Protein AF-0000000085271325 (afdb_homodimer)

Structure (mmCIF, N/CA/C/O backbone):
data_AF-0000000085271325-model_v1
#
loop_
_entity.id
_entity.type
_entity.pdbx_description
1 polymer 'Uncharacterized protein'
#
loop_
_atom_site.group_PDB
_atom_site.id
_atom_site.type_symbol
_atom_site.label_atom_id
_atom_site.label_alt_id
_atom_site.label_comp_id
_atom_site.label_asym_id
_atom_site.label_entity_id
_atom_site.label_seq_id
_atom_site.pdbx_PDB_ins_code
_atom_site.Cartn_x
_atom_site.Cartn_y
_atom_site.Cartn_z
_atom_site.occupancy
_atom_site.B_iso_or_equiv
_atom_site.auth_seq_id
_atom_site.auth_comp_id
_atom_site.auth_asym_id
_atom_site.auth_atom_id
_atom_site.pdbx_PDB_model_num
ATOM 1 N N . MET A 1 1 ? -10.516 -15.414 -25.594 1 56.44 1 MET A N 1
ATOM 2 C CA . MET A 1 1 ? -11.328 -16.031 -24.547 1 56.44 1 MET A CA 1
ATOM 3 C C . MET A 1 1 ? -11.211 -17.547 -24.594 1 56.44 1 MET A C 1
ATOM 5 O O . MET A 1 1 ? -11.094 -18.203 -23.562 1 56.44 1 MET A O 1
ATOM 9 N N . GLU A 1 2 ? -11.133 -18.031 -25.781 1 67.12 2 GLU A N 1
ATOM 10 C CA . GLU A 1 2 ? -11.039 -19.484 -25.938 1 67.12 2 GLU A CA 1
ATOM 11 C C . GLU A 1 2 ? -9.734 -20.016 -25.375 1 67.12 2 GLU A C 1
ATOM 13 O O . GLU A 1 2 ? -9.703 -21.078 -24.766 1 67.12 2 GLU A O 1
ATOM 18 N N . ASP A 1 3 ? -8.797 -19.188 -25.344 1 90.56 3 ASP A N 1
ATOM 19 C CA . ASP A 1 3 ? -7.484 -19.609 -24.844 1 90.56 3 ASP A CA 1
ATOM 20 C C . ASP A 1 3 ? -7.453 -19.625 -23.312 1 90.56 3 ASP A C 1
ATOM 22 O O . ASP A 1 3 ? -7.012 -20.594 -22.703 1 90.56 3 ASP A O 1
ATOM 26 N N . LEU A 1 4 ? -8.234 -18.828 -22.734 1 96.62 4 LEU A N 1
ATOM 27 C CA . LEU A 1 4 ? -8.234 -18.781 -21.266 1 96.62 4 LEU A CA 1
ATOM 28 C C . LEU A 1 4 ? -9.07 -19.922 -20.688 1 96.62 4 LEU A C 1
ATOM 30 O O . LEU A 1 4 ? -8.758 -20.453 -19.625 1 96.62 4 LEU A O 1
ATOM 34 N N . ARG A 1 5 ? -10.141 -20.25 -21.453 1 96.44 5 ARG A N 1
ATOM 35 C CA 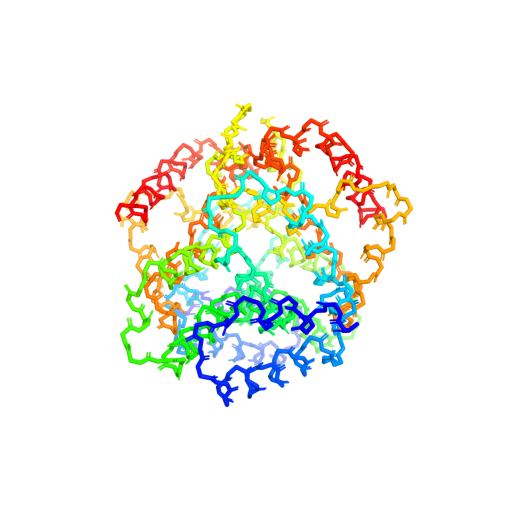. ARG A 1 5 ? -10.977 -21.391 -21.031 1 96.44 5 ARG A CA 1
ATOM 36 C C . ARG A 1 5 ? -10.164 -22.672 -21.031 1 96.44 5 ARG A C 1
ATOM 38 O O . ARG A 1 5 ? -10.289 -23.484 -20.094 1 96.44 5 ARG A O 1
ATOM 45 N N . SER A 1 6 ? -9.406 -22.812 -22.062 1 97.19 6 SER A N 1
ATOM 46 C CA . SER A 1 6 ? -8.562 -24 -22.141 1 97.19 6 SER A CA 1
ATOM 47 C C . SER A 1 6 ? -7.555 -24.047 -20.984 1 97.19 6 SER A C 1
ATOM 49 O O . SER A 1 6 ? -7.285 -25.109 -20.422 1 97.19 6 SER A O 1
ATOM 51 N N . GLU A 1 7 ? -6.977 -22.891 -20.703 1 98 7 GLU A N 1
ATOM 52 C CA . GLU A 1 7 ? -6.059 -22.797 -19.562 1 98 7 GLU A CA 1
ATOM 53 C C . GLU A 1 7 ? -6.746 -23.188 -18.266 1 98 7 GLU A C 1
ATOM 55 O O . GLU A 1 7 ? -6.176 -23.906 -17.453 1 98 7 GLU A O 1
ATOM 60 N N . TRP A 1 8 ? -7.973 -22.703 -18.094 1 98.19 8 TRP A N 1
ATOM 61 C CA . TRP A 1 8 ? -8.742 -23 -16.875 1 98.19 8 TRP A CA 1
ATOM 62 C C . TRP A 1 8 ? -9.039 -24.484 -16.766 1 98.19 8 TRP A C 1
ATOM 64 O O . TRP A 1 8 ? -8.844 -25.078 -15.703 1 98.19 8 TRP A O 1
ATOM 74 N N . ASP A 1 9 ? -9.477 -25.047 -17.891 1 97.44 9 ASP A N 1
ATOM 75 C CA . ASP A 1 9 ? -9.828 -26.469 -17.891 1 97.44 9 ASP A CA 1
ATOM 76 C C . ASP A 1 9 ? -8.617 -27.344 -17.547 1 97.44 9 ASP A C 1
ATOM 78 O O . ASP A 1 9 ? -8.734 -28.281 -16.766 1 97.44 9 ASP A O 1
ATOM 82 N N . ALA A 1 10 ? -7.527 -26.969 -18.094 1 97.19 10 ALA A N 1
ATOM 83 C CA . ALA A 1 10 ? -6.301 -27.719 -17.812 1 97.19 10 ALA A CA 1
ATOM 84 C C . ALA A 1 10 ? -5.895 -27.562 -16.344 1 97.19 10 ALA A C 1
ATOM 86 O O . ALA A 1 10 ? -5.527 -28.531 -15.688 1 97.19 10 ALA A O 1
ATOM 87 N N . ALA A 1 11 ? -5.98 -26.359 -15.82 1 97.56 11 ALA A N 1
ATOM 88 C CA . ALA A 1 11 ? -5.555 -26.047 -14.453 1 97.56 11 ALA A CA 1
ATOM 89 C C . ALA A 1 11 ? -6.469 -26.719 -13.43 1 97.56 11 ALA A C 1
ATOM 91 O O . ALA A 1 11 ? -6.039 -27.047 -12.32 1 97.56 11 ALA A O 1
ATOM 92 N N . THR A 1 12 ? -7.734 -26.984 -13.828 1 97.19 12 THR A N 1
ATOM 93 C CA . THR A 1 12 ? -8.711 -27.484 -12.859 1 97.19 12 THR A CA 1
ATOM 94 C C . THR A 1 12 ? -9.141 -28.906 -13.211 1 97.19 12 THR A C 1
ATOM 96 O O . THR A 1 12 ? -10.25 -29.328 -12.867 1 97.19 12 THR A O 1
ATOM 99 N N . SER A 1 13 ? -8.297 -29.609 -13.938 1 94.12 13 SER A N 1
ATOM 100 C CA . SER A 1 13 ? -8.625 -30.938 -14.422 1 94.12 13 SER A CA 1
ATOM 101 C C . SER A 1 13 ? -8.906 -31.906 -13.273 1 94.12 13 SER A C 1
ATOM 103 O O . SER A 1 13 ? -9.555 -32.938 -13.461 1 94.12 13 SER A O 1
ATOM 105 N N . PHE A 1 14 ? -8.438 -31.594 -12.07 1 92.44 14 PHE A N 1
ATOM 106 C CA . PHE A 1 14 ? -8.617 -32.438 -10.898 1 92.44 14 PHE A CA 1
ATOM 107 C C . PHE A 1 14 ? -10.008 -32.25 -10.297 1 92.44 14 PHE A C 1
ATOM 109 O O . PHE A 1 14 ? -10.461 -33.062 -9.5 1 92.44 14 PHE A O 1
ATOM 116 N N . ALA A 1 15 ? -10.656 -31.188 -10.57 1 93.38 15 ALA A N 1
ATOM 117 C CA . ALA A 1 15 ? -11.93 -30.828 -9.953 1 93.38 15 ALA A CA 1
ATOM 118 C C . ALA A 1 15 ? -13.094 -31.453 -10.711 1 93.38 15 ALA A C 1
ATOM 120 O O . ALA A 1 15 ? -13 -31.719 -11.914 1 93.38 15 ALA A O 1
ATOM 121 N N . ALA A 1 16 ? -14.164 -31.688 -9.984 1 91.56 16 ALA A N 1
ATOM 122 C CA . ALA A 1 16 ? -15.398 -32.156 -10.633 1 91.56 16 ALA A CA 1
ATOM 123 C C . ALA A 1 16 ? -15.836 -31.172 -11.727 1 91.56 16 ALA A C 1
ATOM 125 O O . ALA A 1 16 ? -15.734 -29.953 -11.555 1 91.56 16 ALA A O 1
ATOM 126 N N . GLY A 1 17 ? -16.328 -31.703 -12.773 1 92.56 17 GLY A N 1
ATOM 127 C CA . GLY A 1 17 ? -16.703 -30.891 -13.922 1 92.56 17 GLY A CA 1
ATOM 128 C C . GLY A 1 17 ? -17.656 -29.766 -13.586 1 92.56 17 GLY A C 1
ATOM 129 O O . GLY A 1 17 ? -17.484 -28.641 -14.031 1 92.56 17 GLY A O 1
ATOM 130 N N . ALA A 1 18 ? -18.641 -30.094 -12.781 1 95.19 18 ALA A N 1
ATOM 131 C CA . ALA A 1 18 ? -19.641 -29.109 -12.414 1 95.19 18 ALA A CA 1
ATOM 132 C C . ALA A 1 18 ? -19.016 -27.969 -11.602 1 95.19 18 ALA A C 1
ATOM 134 O O . ALA A 1 18 ? -19.406 -26.812 -11.742 1 95.19 18 ALA A O 1
ATOM 135 N N . VAL A 1 19 ? -18.094 -28.312 -10.766 1 96.25 19 VAL A N 1
ATOM 136 C CA . VAL A 1 19 ? -17.438 -27.312 -9.938 1 96.25 19 VAL A CA 1
ATOM 137 C C . VAL A 1 19 ? -16.547 -26.438 -10.812 1 96.25 19 VAL A C 1
ATOM 139 O O . VAL A 1 19 ? -16.578 -25.203 -10.695 1 96.25 19 VAL A O 1
ATOM 142 N N . SER A 1 20 ? -15.734 -27.094 -11.656 1 96.62 20 SER A N 1
ATOM 143 C CA . SER A 1 20 ? -14.875 -26.359 -12.57 1 96.62 20 SER A CA 1
ATOM 144 C C . SER A 1 20 ? -15.688 -25.391 -13.438 1 96.62 20 SER A C 1
ATOM 146 O O . SER A 1 20 ? -15.297 -24.234 -13.617 1 96.62 20 SER A O 1
ATOM 148 N N . GLU A 1 21 ? -16.828 -25.828 -13.875 1 97.12 21 GLU A N 1
ATOM 149 C CA . GLU A 1 21 ? -17.672 -25 -14.734 1 97.12 21 GLU A CA 1
ATOM 150 C C . GLU A 1 21 ? -18.25 -23.828 -13.969 1 97.12 21 GLU A C 1
ATOM 152 O O . GLU A 1 21 ? -18.312 -22.703 -14.492 1 97.12 21 GLU A O 1
ATOM 157 N N . ARG A 1 22 ? -18.75 -24.047 -12.859 1 97.12 22 ARG A N 1
ATOM 158 C CA . ARG A 1 22 ? -19.312 -22.984 -12.047 1 97.12 22 ARG A CA 1
ATOM 159 C C . ARG A 1 22 ? -18.266 -21.922 -11.742 1 97.12 22 ARG A C 1
ATOM 161 O O . ARG A 1 22 ? -18.531 -20.719 -11.852 1 97.12 22 ARG A O 1
ATOM 168 N N . TRP A 1 23 ? -17.109 -22.344 -11.406 1 97.75 23 TRP A N 1
ATOM 169 C CA . TRP A 1 23 ? -16.062 -21.391 -11.047 1 97.75 23 TRP A CA 1
ATOM 170 C C . TRP A 1 23 ? -15.516 -20.703 -12.281 1 97.75 23 TRP A C 1
ATOM 172 O O . TRP A 1 23 ? -15.078 -19.547 -12.219 1 97.75 23 TRP A O 1
ATOM 182 N N . TRP A 1 24 ? -15.547 -21.406 -13.398 1 97.56 24 TRP A N 1
ATOM 183 C CA . TRP A 1 24 ? -15.203 -20.719 -14.633 1 97.56 24 TRP A CA 1
ATOM 184 C C . TRP A 1 24 ? -16.141 -19.531 -14.867 1 97.56 24 TRP A C 1
ATOM 186 O O . TRP A 1 24 ? -15.688 -18.453 -15.281 1 97.56 24 TRP A O 1
ATOM 196 N N . SER A 1 25 ? -17.375 -19.734 -14.609 1 97.44 25 SER A N 1
ATOM 197 C CA . SER A 1 25 ? -18.344 -18.656 -14.75 1 97.44 25 SER A CA 1
ATOM 198 C C . SER A 1 25 ? -18.016 -17.484 -13.82 1 97.44 25 SER A C 1
ATOM 200 O O . SER A 1 25 ? -18.109 -16.328 -14.219 1 97.44 25 SER A O 1
ATOM 202 N N . THR A 1 26 ? -17.594 -17.828 -12.648 1 97 26 THR A N 1
ATOM 203 C CA . THR A 1 26 ? -17.203 -16.812 -11.672 1 97 26 THR A CA 1
ATOM 204 C C . THR A 1 26 ? -15.969 -16.047 -12.148 1 97 26 THR A C 1
ATOM 206 O O . THR A 1 26 ? -15.953 -14.82 -12.148 1 97 26 THR A O 1
ATOM 209 N N . VAL A 1 27 ? -14.953 -16.812 -12.57 1 97.44 27 VAL A N 1
ATOM 210 C CA . VAL A 1 27 ? -13.688 -16.234 -13.031 1 97.44 27 VAL A CA 1
ATOM 211 C C . VAL A 1 27 ? -13.938 -15.344 -14.25 1 97.44 27 VAL A C 1
ATOM 213 O O . VAL A 1 27 ? -13.484 -14.195 -14.297 1 97.44 27 VAL A O 1
ATOM 216 N N . SER A 1 28 ? -14.672 -15.875 -15.164 1 96.19 28 SER A N 1
ATOM 217 C CA . SER A 1 28 ? -14.961 -15.148 -16.406 1 96.19 28 SER A CA 1
ATOM 218 C C . SER A 1 28 ? -15.727 -13.859 -16.125 1 96.19 28 SER A C 1
ATOM 220 O O . SER A 1 28 ? -15.414 -12.805 -16.672 1 96.19 28 SER A O 1
ATOM 222 N N . ARG A 1 29 ? -16.688 -13.922 -15.289 1 96.31 29 ARG A N 1
ATOM 223 C CA . ARG A 1 29 ? -17.5 -12.758 -14.938 1 96.31 29 ARG A CA 1
ATOM 224 C C . ARG A 1 29 ? -16.672 -11.695 -14.234 1 96.31 29 ARG A C 1
ATOM 226 O O . ARG A 1 29 ? -16.734 -10.516 -14.57 1 96.31 29 ARG A O 1
ATOM 233 N N . GLN A 1 30 ? -15.875 -12.109 -13.273 1 96.19 30 GLN A N 1
ATOM 234 C CA . GLN A 1 30 ? -15.094 -11.156 -12.484 1 96.19 30 GLN A CA 1
ATOM 235 C C . GLN A 1 30 ? -14.062 -10.438 -13.352 1 96.19 30 GLN A C 1
ATOM 237 O O . GLN A 1 30 ? -13.891 -9.219 -13.242 1 96.19 30 GLN A O 1
ATOM 242 N N . TYR A 1 31 ? -13.414 -11.148 -14.258 1 96.94 31 TYR A N 1
ATOM 243 C CA . TYR A 1 31 ? -12.359 -10.547 -15.062 1 96.94 31 TYR A CA 1
ATOM 244 C C . TYR A 1 31 ? -12.938 -9.711 -16.203 1 96.94 31 TYR A C 1
ATOM 246 O O . TYR A 1 31 ? -12.203 -9.031 -16.922 1 96.94 31 TYR A O 1
ATOM 254 N N . THR A 1 32 ? -14.242 -9.688 -16.297 1 94.5 32 THR A N 1
ATOM 255 C CA . THR A 1 32 ? -14.883 -8.859 -17.312 1 94.5 32 THR A CA 1
ATOM 256 C C . THR A 1 32 ? -15.711 -7.758 -16.672 1 94.5 32 THR A C 1
ATOM 258 O O . THR A 1 32 ? -16.5 -7.09 -17.344 1 94.5 32 THR A O 1
ATOM 261 N N . GLU A 1 33 ? -15.586 -7.723 -15.383 1 93.5 33 GLU A N 1
ATOM 262 C CA . GLU A 1 33 ? -16.328 -6.699 -14.656 1 93.5 33 GLU A CA 1
ATOM 263 C C . GLU A 1 33 ? -16 -5.301 -15.18 1 93.5 33 GLU A C 1
ATOM 265 O O . GLU A 1 33 ? -14.852 -5.02 -15.523 1 93.5 33 GLU A O 1
ATOM 270 N N . GLU A 1 34 ? -16.984 -4.449 -15.055 1 90.31 34 GLU A N 1
ATOM 271 C CA . GLU A 1 34 ? -16.781 -3.064 -15.469 1 90.31 34 GLU A CA 1
ATOM 272 C C . GLU A 1 34 ? -15.734 -2.373 -14.602 1 90.31 34 GLU A C 1
ATOM 274 O O . GLU A 1 34 ? -15.688 -2.576 -13.383 1 90.31 34 GLU A O 1
ATOM 279 N N . GLY A 1 35 ? -14.836 -1.668 -15.188 1 91.44 35 GLY A N 1
ATOM 280 C CA . GLY A 1 35 ? -13.82 -0.94 -14.445 1 91.44 35 GLY A CA 1
ATOM 281 C C . GLY A 1 35 ? -12.453 -1.589 -14.508 1 91.44 35 GLY A C 1
ATOM 282 O O . GLY A 1 35 ? -11.438 -0.946 -14.227 1 91.44 35 GLY A O 1
ATOM 283 N N . ARG A 1 36 ? -12.484 -2.928 -14.781 1 93.94 36 ARG A N 1
ATOM 284 C CA . ARG A 1 36 ? -11.203 -3.602 -14.969 1 93.94 36 ARG A CA 1
ATOM 285 C C . ARG A 1 36 ? -10.641 -3.326 -16.359 1 93.94 36 ARG A C 1
ATOM 287 O O . ARG A 1 36 ? -10.781 -4.152 -17.266 1 93.94 36 ARG A O 1
ATOM 294 N N . VAL A 1 37 ? -9.953 -2.33 -16.484 1 95.88 37 VAL A N 1
ATOM 295 C CA . VAL A 1 37 ? -9.445 -1.914 -17.781 1 95.88 37 VAL A CA 1
ATOM 296 C C . VAL A 1 37 ? -8.125 -2.623 -18.078 1 95.88 37 VAL A C 1
ATOM 298 O O . VAL A 1 37 ? -7.922 -3.152 -19.172 1 95.88 37 VAL A O 1
ATOM 301 N N . TYR A 1 38 ? -7.262 -2.711 -17.172 1 97.44 38 TYR A N 1
ATOM 302 C CA . TYR A 1 38 ? -5.988 -3.398 -17.344 1 97.44 38 TYR A CA 1
ATOM 303 C C . TYR A 1 38 ? -6.078 -4.844 -16.859 1 97.44 38 TYR A C 1
ATOM 305 O O . TYR A 1 38 ? -5.672 -5.766 -17.562 1 97.44 38 TYR A O 1
ATOM 313 N N . HIS A 1 39 ? -6.684 -5.051 -15.672 1 97.38 39 HIS A N 1
ATOM 314 C CA . HIS A 1 39 ? -6.711 -6.363 -15.031 1 97.38 39 HIS A CA 1
ATOM 315 C C . HIS A 1 39 ? -7.914 -7.176 -15.5 1 97.38 39 HIS A C 1
ATOM 317 O O . HIS A 1 39 ? -8.672 -7.695 -14.68 1 97.38 39 HIS A O 1
ATOM 323 N N . GLY A 1 40 ? -8.016 -7.297 -16.781 1 96.69 40 GLY A N 1
ATOM 324 C CA . GLY A 1 40 ? -9.055 -8.109 -17.391 1 96.69 40 GLY A CA 1
ATOM 325 C C . GLY A 1 40 ? -8.508 -9.32 -18.125 1 96.69 40 GLY A C 1
ATOM 326 O O . GLY A 1 40 ? -7.496 -9.891 -17.719 1 96.69 40 GLY A O 1
ATOM 327 N N . HIS A 1 41 ? -9.211 -9.75 -19.141 1 95.38 41 HIS A N 1
ATOM 328 C CA . HIS A 1 41 ? -8.852 -10.945 -19.891 1 95.38 41 HIS A CA 1
ATOM 329 C C . HIS A 1 41 ? -7.504 -10.773 -20.594 1 95.38 41 HIS A C 1
ATOM 331 O O . HIS A 1 41 ? -6.715 -11.719 -20.672 1 95.38 41 HIS A O 1
ATOM 337 N N . ALA A 1 42 ? -7.348 -9.578 -21.062 1 95.69 42 ALA A N 1
ATOM 338 C CA . ALA A 1 42 ? -6.094 -9.328 -21.766 1 95.69 42 ALA A CA 1
ATOM 339 C C . ALA A 1 42 ? -4.902 -9.469 -20.828 1 95.69 42 ALA A C 1
ATOM 341 O O . ALA A 1 42 ? -3.842 -9.961 -21.219 1 95.69 42 ALA A O 1
ATOM 342 N N . TYR A 1 43 ? -5.082 -9 -19.609 1 97.31 43 TYR A N 1
ATOM 343 C CA . TYR A 1 43 ? -4.062 -9.141 -18.578 1 97.31 43 TYR A CA 1
ATOM 344 C C . TYR A 1 43 ? -3.76 -10.617 -18.312 1 97.31 43 TYR A C 1
ATOM 346 O O . TYR A 1 43 ? -2.594 -11.016 -18.281 1 97.31 43 TYR A O 1
ATOM 354 N N . LEU A 1 44 ? -4.762 -11.461 -18.188 1 97.88 44 LEU A N 1
ATOM 355 C CA . LEU A 1 44 ? -4.57 -12.891 -17.984 1 97.88 44 LEU A CA 1
ATOM 356 C C . LEU A 1 44 ? -3.834 -13.523 -19.156 1 97.88 44 LEU A C 1
ATOM 358 O O . LEU A 1 44 ? -2.945 -14.352 -18.969 1 97.88 44 LEU A O 1
ATOM 362 N N . ALA A 1 45 ? -4.27 -13.117 -20.312 1 97.44 45 ALA A N 1
ATOM 363 C CA . ALA A 1 45 ? -3.639 -13.664 -21.516 1 97.44 45 ALA A CA 1
ATOM 364 C C . ALA A 1 45 ? -2.143 -13.359 -21.531 1 97.44 45 ALA A C 1
ATOM 366 O O . ALA A 1 45 ? -1.337 -14.195 -21.938 1 97.44 45 ALA A O 1
ATOM 367 N N . GLN A 1 46 ? -1.785 -12.188 -21.109 1 97.25 46 GLN A N 1
ATOM 368 C CA . GLN A 1 46 ? -0.378 -11.805 -21.047 1 97.25 46 GLN A CA 1
ATOM 369 C C . GLN A 1 46 ? 0.379 -12.688 -20.062 1 97.25 46 GLN A C 1
ATOM 371 O O . GLN A 1 46 ? 1.494 -13.133 -20.344 1 97.25 46 GLN A O 1
ATOM 376 N N . LEU A 1 47 ? -0.222 -12.93 -18.906 1 98.25 47 LEU A N 1
ATOM 377 C CA . LEU A 1 47 ? 0.434 -13.758 -17.906 1 98.25 47 LEU A CA 1
ATOM 378 C C . LEU A 1 47 ? 0.599 -15.188 -18.391 1 98.25 47 LEU A C 1
ATOM 380 O O . LEU A 1 47 ? 1.639 -15.812 -18.172 1 98.25 47 LEU A O 1
ATOM 384 N N . PHE A 1 48 ? -0.404 -15.703 -19.078 1 98.31 48 PHE A N 1
ATOM 385 C CA . PHE A 1 48 ? -0.318 -17.078 -19.562 1 98.31 48 PHE A CA 1
ATOM 386 C C . PHE A 1 48 ? 0.675 -17.188 -20.703 1 98.31 48 PHE A C 1
ATOM 388 O O . PHE A 1 48 ? 1.307 -18.234 -20.891 1 98.31 48 PHE A O 1
ATOM 395 N N . SER A 1 49 ? 0.823 -16.094 -21.5 1 98.12 49 SER A N 1
ATOM 396 C CA . SER A 1 49 ? 1.882 -16.109 -22.516 1 98.12 49 SER A CA 1
ATOM 397 C C . SER A 1 49 ? 3.25 -16.312 -21.875 1 98.12 49 SER A C 1
ATOM 399 O O . SER A 1 49 ? 4.059 -17.109 -22.359 1 98.12 49 SER A O 1
ATOM 401 N N . LEU A 1 50 ? 3.508 -15.617 -20.797 1 98.31 50 LEU A N 1
ATOM 402 C CA . LEU A 1 50 ? 4.758 -15.781 -20.062 1 98.31 50 LEU A CA 1
ATOM 403 C C . LEU A 1 50 ? 4.836 -17.156 -19.422 1 98.31 50 LEU A C 1
ATOM 405 O O . LEU A 1 50 ? 5.887 -17.797 -19.453 1 98.31 50 LEU A O 1
ATOM 409 N N . TYR A 1 51 ? 3.684 -17.578 -18.875 1 98.19 51 TYR A N 1
ATOM 410 C CA . TYR A 1 51 ? 3.574 -18.922 -18.297 1 98.19 51 TYR A CA 1
ATOM 411 C C . TYR A 1 51 ? 4.051 -19.969 -19.297 1 98.19 51 TYR A C 1
ATOM 413 O O . TYR A 1 51 ? 4.875 -20.828 -18.953 1 98.19 51 TYR A O 1
ATOM 421 N N . HIS A 1 52 ? 3.609 -19.891 -20.5 1 98 52 HIS A N 1
ATOM 422 C CA . HIS A 1 52 ? 3.977 -20.875 -21.516 1 98 52 HIS A CA 1
ATOM 423 C C . HIS A 1 52 ? 5.434 -20.719 -21.938 1 98 52 HIS A C 1
ATOM 425 O O . HIS A 1 52 ? 6.125 -21.719 -22.172 1 98 52 HIS A O 1
ATOM 431 N N . GLN A 1 53 ? 5.859 -19.5 -22.016 1 98 53 GLN A N 1
ATOM 432 C CA . GLN A 1 53 ? 7.246 -19.234 -22.375 1 98 53 GLN A CA 1
ATOM 433 C C . GLN A 1 53 ? 8.219 -19.844 -21.375 1 98 53 GLN A C 1
ATOM 435 O O . GLN A 1 53 ? 9.297 -20.312 -21.734 1 98 53 GLN A O 1
ATOM 440 N N . TYR A 1 54 ? 7.812 -19.906 -20.094 1 98 54 TYR A N 1
ATOM 441 C CA . TYR A 1 54 ? 8.75 -20.328 -19.047 1 98 54 TYR A CA 1
ATOM 442 C C . TYR A 1 54 ? 8.289 -21.625 -18.391 1 98 54 TYR A C 1
ATOM 444 O O . TYR A 1 54 ? 8.734 -21.969 -17.297 1 98 54 TYR A O 1
ATOM 452 N N . GLU A 1 55 ? 7.434 -22.328 -19.016 1 97.5 55 GLU A N 1
ATOM 453 C CA . GLU A 1 55 ? 6.801 -23.5 -18.438 1 97.5 55 GLU A CA 1
ATOM 454 C C . GLU A 1 55 ? 7.84 -24.531 -18 1 97.5 55 GLU A C 1
ATOM 456 O O . GLU A 1 55 ? 7.695 -25.156 -16.953 1 97.5 55 GLU A O 1
ATOM 461 N N . GLU A 1 56 ? 8.93 -24.672 -18.734 1 97.44 56 GLU A N 1
ATOM 462 C CA . GLU A 1 56 ? 9.953 -25.672 -18.469 1 97.44 56 GLU A CA 1
ATOM 463 C C . GLU A 1 56 ? 10.727 -25.328 -17.188 1 97.44 56 GLU A C 1
ATOM 465 O O . GLU A 1 56 ? 11.391 -26.188 -16.609 1 97.44 56 GLU A O 1
ATOM 470 N N . LYS A 1 57 ? 10.641 -24.062 -16.781 1 97.62 57 LYS A N 1
ATOM 471 C CA . LYS A 1 57 ? 11.352 -23.609 -15.586 1 97.62 57 LYS A CA 1
ATOM 472 C C . LYS A 1 57 ? 10.5 -23.797 -14.336 1 97.62 57 LYS A C 1
ATOM 474 O O . LYS A 1 57 ? 11.008 -23.734 -13.211 1 97.62 57 LYS A O 1
ATOM 479 N N . LEU A 1 58 ? 9.227 -24.125 -14.539 1 98.19 58 LEU A N 1
ATOM 480 C CA . LEU A 1 58 ? 8.297 -24.172 -13.414 1 98.19 58 LEU A CA 1
ATOM 481 C C . LEU A 1 58 ? 8.25 -25.562 -12.797 1 98.19 58 LEU A C 1
ATOM 483 O O . LEU A 1 58 ? 8.203 -26.562 -13.508 1 98.19 58 LEU A O 1
ATOM 487 N N . THR A 1 59 ? 8.32 -25.594 -11.508 1 98.19 59 THR A N 1
ATOM 488 C CA . THR A 1 59 ? 8.242 -26.844 -10.766 1 98.19 59 THR A CA 1
ATOM 489 C C . THR A 1 59 ? 6.801 -27.344 -10.703 1 98.19 59 THR A C 1
ATOM 491 O O . THR A 1 59 ? 6.555 -28.547 -10.781 1 98.19 59 THR A O 1
ATOM 494 N N . ASN A 1 60 ? 5.848 -26.5 -10.516 1 98.25 60 ASN A N 1
ATOM 495 C CA . ASN A 1 60 ? 4.426 -26.828 -10.445 1 98.25 60 ASN A CA 1
ATOM 496 C C . ASN A 1 60 ? 3.596 -25.891 -11.32 1 98.25 60 ASN A C 1
ATOM 498 O O . ASN A 1 60 ? 2.877 -25.031 -10.812 1 98.25 60 ASN A O 1
ATOM 502 N N . PRO A 1 61 ? 3.652 -26.156 -12.602 1 98.25 61 PRO A N 1
ATOM 503 C CA . PRO A 1 61 ? 2.949 -25.281 -13.531 1 98.25 61 PRO A CA 1
ATOM 504 C C . PRO A 1 61 ? 1.453 -25.188 -13.242 1 98.25 61 PRO A C 1
ATOM 506 O O . PRO A 1 61 ? 0.851 -24.125 -13.43 1 98.25 61 PRO A O 1
ATOM 509 N N . GLN A 1 62 ? 0.882 -26.25 -12.773 1 98.31 62 GLN A N 1
ATOM 510 C CA . GLN A 1 62 ? -0.548 -26.25 -12.484 1 98.31 62 GLN A CA 1
ATOM 511 C C . GLN A 1 62 ? -0.875 -25.266 -11.359 1 98.31 62 GLN A C 1
ATOM 513 O O . GLN A 1 62 ? -1.857 -24.531 -11.438 1 98.31 62 GLN A O 1
ATOM 518 N N . ALA A 1 63 ? -0.09 -25.25 -10.336 1 98.44 63 ALA A N 1
ATOM 519 C CA . ALA A 1 63 ? -0.285 -24.328 -9.227 1 98.44 63 ALA A CA 1
ATOM 520 C C . ALA A 1 63 ? -0.164 -22.875 -9.695 1 98.44 63 ALA A C 1
ATOM 522 O O . ALA A 1 63 ? -0.942 -22.016 -9.273 1 98.44 63 ALA A O 1
ATOM 523 N N . LEU A 1 64 ? 0.791 -22.641 -10.539 1 98.81 64 LEU A N 1
ATOM 524 C CA . LEU A 1 64 ? 1.002 -21.281 -11.031 1 98.81 64 LEU A CA 1
ATOM 525 C C . LEU A 1 64 ? -0.163 -20.844 -11.914 1 98.81 64 LEU A C 1
ATOM 527 O O . LEU A 1 64 ? -0.583 -19.672 -11.852 1 98.81 64 LEU A O 1
ATOM 531 N N . ALA A 1 65 ? -0.674 -21.766 -12.703 1 98.69 65 ALA A N 1
ATOM 532 C CA . ALA A 1 65 ? -1.842 -21.453 -13.523 1 98.69 65 ALA A CA 1
ATOM 533 C C . ALA A 1 65 ? -3.035 -21.078 -12.656 1 98.69 65 ALA A C 1
ATOM 535 O O . ALA A 1 65 ? -3.707 -20.078 -12.914 1 98.69 65 ALA A O 1
ATOM 536 N N . LEU A 1 66 ? -3.271 -21.844 -11.609 1 98.56 66 LEU A N 1
ATOM 537 C CA . LEU A 1 66 ? -4.371 -21.547 -10.703 1 98.56 66 LEU A CA 1
ATOM 538 C C . LEU A 1 66 ? -4.152 -20.203 -10 1 98.56 66 LEU A C 1
ATOM 540 O O . LEU A 1 66 ? -5.07 -19.391 -9.914 1 98.56 66 LEU A O 1
ATOM 544 N N . ALA A 1 67 ? -2.951 -19.953 -9.516 1 98.62 67 ALA A N 1
ATOM 545 C CA . ALA A 1 67 ? -2.637 -18.688 -8.867 1 98.62 67 ALA A CA 1
ATOM 546 C C . ALA A 1 67 ? -2.871 -17.516 -9.805 1 98.62 67 ALA A C 1
ATOM 548 O O . ALA A 1 67 ? -3.322 -16.438 -9.383 1 98.62 67 ALA A O 1
ATOM 549 N N . THR A 1 68 ? -2.586 -17.703 -11.07 1 98.62 68 THR A N 1
ATOM 550 C CA . THR A 1 68 ? -2.766 -16.656 -12.078 1 98.62 68 THR A CA 1
ATOM 551 C C . THR A 1 68 ? -4.234 -16.266 -12.188 1 98.62 68 THR A C 1
ATOM 553 O O . THR A 1 68 ? -4.559 -15.07 -12.266 1 98.62 68 THR A O 1
ATOM 556 N N . PHE A 1 69 ? -5.102 -17.219 -12.086 1 98.56 69 PHE A N 1
ATOM 557 C CA . PHE A 1 69 ? -6.527 -16.938 -12.188 1 98.56 69 PHE A CA 1
ATOM 558 C C . PHE A 1 69 ? -7.035 -16.281 -10.906 1 98.56 69 PHE A C 1
ATOM 560 O O . PHE A 1 69 ? -7.957 -15.453 -10.953 1 98.56 69 PHE A O 1
ATOM 567 N N . PHE A 1 70 ? -6.398 -16.562 -9.781 1 98.38 70 PHE A N 1
ATOM 568 C CA . PHE A 1 70 ? -7.035 -16.203 -8.523 1 98.38 70 PHE A CA 1
ATOM 569 C C . PHE A 1 70 ? -6.418 -14.93 -7.945 1 98.38 70 PHE A C 1
ATOM 571 O O . PHE A 1 70 ? -7.039 -14.242 -7.137 1 98.38 70 PHE A O 1
ATOM 578 N N . HIS A 1 71 ? -5.188 -14.539 -8.32 1 96.94 71 HIS A N 1
ATOM 579 C CA . HIS A 1 71 ? -4.465 -13.508 -7.586 1 96.94 71 HIS A CA 1
ATOM 580 C C . HIS A 1 71 ? -5.109 -12.141 -7.781 1 96.94 71 HIS A C 1
ATOM 582 O O . HIS A 1 71 ? -4.898 -11.227 -6.977 1 96.94 71 HIS A O 1
ATOM 588 N N . LYS A 1 72 ? -5.871 -11.938 -8.797 1 96.94 72 LYS A N 1
ATOM 589 C CA . LYS A 1 72 ? -6.621 -10.703 -9.031 1 96.94 72 LYS A CA 1
ATOM 590 C C . LYS A 1 72 ? -8.094 -11 -9.312 1 96.94 72 LYS A C 1
ATOM 592 O O . LYS A 1 72 ? -8.758 -10.242 -10.016 1 96.94 72 LYS A O 1
ATOM 597 N N . LEU A 1 73 ? -8.57 -12.172 -8.828 1 97.5 73 LEU A N 1
ATOM 598 C CA . LEU A 1 73 ? -9.977 -12.5 -9.016 1 97.5 73 LEU A CA 1
ATOM 599 C C . LEU A 1 73 ? -10.867 -11.445 -8.375 1 97.5 73 LEU A C 1
ATOM 601 O O . LEU A 1 73 ? -11.703 -10.836 -9.047 1 97.5 73 LEU A O 1
ATOM 605 N N . GLU A 1 74 ? -10.695 -11.336 -7.078 1 94.69 74 GLU A N 1
ATOM 606 C CA . GLU A 1 74 ? -11.266 -10.164 -6.422 1 94.69 74 GLU A CA 1
ATOM 607 C C . GLU A 1 74 ? -10.367 -8.945 -6.605 1 94.69 74 GLU A C 1
ATOM 609 O O . GLU A 1 74 ? -9.203 -8.953 -6.199 1 94.69 74 GLU A O 1
ATOM 614 N N . TYR A 1 75 ? -10.938 -7.941 -7.258 1 93.06 75 TYR A N 1
ATOM 615 C CA . TYR A 1 75 ? -10.148 -6.754 -7.57 1 93.06 75 TYR A CA 1
ATOM 616 C C . TYR A 1 75 ? -10.969 -5.484 -7.383 1 93.06 75 TYR A C 1
ATOM 618 O O . TYR A 1 75 ? -11.969 -5.277 -8.078 1 93.06 75 TYR A O 1
ATOM 626 N N . ASN A 1 76 ? -10.609 -4.754 -6.418 1 87.75 76 ASN A N 1
ATOM 627 C CA . ASN A 1 76 ? -11.211 -3.455 -6.133 1 87.75 76 ASN A CA 1
ATOM 628 C C . ASN A 1 76 ? -10.156 -2.42 -5.746 1 87.75 76 ASN A C 1
ATOM 630 O O . ASN A 1 76 ? -9.656 -2.432 -4.621 1 87.75 76 ASN A O 1
ATOM 634 N N . PRO A 1 77 ? -9.836 -1.523 -6.711 1 85.69 77 PRO A N 1
ATOM 635 C CA . PRO A 1 77 ? -8.797 -0.532 -6.438 1 85.69 77 PRO A CA 1
ATOM 636 C C . PRO A 1 77 ? -9.109 0.334 -5.219 1 85.69 77 PRO A C 1
ATOM 638 O O . PRO A 1 77 ? -8.211 0.991 -4.68 1 85.69 77 PRO A O 1
ATOM 641 N N . ARG A 1 78 ? -10.359 0.313 -4.793 1 79 78 ARG A N 1
ATOM 642 C CA . ARG A 1 78 ? -10.75 1.091 -3.621 1 79 78 ARG A CA 1
ATOM 643 C C . ARG A 1 78 ? -10.383 0.365 -2.332 1 79 78 ARG A C 1
ATOM 645 O O . ARG A 1 78 ? -10.297 0.982 -1.269 1 79 78 ARG A O 1
ATOM 652 N N . CYS A 1 79 ? -10.203 -0.945 -2.523 1 77.56 79 CYS A N 1
ATOM 653 C CA . CYS A 1 79 ? -10.047 -1.763 -1.325 1 77.56 79 CYS A CA 1
ATOM 654 C C . CYS A 1 79 ? -8.633 -2.303 -1.213 1 77.56 79 CYS A C 1
ATOM 656 O O . CYS A 1 79 ? -8.039 -2.727 -2.209 1 77.56 79 CYS A O 1
ATOM 658 N N . GLY A 1 80 ? -8.148 -2.273 0.007 1 74.44 80 GLY A N 1
ATOM 659 C CA . GLY A 1 80 ? -6.781 -2.713 0.245 1 74.44 80 GLY A CA 1
ATOM 660 C C . GLY A 1 80 ? -6.68 -4.184 0.604 1 74.44 80 GLY A C 1
ATOM 661 O O . GLY A 1 80 ? -5.582 -4.707 0.79 1 74.44 80 GLY A O 1
ATOM 662 N N . ASP A 1 81 ? -7.754 -4.898 0.629 1 78.62 81 ASP A N 1
ATOM 663 C CA . ASP A 1 81 ? -7.664 -6.27 1.132 1 78.62 81 ASP A CA 1
ATOM 664 C C . ASP A 1 81 ? -8.07 -7.273 0.06 1 78.62 81 ASP A C 1
ATOM 666 O O . ASP A 1 81 ? -8.344 -8.438 0.365 1 78.62 81 ASP A O 1
ATOM 670 N N . SER A 1 82 ? -8.102 -6.891 -1.178 1 87.31 82 SER A N 1
ATOM 671 C CA . SER A 1 82 ? -8.508 -7.785 -2.254 1 87.31 82 SER A CA 1
ATOM 672 C C . SER A 1 82 ? -7.578 -8.992 -2.352 1 87.31 82 SER A C 1
ATOM 674 O O . SER A 1 82 ? -8.023 -10.102 -2.631 1 87.31 82 SER A O 1
ATOM 676 N N . ASP A 1 83 ? -6.379 -8.758 -2.109 1 86.31 83 ASP A N 1
ATOM 677 C CA . ASP A 1 83 ? -5.402 -9.836 -2.229 1 86.31 83 ASP A CA 1
ATOM 678 C C . ASP A 1 83 ? -5.664 -10.93 -1.198 1 86.31 83 ASP A C 1
ATOM 680 O O . ASP A 1 83 ? -5.48 -12.117 -1.483 1 86.31 83 ASP A O 1
ATOM 684 N N . ILE A 1 84 ? -6.105 -10.531 -0.049 1 86.56 84 ILE A N 1
ATOM 685 C CA . ILE A 1 84 ? -6.43 -11.492 0.999 1 86.56 84 ILE A CA 1
ATOM 686 C C . ILE A 1 84 ? -7.707 -12.25 0.631 1 86.56 84 ILE A C 1
ATOM 688 O O . ILE A 1 84 ? -7.801 -13.461 0.842 1 86.56 84 ILE A O 1
ATOM 692 N N . LYS A 1 85 ? -8.625 -11.555 0.074 1 91.31 85 LYS A N 1
ATOM 693 C CA . LYS A 1 85 ? -9.875 -12.164 -0.352 1 91.31 85 LYS A CA 1
ATOM 694 C C . LYS A 1 85 ? -9.633 -13.219 -1.427 1 91.31 85 LYS A C 1
ATOM 696 O O . LYS A 1 85 ? -10.352 -14.219 -1.495 1 91.31 85 LYS A O 1
ATOM 701 N N . ASN A 1 86 ? -8.641 -13 -2.225 1 95.56 86 ASN A N 1
ATOM 702 C CA . ASN A 1 86 ? -8.328 -13.938 -3.299 1 95.56 86 ASN A CA 1
ATOM 703 C C . ASN A 1 86 ? -7.863 -15.289 -2.752 1 95.56 86 ASN A C 1
ATOM 705 O O . ASN A 1 86 ? -8.133 -16.328 -3.348 1 95.56 86 ASN A O 1
ATOM 709 N N . ILE A 1 87 ? -7.176 -15.273 -1.612 1 93.5 87 ILE A N 1
ATOM 710 C CA . ILE A 1 87 ? -6.797 -16.516 -0.945 1 93.5 87 ILE A CA 1
ATOM 711 C C . ILE A 1 87 ? -8.047 -17.234 -0.458 1 93.5 87 ILE A C 1
ATOM 713 O O . ILE A 1 87 ? -8.18 -18.453 -0.631 1 93.5 87 ILE A O 1
ATOM 717 N N . GLU A 1 88 ? -8.969 -16.484 0.059 1 93.25 88 GLU A N 1
ATOM 718 C CA . GLU A 1 88 ? -10.227 -17.062 0.543 1 93.25 88 GLU A CA 1
ATOM 719 C C . GLU A 1 88 ? -11.039 -17.656 -0.603 1 93.25 88 GLU A C 1
ATOM 721 O O . GLU A 1 88 ? -11.641 -18.719 -0.456 1 93.25 88 GLU A O 1
ATOM 726 N N . ARG A 1 89 ? -11.07 -16.922 -1.727 1 96.5 89 ARG A N 1
ATOM 727 C CA . ARG A 1 89 ? -11.805 -17.422 -2.893 1 96.5 89 ARG A CA 1
ATOM 728 C C . ARG A 1 89 ? -11.211 -18.734 -3.393 1 96.5 89 ARG A C 1
ATOM 730 O O . ARG A 1 89 ? -11.945 -19.641 -3.789 1 96.5 89 ARG A O 1
ATOM 737 N N . PHE A 1 90 ? -9.93 -18.844 -3.385 1 97.06 90 PHE A N 1
ATOM 738 C CA . PHE A 1 90 ? -9.297 -20.094 -3.783 1 97.06 90 PHE A CA 1
ATOM 739 C C . PHE A 1 90 ? -9.656 -21.219 -2.816 1 97.06 90 PHE A C 1
ATOM 741 O O . PHE A 1 90 ? -9.93 -22.344 -3.238 1 97.06 90 PHE A O 1
ATOM 748 N N . ASP A 1 91 ? -9.641 -20.859 -1.526 1 94.62 91 ASP A N 1
ATOM 749 C CA . ASP A 1 91 ? -10 -21.859 -0.523 1 94.62 91 ASP A CA 1
ATOM 750 C C . ASP A 1 91 ? -11.43 -22.359 -0.724 1 94.62 91 ASP A C 1
ATOM 752 O O . ASP A 1 91 ? -11.711 -23.547 -0.532 1 94.62 91 ASP A O 1
ATOM 756 N N . GLU A 1 92 ? -12.281 -21.484 -1.081 1 95.69 92 GLU A N 1
ATOM 757 C CA . GLU A 1 92 ? -13.648 -21.875 -1.406 1 95.69 92 GLU A CA 1
ATOM 758 C C . GLU A 1 92 ? -13.68 -22.844 -2.598 1 95.69 92 GLU A C 1
ATOM 760 O O . GLU A 1 92 ? -14.32 -23.891 -2.543 1 95.69 92 GLU A O 1
ATOM 765 N N . PHE A 1 93 ? -12.961 -22.547 -3.666 1 97.5 93 PHE A N 1
ATOM 766 C CA . PHE A 1 93 ? -12.906 -23.375 -4.871 1 97.5 93 PHE A CA 1
ATOM 767 C C . PHE A 1 93 ? -12.375 -24.766 -4.551 1 97.5 93 PHE A C 1
ATOM 769 O O . PHE A 1 93 ? -13.008 -25.766 -4.895 1 97.5 93 PHE A O 1
ATOM 776 N N . ILE A 1 94 ? -11.227 -24.75 -3.838 1 96.44 94 ILE A N 1
ATOM 777 C CA . ILE A 1 94 ? -10.547 -26.031 -3.625 1 96.44 94 ILE A CA 1
ATOM 778 C C . ILE A 1 94 ? -11.375 -26.906 -2.686 1 96.44 94 ILE A C 1
ATOM 780 O O . ILE A 1 94 ? -11.367 -28.125 -2.811 1 96.44 94 ILE A O 1
ATOM 784 N N . SER A 1 95 ? -12.07 -26.266 -1.756 1 93.88 95 SER A N 1
ATOM 785 C CA . SER A 1 95 ? -12.953 -27 -0.869 1 93.88 95 SER A CA 1
ATOM 786 C C . SER A 1 95 ? -14.094 -27.656 -1.646 1 93.88 95 SER A C 1
ATOM 788 O O . SER A 1 95 ? -14.539 -28.75 -1.308 1 93.88 95 SER A O 1
ATOM 790 N N . GLU A 1 96 ? -14.539 -27.016 -2.678 1 94.56 96 GLU A N 1
ATOM 791 C CA . GLU A 1 96 ? -15.633 -27.531 -3.492 1 94.56 96 GLU A CA 1
ATOM 792 C C . GLU A 1 96 ? -15.141 -28.547 -4.512 1 94.56 96 GLU A C 1
ATOM 794 O O . GLU A 1 96 ? -15.922 -29.359 -5.016 1 94.56 96 GLU A O 1
ATOM 799 N N . ALA A 1 97 ? -13.93 -28.469 -4.914 1 91.06 97 ALA A N 1
ATOM 800 C CA . ALA A 1 97 ? -13.359 -29.266 -5.992 1 91.06 97 ALA A CA 1
ATOM 801 C C . ALA A 1 97 ? -13.289 -30.75 -5.598 1 91.06 97 ALA A C 1
ATOM 803 O O . ALA A 1 97 ? -13.281 -31.625 -6.457 1 91.06 97 ALA A O 1
ATOM 804 N N . GLY A 1 98 ? -13.234 -31 -4.379 1 81.88 98 GLY A N 1
ATOM 805 C CA . GLY A 1 98 ? -13.219 -32.406 -3.957 1 81.88 98 GLY A CA 1
ATOM 806 C C . GLY A 1 98 ? -12.766 -32.562 -2.52 1 81.88 98 GLY A C 1
ATOM 807 O O . GLY A 1 98 ? -12.055 -31.719 -1.975 1 81.88 98 GLY A O 1
ATOM 808 N N . GLU A 1 99 ? -13.195 -33.75 -2.018 1 77.25 99 GLU A N 1
ATOM 809 C CA . GLU A 1 99 ? -12.828 -34.062 -0.641 1 77.25 99 GLU A CA 1
ATOM 810 C C . GLU A 1 99 ? -11.312 -34.219 -0.5 1 77.25 99 GLU A C 1
ATOM 812 O O . GLU A 1 99 ? -10.68 -34.875 -1.315 1 77.25 99 GLU A O 1
ATOM 817 N N . GLY A 1 100 ? -10.664 -33.531 0.409 1 80.06 100 GLY A N 1
ATOM 818 C CA . GLY A 1 100 ? -9.258 -33.688 0.735 1 80.06 100 GLY A CA 1
ATOM 819 C C . GLY A 1 100 ? -8.359 -32.781 -0.094 1 80.06 100 GLY A C 1
ATOM 820 O O . GLY A 1 100 ? -7.164 -32.656 0.182 1 80.06 100 GLY A O 1
ATOM 821 N N . GLN A 1 101 ? -8.945 -32.156 -1.036 1 84.75 101 GLN A N 1
ATOM 822 C CA . GLN A 1 101 ? -8.133 -31.328 -1.928 1 84.75 101 GLN A CA 1
ATOM 823 C C . GLN A 1 101 ? -7.559 -30.109 -1.195 1 84.75 101 GLN A C 1
ATOM 825 O O . GLN A 1 101 ? -6.508 -29.594 -1.574 1 84.75 101 GLN A O 1
ATOM 830 N N . GLN A 1 102 ? -8.18 -29.75 -0.127 1 86.69 102 GLN A N 1
ATOM 831 C CA . GLN A 1 102 ? -7.773 -28.547 0.609 1 86.69 102 GLN A CA 1
ATOM 832 C C . GLN A 1 102 ? -6.371 -28.719 1.188 1 86.69 102 GLN A C 1
ATOM 834 O O . GLN A 1 102 ? -5.637 -27.734 1.334 1 86.69 102 GLN A O 1
ATOM 839 N N . ASP A 1 103 ? -6.008 -29.922 1.419 1 88.94 103 ASP A N 1
ATOM 840 C CA . ASP A 1 103 ? -4.707 -30.172 2.039 1 88.94 103 ASP A CA 1
ATOM 841 C C . ASP A 1 103 ? -3.729 -30.781 1.04 1 88.94 103 ASP A C 1
ATOM 843 O O . ASP A 1 103 ? -2.652 -31.25 1.423 1 88.94 103 ASP A O 1
ATOM 847 N N . SER A 1 104 ? -4.125 -30.766 -0.195 1 93.62 104 SER A N 1
ATOM 848 C CA . SER A 1 104 ? -3.262 -31.344 -1.225 1 93.62 104 SER A CA 1
ATOM 849 C C . SER A 1 104 ? -2.01 -30.5 -1.431 1 93.62 104 SER A C 1
ATOM 851 O O . SER A 1 104 ? -1.981 -29.312 -1.06 1 93.62 104 SER A O 1
ATOM 853 N N . SER A 1 105 ? -1.006 -31.109 -1.955 1 95.38 105 SER A N 1
ATOM 854 C CA . SER A 1 105 ? 0.225 -30.391 -2.291 1 95.38 105 SER A CA 1
ATOM 855 C C . SER A 1 105 ? -0.039 -29.281 -3.287 1 95.38 105 SER A C 1
ATOM 857 O O . SER A 1 105 ? 0.603 -28.219 -3.23 1 95.38 105 SER A O 1
ATOM 859 N N . LEU A 1 106 ? -0.969 -29.516 -4.16 1 96.25 106 LEU A N 1
ATOM 860 C CA . LEU A 1 106 ? -1.358 -28.5 -5.125 1 96.25 106 LEU A CA 1
ATOM 861 C C . LEU A 1 106 ? -1.947 -27.281 -4.418 1 96.25 106 LEU A C 1
ATOM 863 O O . LEU A 1 106 ? -1.54 -26.156 -4.684 1 96.25 106 LEU A O 1
ATOM 867 N N . ALA A 1 107 ? -2.873 -27.531 -3.475 1 96.75 107 ALA A N 1
ATOM 868 C CA . ALA A 1 107 ? -3.525 -26.453 -2.742 1 96.75 107 ALA A CA 1
ATOM 869 C C . ALA A 1 107 ? -2.514 -25.656 -1.929 1 96.75 107 ALA A C 1
ATOM 871 O O . ALA A 1 107 ? -2.574 -24.422 -1.89 1 96.75 107 ALA A O 1
ATOM 872 N N . VAL A 1 108 ? -1.631 -26.312 -1.344 1 96.19 108 VAL A N 1
ATOM 873 C CA . VAL A 1 108 ? -0.597 -25.672 -0.536 1 96.19 108 VAL A CA 1
ATOM 874 C C . VAL A 1 108 ? 0.273 -24.781 -1.42 1 96.19 108 VAL A C 1
ATOM 876 O O . VAL A 1 108 ? 0.587 -23.656 -1.051 1 96.19 108 VAL A O 1
ATOM 879 N N . ALA A 1 109 ? 0.65 -25.281 -2.574 1 97.56 109 ALA A N 1
ATOM 880 C CA . ALA A 1 109 ? 1.489 -24.531 -3.504 1 97.56 109 ALA A CA 1
ATOM 881 C C . ALA A 1 109 ? 0.771 -23.281 -4.008 1 97.56 109 ALA A C 1
ATOM 883 O O . ALA A 1 109 ? 1.362 -22.203 -4.07 1 97.56 109 ALA A O 1
ATOM 884 N N . VAL A 1 110 ? -0.49 -23.438 -4.32 1 98 110 VAL A N 1
ATOM 885 C CA . VAL A 1 110 ? -1.267 -22.297 -4.82 1 98 110 VAL A CA 1
ATOM 886 C C . VAL A 1 110 ? -1.392 -21.234 -3.729 1 98 110 VAL A C 1
ATOM 888 O O . VAL A 1 110 ? -1.186 -20.047 -3.982 1 98 110 VAL A O 1
ATOM 891 N N . ARG A 1 111 ? -1.676 -21.688 -2.531 1 95.44 111 ARG A N 1
ATOM 892 C CA . ARG A 1 111 ? -1.814 -20.766 -1.406 1 95.44 111 ARG A CA 1
ATOM 893 C C . ARG A 1 111 ? -0.525 -19.984 -1.175 1 95.44 111 ARG A C 1
ATOM 895 O O . ARG A 1 111 ? -0.56 -18.781 -0.923 1 95.44 111 ARG A O 1
ATOM 902 N N . SER A 1 112 ? 0.494 -20.672 -1.27 1 95.06 112 SER A N 1
ATOM 903 C CA . SER A 1 112 ? 1.79 -20.031 -1.068 1 95.06 112 SER A CA 1
ATOM 904 C C . SER A 1 112 ? 2.043 -18.953 -2.115 1 95.06 112 SER A C 1
ATOM 906 O O . SER A 1 112 ? 2.568 -17.891 -1.797 1 95.06 112 SER A O 1
ATOM 908 N N . LEU A 1 113 ? 1.698 -19.219 -3.33 1 97.25 113 LEU A N 1
ATOM 909 C CA . LEU A 1 113 ? 1.864 -18.234 -4.398 1 97.25 113 LEU A CA 1
ATOM 910 C C . LEU A 1 113 ? 0.956 -17.031 -4.18 1 97.25 113 LEU A C 1
ATOM 912 O O . LEU A 1 113 ? 1.39 -15.883 -4.328 1 97.25 113 LEU A O 1
ATOM 916 N N . LEU A 1 114 ? -0.265 -17.312 -3.787 1 96.06 114 LEU A N 1
ATOM 917 C CA . LEU A 1 114 ? -1.221 -16.234 -3.549 1 96.06 114 LEU A CA 1
ATOM 918 C C . LEU A 1 114 ? -0.793 -15.391 -2.359 1 96.06 114 LEU A C 1
ATOM 920 O O . LEU A 1 114 ? -0.912 -14.164 -2.396 1 96.06 114 LEU A O 1
ATOM 924 N N . GLU A 1 115 ? -0.323 -16 -1.355 1 92 115 GLU A N 1
ATOM 925 C CA . GLU A 1 115 ? 0.173 -15.266 -0.191 1 92 115 GLU A CA 1
ATOM 926 C C . GLU A 1 115 ? 1.346 -14.367 -0.563 1 92 115 GLU A C 1
ATOM 928 O O . GLU A 1 115 ? 1.419 -13.219 -0.115 1 92 115 GLU A O 1
ATOM 933 N N . ALA A 1 116 ? 2.213 -14.859 -1.406 1 91.88 116 ALA A N 1
ATOM 934 C CA . ALA A 1 116 ? 3.363 -14.07 -1.843 1 91.88 116 ALA A CA 1
ATOM 935 C C . ALA A 1 116 ? 2.926 -12.875 -2.686 1 91.88 116 ALA A C 1
ATOM 937 O O . ALA A 1 116 ? 3.574 -11.828 -2.67 1 91.88 116 ALA A O 1
ATOM 938 N N . SER A 1 117 ? 1.832 -13.047 -3.367 1 92.56 117 SER A N 1
ATOM 939 C CA . SER A 1 117 ? 1.356 -11.984 -4.246 1 92.56 117 SER A CA 1
ATOM 940 C C . SER A 1 117 ? 0.833 -10.797 -3.441 1 92.56 117 SER A C 1
ATOM 942 O O . SER A 1 117 ? 0.715 -9.688 -3.967 1 92.56 117 SER A O 1
ATOM 944 N N . VAL A 1 118 ? 0.498 -11 -2.164 1 86.69 118 VAL A N 1
ATOM 945 C CA . VAL A 1 118 ? 0.007 -9.93 -1.307 1 86.69 118 VAL A CA 1
ATOM 946 C C . VAL A 1 118 ? 1.084 -8.859 -1.149 1 86.69 118 VAL A C 1
ATOM 948 O O . VAL A 1 118 ? 0.801 -7.664 -1.256 1 86.69 118 VAL A O 1
ATOM 951 N N . SER A 1 119 ? 2.295 -9.281 -0.999 1 83.19 119 SER A N 1
ATOM 952 C CA . SER A 1 119 ? 3.389 -8.328 -0.84 1 83.19 119 SER A CA 1
ATOM 953 C C . SER A 1 119 ? 4.109 -8.086 -2.162 1 83.19 119 SER A C 1
ATOM 955 O O . SER A 1 119 ? 4.754 -7.051 -2.346 1 83.19 119 SER A O 1
ATOM 957 N N . ASN A 1 120 ? 4.004 -9.062 -3.039 1 89 120 ASN A N 1
ATOM 958 C CA . ASN A 1 120 ? 4.73 -9.07 -4.305 1 89 120 ASN A CA 1
ATOM 959 C C . ASN A 1 120 ? 6.223 -8.844 -4.098 1 89 120 ASN A C 1
ATOM 961 O O . ASN A 1 120 ? 6.852 -8.086 -4.84 1 89 120 ASN A O 1
ATOM 965 N N . LEU A 1 121 ? 6.742 -9.461 -3.084 1 89.31 121 LEU A N 1
ATOM 966 C CA . LEU A 1 121 ? 8.117 -9.234 -2.65 1 89.31 121 LEU A CA 1
ATOM 967 C C . LEU A 1 121 ? 8.719 -10.5 -2.059 1 89.31 121 LEU A C 1
ATOM 969 O O . LEU A 1 121 ? 8.062 -11.211 -1.299 1 89.31 121 LEU A O 1
ATOM 973 N N . THR A 1 122 ? 9.914 -10.852 -2.434 1 92.38 122 THR A N 1
ATOM 974 C CA . THR A 1 122 ? 10.711 -11.922 -1.847 1 92.38 122 THR A CA 1
ATOM 975 C C . THR A 1 122 ? 12.109 -11.422 -1.479 1 92.38 122 THR A C 1
ATOM 977 O O . THR A 1 122 ? 12.461 -10.273 -1.771 1 92.38 122 THR A O 1
ATOM 980 N N . ASP A 1 123 ? 12.859 -12.258 -0.837 1 90.88 123 ASP A N 1
ATOM 981 C CA . ASP A 1 123 ? 14.234 -11.906 -0.481 1 90.88 123 ASP A CA 1
ATOM 982 C C . ASP A 1 123 ? 15.055 -11.578 -1.725 1 90.88 123 ASP A C 1
ATOM 984 O O . ASP A 1 123 ? 15.961 -10.742 -1.678 1 90.88 123 ASP A O 1
ATOM 988 N N . ALA A 1 124 ? 14.695 -12.211 -2.818 1 95.06 124 ALA A N 1
ATOM 989 C CA . ALA A 1 124 ? 15.406 -11.984 -4.074 1 95.06 124 ALA A CA 1
ATOM 990 C C . ALA A 1 124 ? 15.258 -10.531 -4.531 1 95.06 124 ALA A C 1
ATOM 992 O O . ALA A 1 124 ? 16.172 -9.977 -5.137 1 95.06 124 ALA A O 1
ATOM 993 N N . HIS A 1 125 ? 14.164 -9.922 -4.191 1 95.06 125 HIS A N 1
ATOM 994 C CA . HIS A 1 125 ? 13.938 -8.523 -4.547 1 95.06 125 HIS A CA 1
ATOM 995 C C . HIS A 1 125 ? 14.758 -7.59 -3.668 1 95.06 125 HIS A C 1
ATOM 997 O O . HIS A 1 125 ? 15.219 -6.539 -4.125 1 95.06 125 HIS A O 1
ATOM 1003 N N . MET A 1 126 ? 14.969 -7.969 -2.459 1 91.38 126 MET A N 1
ATOM 1004 C CA . MET A 1 126 ? 15.445 -7.059 -1.418 1 91.38 126 MET A CA 1
ATOM 1005 C C . MET A 1 126 ? 16.969 -7.07 -1.334 1 91.38 126 MET A C 1
ATOM 1007 O O . MET A 1 126 ? 17.562 -6.176 -0.731 1 91.38 126 MET A O 1
ATOM 1011 N N . MET A 1 127 ? 17.578 -8.086 -1.93 1 91.12 127 MET A N 1
ATOM 1012 C CA . MET A 1 127 ? 19.031 -8.211 -1.856 1 91.12 127 MET A CA 1
ATOM 1013 C C . MET A 1 127 ? 19.672 -7.828 -3.184 1 91.12 127 MET A C 1
ATOM 1015 O O . MET A 1 127 ? 19.406 -8.453 -4.211 1 91.12 127 MET A O 1
ATOM 1019 N N . GLU A 1 128 ? 20.562 -6.871 -3.105 1 90.81 128 GLU A N 1
ATOM 1020 C CA . GLU A 1 128 ? 21.281 -6.492 -4.32 1 90.81 128 GLU A CA 1
ATOM 1021 C C . GLU A 1 128 ? 21.953 -7.699 -4.961 1 90.81 128 GLU A C 1
ATOM 1023 O O . GLU A 1 128 ? 22.672 -8.445 -4.289 1 90.81 128 GLU A O 1
ATOM 1028 N N . GLY A 1 129 ? 21.672 -7.852 -6.141 1 92.38 129 GLY A N 1
ATOM 1029 C CA . GLY A 1 129 ? 22.25 -8.984 -6.852 1 92.38 129 GLY A CA 1
ATOM 1030 C C . GLY A 1 129 ? 21.531 -10.297 -6.562 1 92.38 129 GLY A C 1
ATOM 1031 O O . GLY A 1 129 ? 21.875 -11.328 -7.141 1 92.38 129 GLY A O 1
ATOM 1032 N N . GLY A 1 130 ? 20.594 -10.25 -5.695 1 96.06 130 GLY A N 1
ATOM 1033 C CA . GLY A 1 130 ? 19.828 -11.445 -5.359 1 96.06 130 GLY A CA 1
ATOM 1034 C C . GLY A 1 130 ? 18.938 -11.922 -6.488 1 96.06 130 GLY A C 1
ATOM 1035 O O . GLY A 1 130 ? 18.484 -11.125 -7.312 1 96.06 130 GLY A O 1
ATOM 1036 N N . SER A 1 131 ? 18.781 -13.25 -6.566 1 97.75 131 SER A N 1
ATOM 1037 C CA . SER A 1 131 ? 17.859 -13.844 -7.531 1 97.75 131 SER A CA 1
ATOM 1038 C C . SER A 1 131 ? 17.328 -15.18 -7.035 1 97.75 131 SER A C 1
ATOM 1040 O O . SER A 1 131 ? 17.891 -15.781 -6.117 1 97.75 131 SER A O 1
ATOM 1042 N N . GLY A 1 132 ? 16.156 -15.531 -7.523 1 97.81 132 GLY A N 1
ATOM 1043 C CA . GLY A 1 132 ? 15.578 -16.844 -7.266 1 97.81 132 GLY A CA 1
ATOM 1044 C C . GLY A 1 132 ? 15.109 -17.531 -8.531 1 97.81 132 GLY A C 1
ATOM 1045 O O . GLY A 1 132 ? 15.117 -16.953 -9.609 1 97.81 132 GLY A O 1
ATOM 1046 N N . SER A 1 133 ? 14.82 -18.859 -8.336 1 97.69 133 SER A N 1
ATOM 1047 C CA . SER A 1 133 ? 14.398 -19.625 -9.5 1 97.69 133 SER A CA 1
ATOM 1048 C C . SER A 1 133 ? 13.188 -20.5 -9.18 1 97.69 133 SER A C 1
ATOM 1050 O O . SER A 1 133 ? 12.812 -21.375 -9.969 1 97.69 133 SER A O 1
ATOM 1052 N N . ASP A 1 134 ? 12.625 -20.234 -8.008 1 98.19 134 ASP A N 1
ATOM 1053 C CA . ASP A 1 134 ? 11.422 -20.984 -7.637 1 98.19 134 ASP A CA 1
ATOM 1054 C C . ASP A 1 134 ? 10.188 -20.422 -8.336 1 98.19 134 ASP A C 1
ATOM 1056 O O . ASP A 1 134 ? 10.219 -19.297 -8.852 1 98.19 134 ASP A O 1
ATOM 1060 N N . ASP A 1 135 ? 9.086 -21.156 -8.32 1 98.69 135 ASP A N 1
ATOM 1061 C CA . ASP A 1 135 ? 7.852 -20.766 -8.984 1 98.69 135 ASP A CA 1
ATOM 1062 C C . ASP A 1 135 ? 7.391 -19.391 -8.523 1 98.69 135 ASP A C 1
ATOM 1064 O O . ASP A 1 135 ? 6.875 -18.594 -9.328 1 98.69 135 ASP A O 1
ATOM 1068 N N . VAL A 1 136 ? 7.605 -19.109 -7.234 1 98.31 136 VAL A N 1
ATOM 1069 C CA . VAL A 1 136 ? 7.148 -17.828 -6.672 1 98.31 136 VAL A CA 1
ATOM 1070 C C . VAL A 1 136 ? 7.863 -16.672 -7.363 1 98.31 136 VAL A C 1
ATOM 1072 O O . VAL A 1 136 ? 7.258 -15.625 -7.613 1 98.31 136 VAL A O 1
ATOM 1075 N N . HIS A 1 137 ? 9.078 -16.844 -7.719 1 98.62 137 HIS A N 1
ATOM 1076 C CA . HIS A 1 137 ? 9.852 -15.789 -8.367 1 98.62 137 HIS A CA 1
ATOM 1077 C C . HIS A 1 137 ? 9.344 -15.523 -9.781 1 98.62 137 HIS A C 1
ATOM 1079 O O . HIS A 1 137 ? 9.18 -14.367 -10.18 1 98.62 137 HIS A O 1
ATOM 1085 N N . TYR A 1 138 ? 9.055 -16.609 -10.492 1 98.75 138 TYR A N 1
ATOM 1086 C CA . TYR A 1 138 ? 8.508 -16.453 -11.828 1 98.75 138 TYR A CA 1
ATOM 1087 C C . TYR A 1 138 ? 7.102 -15.859 -11.781 1 98.75 138 TYR A C 1
ATOM 1089 O O . TYR A 1 138 ? 6.777 -14.953 -12.555 1 98.75 138 TYR A O 1
ATOM 1097 N N . PHE A 1 139 ? 6.332 -16.344 -10.844 1 98.75 139 PHE A N 1
ATOM 1098 C CA . PHE A 1 139 ? 4.969 -15.852 -10.688 1 98.75 139 PHE A CA 1
ATOM 1099 C C . PHE A 1 139 ? 4.957 -14.344 -10.469 1 98.75 139 PHE A C 1
ATOM 1101 O O . PHE A 1 139 ? 4.242 -13.617 -11.164 1 98.75 139 PHE A O 1
ATOM 1108 N N . LEU A 1 140 ? 5.727 -13.875 -9.562 1 98.06 140 LEU A N 1
ATOM 1109 C CA . LEU A 1 140 ? 5.766 -12.453 -9.242 1 98.06 140 LEU A CA 1
ATOM 1110 C C . LEU A 1 140 ? 6.355 -11.648 -10.391 1 98.06 140 LEU A C 1
ATOM 1112 O O . LEU A 1 140 ? 5.914 -10.531 -10.672 1 98.06 140 LEU A O 1
ATOM 1116 N N . ASP A 1 141 ? 7.363 -12.219 -11.086 1 98.56 141 ASP A N 1
ATOM 1117 C CA . ASP A 1 141 ? 7.922 -11.547 -12.258 1 98.56 141 ASP A CA 1
ATOM 1118 C C . ASP A 1 141 ? 6.875 -11.406 -13.359 1 98.56 141 ASP A C 1
ATOM 1120 O O . ASP A 1 141 ? 6.824 -10.383 -14.047 1 98.56 141 ASP A O 1
ATOM 1124 N N . PHE A 1 142 ? 6.066 -12.477 -13.523 1 98.56 142 PHE A N 1
ATOM 1125 C CA . PHE A 1 142 ? 5.02 -12.414 -14.539 1 98.56 142 PHE A CA 1
ATOM 1126 C C . PHE A 1 142 ? 4.062 -11.258 -14.25 1 98.56 142 PHE A C 1
ATOM 1128 O O . PHE A 1 142 ? 3.682 -10.523 -15.164 1 98.56 142 PHE A O 1
ATOM 1135 N N . THR A 1 143 ? 3.686 -11.016 -13.016 1 97.5 143 THR A N 1
ATOM 1136 C CA . THR A 1 143 ? 2.676 -10.031 -12.641 1 97.5 143 THR A CA 1
ATOM 1137 C C . THR A 1 143 ? 3.215 -8.609 -12.805 1 97.5 143 THR A C 1
ATOM 1139 O O . THR A 1 143 ? 2.443 -7.66 -12.945 1 97.5 143 THR A O 1
ATOM 1142 N N . THR A 1 144 ? 4.547 -8.438 -12.852 1 97.31 144 THR A N 1
ATOM 1143 C CA . THR A 1 144 ? 5.137 -7.109 -12.953 1 97.31 144 THR A CA 1
ATOM 1144 C C . THR A 1 144 ? 5.898 -6.961 -14.266 1 97.31 144 THR A C 1
ATOM 1146 O O . THR A 1 144 ? 6.617 -5.98 -14.469 1 97.31 144 THR A O 1
ATOM 1149 N N . ALA A 1 145 ? 5.746 -7.938 -15.133 1 98.25 145 ALA A N 1
ATOM 1150 C CA . ALA A 1 145 ? 6.52 -7.977 -16.375 1 98.25 145 ALA A CA 1
ATOM 1151 C C . ALA A 1 145 ? 6.27 -6.73 -17.219 1 98.25 145 ALA A C 1
ATOM 1153 O O . ALA A 1 145 ? 7.168 -6.262 -17.922 1 98.25 145 ALA A O 1
ATOM 1154 N N . VAL A 1 146 ? 5.133 -6.137 -17.094 1 98.38 146 VAL A N 1
ATOM 1155 C CA . VAL A 1 146 ? 4.711 -5.012 -17.922 1 98.38 146 VAL A CA 1
ATOM 1156 C C . VAL A 1 146 ? 5.594 -3.801 -17.625 1 98.38 146 VAL A C 1
ATOM 1158 O O . VAL A 1 146 ? 5.723 -2.908 -18.469 1 98.38 146 VAL A O 1
ATOM 1161 N N . LEU A 1 147 ? 6.215 -3.732 -16.484 1 98.38 147 LEU A N 1
ATOM 1162 C CA . LEU A 1 147 ? 7.066 -2.605 -16.109 1 98.38 147 LEU A CA 1
ATOM 1163 C C . LEU A 1 147 ? 8.273 -2.52 -17.047 1 98.38 147 LEU A C 1
ATOM 1165 O O . LEU A 1 147 ? 8.844 -1.442 -17.234 1 98.38 147 LEU A O 1
ATOM 1169 N N . GLY A 1 148 ? 8.648 -3.652 -17.625 1 98.62 148 GLY A N 1
ATOM 1170 C CA . GLY A 1 148 ? 9.852 -3.699 -18.438 1 98.62 148 GLY A CA 1
ATOM 1171 C C . GLY A 1 148 ? 9.57 -3.84 -19.922 1 98.62 148 GLY A C 1
ATOM 1172 O O . GLY A 1 148 ? 10.414 -4.32 -20.672 1 98.62 148 GLY A O 1
ATOM 1173 N N . VAL A 1 149 ? 8.422 -3.539 -20.359 1 98.38 149 VAL A N 1
ATOM 1174 C CA . VAL A 1 149 ? 8.086 -3.559 -21.766 1 98.38 149 VAL A CA 1
ATOM 1175 C C . VAL A 1 149 ? 8.602 -2.287 -22.438 1 98.38 149 VAL A C 1
ATOM 1177 O O . VAL A 1 149 ? 8.984 -1.332 -21.766 1 98.38 149 VAL A O 1
ATOM 1180 N N . PRO A 1 150 ? 8.578 -2.264 -23.781 1 98.25 150 PRO A N 1
ATOM 1181 C CA . PRO A 1 150 ? 8.984 -1.037 -24.484 1 98.25 150 PRO A CA 1
ATOM 1182 C C . PRO A 1 150 ? 8.125 0.167 -24.094 1 98.25 150 PRO A C 1
ATOM 1184 O O . PRO A 1 150 ? 6.938 0.015 -23.797 1 98.25 150 PRO A O 1
ATOM 1187 N N . ALA A 1 151 ? 8.633 1.336 -24.234 1 97.94 151 ALA A N 1
ATOM 1188 C CA . ALA A 1 151 ? 8.078 2.584 -23.719 1 97.94 151 ALA A CA 1
ATOM 1189 C C . ALA A 1 151 ? 6.664 2.816 -24.234 1 97.94 151 ALA A C 1
ATOM 1191 O O . ALA A 1 151 ? 5.762 3.145 -23.453 1 97.94 151 ALA A O 1
ATOM 1192 N N . PRO A 1 152 ? 6.395 2.611 -25.516 1 98.25 152 PRO A N 1
ATOM 1193 C CA . PRO A 1 152 ? 5.027 2.848 -26 1 98.25 152 PRO A CA 1
ATOM 1194 C C . PRO A 1 152 ? 4.008 1.919 -25.344 1 98.25 152 PRO A C 1
ATOM 1196 O O . PRO A 1 152 ? 2.885 2.34 -25.062 1 98.25 152 PRO A O 1
ATOM 1199 N N . GLU A 1 153 ? 4.41 0.699 -25.141 1 98.19 153 GLU A N 1
ATOM 1200 C CA . GLU A 1 153 ? 3.527 -0.257 -24.484 1 98.19 153 GLU A CA 1
ATOM 1201 C C . GLU A 1 153 ? 3.334 0.098 -23 1 98.19 153 GLU A C 1
ATOM 1203 O O . GLU A 1 153 ? 2.236 -0.051 -22.469 1 98.19 153 GLU A O 1
ATOM 1208 N N . TYR A 1 154 ? 4.391 0.57 -22.375 1 98.69 154 TYR A N 1
ATOM 1209 C CA . TYR A 1 154 ? 4.301 1.014 -21 1 98.69 154 TYR A CA 1
ATOM 1210 C C . TYR A 1 154 ? 3.34 2.1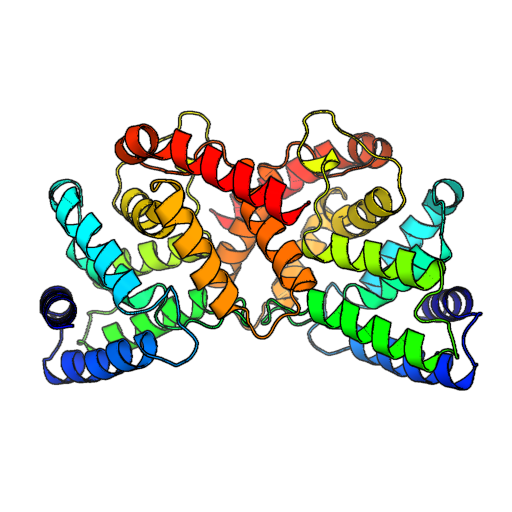89 -20.859 1 98.69 154 TYR A C 1
ATOM 1212 O O . TYR A 1 154 ? 2.566 2.26 -19.906 1 98.69 154 TYR A O 1
ATOM 1220 N N . ASP A 1 155 ? 3.35 3.074 -21.812 1 98.06 155 ASP A N 1
ATOM 1221 C CA . ASP A 1 155 ? 2.451 4.223 -21.797 1 98.06 155 ASP A CA 1
ATOM 1222 C C . ASP A 1 155 ? 0.991 3.783 -21.891 1 98.06 155 ASP A C 1
ATOM 1224 O O . ASP A 1 155 ? 0.122 4.348 -21.219 1 98.06 155 ASP A O 1
ATOM 1228 N N . GLN A 1 156 ? 0.727 2.818 -22.734 1 98.12 156 GLN A N 1
ATOM 1229 C CA . GLN A 1 156 ? -0.622 2.27 -22.812 1 98.12 156 GLN A CA 1
ATOM 1230 C C . GLN A 1 156 ? -1.046 1.631 -21.5 1 98.12 156 GLN A C 1
ATOM 1232 O O . GLN A 1 156 ? -2.188 1.794 -21.062 1 98.12 156 GLN A O 1
ATOM 1237 N N . TYR A 1 157 ? -0.086 0.944 -20.922 1 98.06 157 TYR A N 1
ATOM 1238 C CA . TYR A 1 157 ? -0.319 0.33 -19.609 1 98.06 157 TYR A CA 1
ATOM 1239 C C . TYR A 1 157 ? -0.7 1.379 -18.578 1 98.06 157 TYR A C 1
ATOM 1241 O O . TYR A 1 157 ? -1.676 1.209 -17.844 1 98.06 157 TYR A O 1
ATOM 1249 N N . THR A 1 158 ? 0.053 2.502 -18.469 1 97.94 158 THR A N 1
ATOM 1250 C CA . THR A 1 158 ? -0.19 3.537 -17.469 1 97.94 158 THR A CA 1
ATOM 1251 C C . THR A 1 158 ? -1.56 4.176 -17.672 1 97.94 158 THR A C 1
ATOM 1253 O O . THR A 1 158 ? -2.25 4.504 -16.719 1 97.94 158 THR A O 1
ATOM 1256 N N . THR A 1 159 ? -1.964 4.305 -18.938 1 97.5 159 THR A N 1
ATOM 1257 C CA . THR A 1 159 ? -3.279 4.855 -19.25 1 97.5 159 THR A CA 1
ATOM 1258 C C . THR A 1 159 ? -4.383 3.918 -18.781 1 97.5 159 THR A C 1
ATOM 1260 O O . THR A 1 159 ? -5.371 4.363 -18.188 1 97.5 159 THR A O 1
ATOM 1263 N N . LYS A 1 160 ? -4.23 2.645 -19 1 97.75 160 LYS A N 1
ATOM 1264 C CA . LYS A 1 160 ? -5.223 1.652 -18.609 1 97.75 160 LYS A CA 1
ATOM 1265 C C . LYS A 1 160 ? -5.309 1.54 -17.078 1 97.75 160 LYS A C 1
ATOM 1267 O O . LYS A 1 160 ? -6.402 1.425 -16.531 1 97.75 160 LYS A O 1
ATOM 1272 N N . ILE A 1 161 ? -4.129 1.601 -16.438 1 96.94 161 ILE A N 1
ATOM 1273 C CA . ILE A 1 161 ? -4.102 1.497 -14.984 1 96.94 161 ILE A CA 1
ATOM 1274 C C . ILE A 1 161 ? -4.801 2.707 -14.367 1 96.94 161 ILE A C 1
ATOM 1276 O O . ILE A 1 161 ? -5.574 2.57 -13.414 1 96.94 161 ILE A O 1
ATOM 1280 N N . GLN A 1 162 ? -4.527 3.893 -14.875 1 95.94 162 GLN A N 1
ATOM 1281 C CA . GLN A 1 162 ? -5.172 5.094 -14.352 1 95.94 162 GLN A CA 1
ATOM 1282 C C . GLN A 1 162 ? -6.688 5.023 -14.508 1 95.94 162 GLN A C 1
ATOM 1284 O O . GLN A 1 162 ? -7.43 5.477 -13.641 1 95.94 162 GLN A O 1
ATOM 1289 N N . ALA A 1 163 ? -7.148 4.461 -15.625 1 96.38 163 ALA A N 1
ATOM 1290 C CA . ALA A 1 163 ? -8.578 4.336 -15.898 1 96.38 163 ALA A CA 1
ATOM 1291 C C . ALA A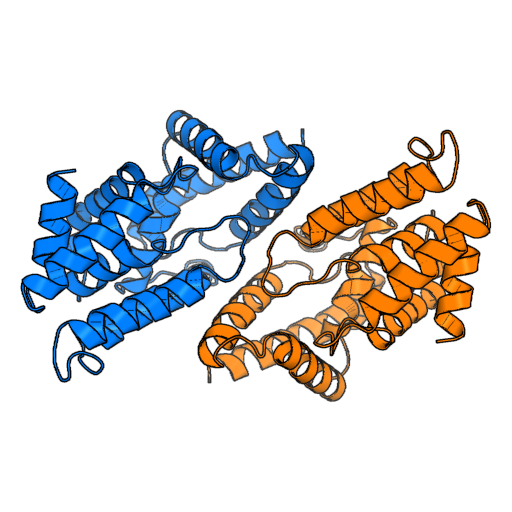 1 163 ? -9.266 3.469 -14.852 1 96.38 163 ALA A C 1
ATOM 1293 O O . ALA A 1 163 ? -10.469 3.59 -14.625 1 96.38 163 ALA A O 1
ATOM 1294 N N . GLU A 1 164 ? -8.531 2.596 -14.203 1 95.38 164 GLU A N 1
ATOM 1295 C CA . GLU A 1 164 ? -9.102 1.757 -13.148 1 95.38 164 GLU A CA 1
ATOM 1296 C C . GLU A 1 164 ? -9.289 2.541 -11.852 1 95.38 164 GLU A C 1
ATOM 1298 O O . GLU A 1 164 ? -9.992 2.098 -10.945 1 95.38 164 GLU A O 1
ATOM 1303 N N . TYR A 1 165 ? -8.641 3.686 -11.766 1 92.19 165 TYR A N 1
ATOM 1304 C CA . TYR A 1 165 ? -8.727 4.543 -10.586 1 92.19 165 TYR A CA 1
ATOM 1305 C C . TYR A 1 165 ? -9.516 5.812 -10.891 1 92.19 165 TYR A C 1
ATOM 1307 O O . TYR A 1 165 ? -9.211 6.883 -10.359 1 92.19 165 TYR A O 1
ATOM 1315 N N . ILE A 1 166 ? -10.461 5.715 -11.734 1 91.06 166 ILE A N 1
ATOM 1316 C CA . ILE A 1 166 ? -11.227 6.855 -12.234 1 91.06 166 ILE A CA 1
ATOM 1317 C C . ILE A 1 166 ? -12 7.5 -11.086 1 91.06 166 ILE A C 1
ATOM 1319 O O . ILE A 1 166 ? -12.398 8.664 -11.172 1 91.06 166 ILE A O 1
ATOM 1323 N N . HIS A 1 167 ? -12.25 6.738 -10.047 1 86.94 167 HIS A N 1
ATOM 1324 C CA . HIS A 1 167 ? -12.984 7.246 -8.898 1 86.94 167 HIS A CA 1
ATOM 1325 C C . HIS A 1 167 ? -12.156 8.258 -8.109 1 86.94 167 HIS A C 1
ATOM 1327 O O . HIS A 1 167 ? -12.688 8.984 -7.266 1 86.94 167 HIS A O 1
ATOM 1333 N N . LEU A 1 168 ? -10.891 8.383 -8.375 1 86.5 168 LEU A N 1
ATOM 1334 C CA . LEU A 1 168 ? -10.008 9.32 -7.703 1 86.5 168 LEU A CA 1
ATOM 1335 C C . LEU A 1 168 ? -9.789 10.57 -8.555 1 86.5 168 LEU A C 1
ATOM 1337 O O . LEU A 1 168 ? -9.656 10.477 -9.773 1 86.5 168 LEU A O 1
ATOM 1341 N N . PRO A 1 169 ? -9.734 11.727 -7.809 1 86.25 169 PRO A N 1
ATOM 1342 C CA . PRO A 1 169 ? -9.219 12.891 -8.531 1 86.25 169 PRO A CA 1
ATOM 1343 C C . PRO A 1 169 ? -7.793 12.688 -9.039 1 86.25 169 PRO A C 1
ATOM 1345 O O . PRO A 1 169 ? -7.02 11.938 -8.438 1 86.25 169 PRO A O 1
ATOM 1348 N N . THR A 1 170 ? -7.484 13.344 -10.125 1 89.25 170 THR A N 1
ATOM 1349 C CA . THR A 1 170 ? -6.203 13.164 -10.797 1 89.25 170 THR A CA 1
ATOM 1350 C C . THR A 1 170 ? -5.047 13.359 -9.828 1 89.25 170 THR A C 1
ATOM 1352 O O . THR A 1 170 ? -4.098 12.57 -9.82 1 89.25 170 THR A O 1
ATOM 1355 N N . ASN A 1 171 ? -5.113 14.344 -9.016 1 84.5 171 ASN A N 1
ATOM 1356 C CA . ASN A 1 171 ? -4.027 14.625 -8.078 1 84.5 171 ASN A CA 1
ATOM 1357 C C . ASN A 1 171 ? -3.873 13.5 -7.055 1 84.5 171 ASN A C 1
ATOM 1359 O O . ASN A 1 171 ? -2.754 13.148 -6.684 1 84.5 171 ASN A O 1
ATOM 1363 N N . ALA A 1 172 ? -5 13.031 -6.594 1 84.56 172 ALA A N 1
ATOM 1364 C CA . ALA A 1 172 ? -4.965 11.93 -5.637 1 84.56 172 ALA A CA 1
ATOM 1365 C C . ALA A 1 172 ? -4.367 10.672 -6.266 1 84.56 172 ALA A C 1
ATOM 1367 O O . ALA A 1 172 ? -3.562 9.977 -5.637 1 84.56 172 ALA A O 1
ATOM 1368 N N . TYR A 1 173 ? -4.785 10.445 -7.469 1 90.25 173 TYR A N 1
ATOM 1369 C CA . TYR A 1 173 ? -4.211 9.305 -8.18 1 90.25 173 TYR A CA 1
ATOM 1370 C C . TYR A 1 173 ? -2.703 9.461 -8.328 1 90.25 173 TYR A C 1
ATOM 1372 O O . TYR A 1 173 ? -1.948 8.508 -8.117 1 90.25 173 TYR A O 1
ATOM 1380 N N . ASN A 1 174 ? -2.27 10.641 -8.742 1 90.69 174 ASN A N 1
ATOM 1381 C CA . ASN A 1 174 ? -0.848 10.898 -8.953 1 90.69 174 ASN A CA 1
ATOM 1382 C C . ASN A 1 174 ? -0.038 10.617 -7.691 1 90.69 174 ASN A C 1
ATOM 1384 O O . ASN A 1 174 ? 1.041 10.023 -7.758 1 90.69 174 ASN A O 1
ATOM 1388 N N . GLN A 1 175 ? -0.533 10.984 -6.586 1 85 175 GLN A N 1
ATOM 1389 C CA . GLN A 1 175 ? 0.172 10.766 -5.328 1 85 175 GLN A CA 1
ATOM 1390 C C . GLN A 1 175 ? 0.249 9.281 -4.988 1 85 175 GLN A C 1
ATOM 1392 O O . GLN A 1 175 ? 1.288 8.797 -4.539 1 85 175 GLN A O 1
ATOM 1397 N N . LEU A 1 176 ? -0.86 8.633 -5.184 1 87.31 176 LEU A N 1
ATOM 1398 C CA . LEU A 1 176 ? -0.898 7.195 -4.922 1 87.31 176 LEU A CA 1
ATOM 1399 C C . LEU A 1 176 ? 0.06 6.449 -5.844 1 87.31 176 LEU A C 1
ATOM 1401 O O . LEU A 1 176 ? 0.813 5.582 -5.391 1 87.31 176 LEU A O 1
ATOM 1405 N N . ARG A 1 177 ? -0.009 6.82 -7.109 1 92.75 177 ARG A N 1
ATOM 1406 C CA . ARG A 1 177 ? 0.851 6.18 -8.102 1 92.75 177 ARG A CA 1
ATOM 1407 C C . ARG A 1 177 ? 2.322 6.457 -7.809 1 92.75 177 ARG A C 1
ATOM 1409 O O . ARG A 1 177 ? 3.16 5.559 -7.91 1 92.75 177 ARG A O 1
ATOM 1416 N N . LEU A 1 178 ? 2.615 7.633 -7.453 1 90.5 178 LEU A N 1
ATOM 1417 C CA . LEU A 1 178 ? 3.986 8 -7.109 1 90.5 178 LEU A CA 1
ATOM 1418 C C . LEU A 1 178 ? 4.5 7.148 -5.953 1 90.5 178 LEU A C 1
ATOM 1420 O O . LEU A 1 178 ? 5.645 6.688 -5.973 1 90.5 178 LEU A O 1
ATOM 1424 N N . LYS A 1 179 ? 3.682 6.969 -4.984 1 87.06 179 LYS A N 1
ATOM 1425 C CA . LYS A 1 179 ? 4.066 6.133 -3.848 1 87.06 179 LYS A CA 1
ATOM 1426 C C . LYS A 1 179 ? 4.438 4.727 -4.301 1 87.06 179 LYS A C 1
ATOM 1428 O O . LYS A 1 179 ? 5.484 4.199 -3.916 1 87.06 179 LYS A O 1
ATOM 1433 N N . MET A 1 180 ? 3.629 4.168 -5.062 1 89.62 180 MET A N 1
ATOM 1434 C CA . MET A 1 180 ? 3.859 2.812 -5.559 1 89.62 180 MET A CA 1
ATOM 1435 C C . MET A 1 180 ? 5.152 2.742 -6.367 1 89.62 180 MET A C 1
ATOM 1437 O O . MET A 1 180 ? 5.949 1.817 -6.195 1 89.62 180 MET A O 1
ATOM 1441 N N . LEU A 1 181 ? 5.348 3.721 -7.207 1 94.94 181 LEU A N 1
ATOM 1442 C CA . LEU A 1 181 ? 6.504 3.736 -8.102 1 94.94 181 LEU A CA 1
ATOM 1443 C C . LEU A 1 181 ? 7.789 3.992 -7.324 1 94.94 181 LEU A C 1
ATOM 1445 O O . LEU A 1 181 ? 8.828 3.393 -7.617 1 94.94 181 LEU A O 1
ATOM 1449 N N . LYS A 1 182 ? 7.73 4.828 -6.379 1 91 182 LYS A N 1
ATOM 1450 C CA . LYS A 1 182 ? 8.914 5.137 -5.582 1 91 182 LYS A CA 1
ATOM 1451 C C . LYS A 1 182 ? 9.352 3.926 -4.758 1 91 182 LYS A C 1
ATOM 1453 O O . LYS A 1 182 ? 10.547 3.688 -4.582 1 91 182 LYS A O 1
ATOM 1458 N N . ASN A 1 183 ? 8.367 3.158 -4.316 1 89.94 183 ASN A N 1
ATOM 1459 C CA . ASN A 1 183 ? 8.703 1.903 -3.65 1 89.94 183 ASN A CA 1
ATOM 1460 C C . ASN A 1 183 ? 9.43 0.945 -4.59 1 89.94 183 ASN A C 1
ATOM 1462 O O . ASN A 1 183 ? 10.375 0.269 -4.188 1 89.94 183 ASN A O 1
ATOM 1466 N N . LEU A 1 184 ? 9.016 0.954 -5.797 1 92.81 184 LEU A N 1
ATOM 1467 C CA . LEU A 1 184 ? 9.641 0.077 -6.777 1 92.81 184 LEU A CA 1
ATOM 1468 C C . LEU A 1 184 ? 11.062 0.541 -7.094 1 92.81 184 LEU A C 1
ATOM 1470 O O . LEU A 1 184 ? 11.969 -0.281 -7.254 1 92.81 184 LEU A O 1
ATOM 1474 N N . VAL A 1 185 ? 11.234 1.828 -7.164 1 90.38 185 VAL A N 1
ATOM 1475 C CA . VAL A 1 185 ? 12.539 2.404 -7.473 1 90.38 185 VA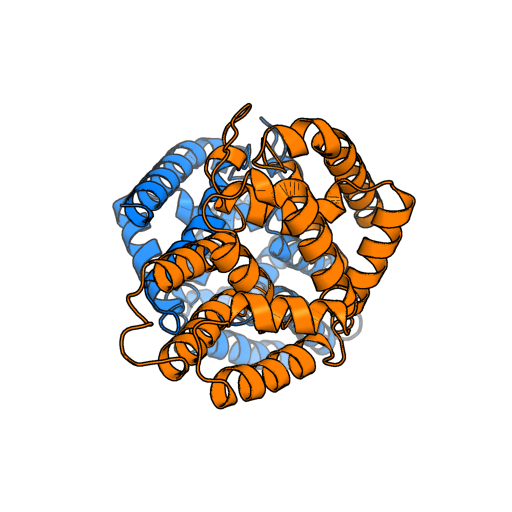L A CA 1
ATOM 1476 C C . VAL A 1 185 ? 13.539 2.043 -6.375 1 90.38 185 VAL A C 1
ATOM 1478 O O . VAL A 1 185 ? 14.719 1.821 -6.648 1 90.38 185 VAL A O 1
ATOM 1481 N N . LEU A 1 186 ? 13.086 1.886 -5.215 1 90.62 186 LEU A N 1
ATOM 1482 C CA . LEU A 1 186 ? 13.945 1.631 -4.07 1 90.62 186 LEU A CA 1
ATOM 1483 C C . LEU A 1 186 ? 14.328 0.157 -3.994 1 90.62 186 LEU A C 1
ATOM 1485 O O . LEU A 1 186 ? 15.289 -0.206 -3.305 1 90.62 186 LEU A O 1
ATOM 1489 N N . MET A 1 187 ? 13.602 -0.646 -4.703 1 92.88 187 MET A N 1
ATOM 1490 C CA . MET A 1 187 ? 13.898 -2.076 -4.676 1 92.88 187 MET A CA 1
ATOM 1491 C C . MET A 1 187 ? 15.234 -2.367 -5.352 1 92.88 187 MET A C 1
ATOM 1493 O O . MET A 1 187 ? 15.469 -1.934 -6.48 1 92.88 187 MET A O 1
ATOM 1497 N N . PRO A 1 188 ? 16.094 -3.117 -4.684 1 94.88 188 PRO A N 1
ATOM 1498 C CA . PRO A 1 188 ? 17.359 -3.5 -5.34 1 94.88 188 PRO A CA 1
ATOM 1499 C C . PRO A 1 188 ? 17.125 -4.203 -6.676 1 94.88 188 PRO A C 1
ATOM 1501 O O . PRO A 1 188 ? 17.844 -3.943 -7.645 1 94.88 188 PRO A O 1
ATOM 1504 N N . ASN A 1 189 ? 16.141 -5.066 -6.676 1 97.06 189 ASN A N 1
ATOM 1505 C CA . ASN A 1 189 ? 15.703 -5.762 -7.883 1 97.06 189 ASN A CA 1
ATOM 1506 C C . ASN A 1 189 ? 14.195 -5.656 -8.078 1 97.06 189 ASN A C 1
ATOM 1508 O O . ASN A 1 189 ? 13.422 -6.074 -7.215 1 97.06 189 ASN A O 1
ATOM 1512 N N . ILE A 1 190 ? 13.82 -5.16 -9.211 1 97.12 190 ILE A N 1
ATOM 1513 C CA . ILE A 1 190 ? 12.398 -5.133 -9.531 1 97.12 190 ILE A CA 1
ATOM 1514 C C . ILE A 1 190 ? 11.906 -6.551 -9.812 1 97.12 190 ILE A C 1
ATOM 1516 O O . ILE A 1 190 ? 10.805 -6.93 -9.406 1 97.12 190 ILE A O 1
ATOM 1520 N N . TYR A 1 191 ? 12.789 -7.281 -10.477 1 98.19 191 TYR A N 1
ATOM 1521 C CA . TYR A 1 191 ? 12.453 -8.656 -10.828 1 98.19 191 TYR A CA 1
ATOM 1522 C C . TYR A 1 191 ? 13.25 -9.641 -9.977 1 98.19 191 TYR A C 1
ATOM 1524 O O . TYR A 1 191 ? 14.391 -9.367 -9.602 1 98.19 191 TYR A O 1
ATOM 1532 N N . ALA A 1 192 ? 12.703 -10.797 -9.812 1 98.06 192 ALA A N 1
ATOM 1533 C CA . ALA A 1 192 ? 13.281 -11.766 -8.891 1 98.06 192 ALA A CA 1
ATOM 1534 C C . ALA A 1 192 ? 14.102 -12.812 -9.633 1 98.06 192 ALA A C 1
ATOM 1536 O O . ALA A 1 192 ? 14.992 -13.445 -9.047 1 98.06 192 ALA A O 1
ATOM 1537 N N . THR A 1 193 ? 13.82 -13.102 -10.852 1 98.56 193 THR A N 1
ATOM 1538 C CA . THR A 1 193 ? 14.547 -14.133 -11.602 1 98.56 193 THR A CA 1
ATOM 1539 C C . THR A 1 193 ? 15.672 -13.508 -12.414 1 98.56 193 THR A C 1
ATOM 1541 O O . THR A 1 193 ? 15.539 -12.383 -12.914 1 98.56 193 THR A O 1
ATOM 1544 N N . ARG A 1 194 ? 16.719 -14.273 -12.656 1 98.12 194 ARG A N 1
ATOM 1545 C CA . ARG A 1 194 ? 17.859 -13.789 -13.438 1 98.12 194 ARG A CA 1
ATOM 1546 C C . ARG A 1 194 ? 17.438 -13.438 -14.859 1 98.12 194 ARG A C 1
ATOM 1548 O O . ARG A 1 194 ? 17.922 -12.453 -15.43 1 98.12 194 ARG A O 1
ATOM 1555 N N . GLU A 1 195 ? 16.609 -14.219 -15.398 1 98 195 GLU A N 1
ATOM 1556 C CA . GLU A 1 195 ? 16.141 -13.992 -16.766 1 98 195 GLU A CA 1
ATOM 1557 C C . GLU A 1 195 ? 15.461 -12.633 -16.891 1 98 195 GLU A C 1
ATOM 1559 O O . GLU A 1 195 ? 15.82 -11.836 -17.766 1 98 195 GLU A O 1
ATOM 1564 N N . PHE A 1 196 ? 14.562 -12.336 -16.031 1 98.5 196 PHE A N 1
ATOM 1565 C CA . PHE A 1 196 ? 13.828 -11.078 -16.109 1 98.5 196 PHE A CA 1
ATOM 1566 C C . PHE A 1 196 ? 14.734 -9.906 -15.742 1 98.5 196 PHE A C 1
ATOM 1568 O O . PHE A 1 196 ? 14.594 -8.812 -16.297 1 98.5 196 PHE A O 1
ATOM 1575 N N . GLN A 1 197 ? 15.609 -10.094 -14.797 1 98.25 197 GLN A N 1
ATOM 1576 C CA . GLN A 1 197 ? 16.562 -9.047 -14.461 1 98.25 197 GLN A CA 1
ATOM 1577 C C . GLN A 1 197 ? 17.422 -8.672 -15.672 1 98.25 197 GLN A C 1
ATOM 1579 O O . GLN A 1 197 ? 17.609 -7.492 -15.961 1 98.25 197 GLN A O 1
ATOM 1584 N N . THR A 1 198 ? 17.828 -9.695 -16.344 1 98 198 THR A N 1
ATOM 1585 C CA . THR A 1 198 ? 18.672 -9.477 -17.516 1 98 198 THR A CA 1
ATOM 1586 C C . THR A 1 198 ? 17.875 -8.836 -18.641 1 98 198 THR A C 1
ATOM 1588 O O . THR A 1 198 ? 18.359 -7.914 -19.297 1 98 198 THR A O 1
ATOM 1591 N N . GLU A 1 199 ? 16.688 -9.211 -18.797 1 97.75 199 GLU A N 1
ATOM 1592 C CA . GLU A 1 199 ? 15.914 -8.844 -19.984 1 97.75 199 GLU A CA 1
ATOM 1593 C C . GLU A 1 199 ? 15.148 -7.543 -19.766 1 97.75 199 GLU A C 1
ATOM 1595 O O . GLU A 1 199 ? 14.906 -6.789 -20.703 1 97.75 199 GLU A O 1
ATOM 1600 N N . ARG A 1 200 ? 14.758 -7.293 -18.484 1 98.19 200 ARG A N 1
ATOM 1601 C CA . ARG A 1 200 ? 13.703 -6.297 -18.359 1 98.19 200 ARG A CA 1
ATOM 1602 C C . ARG A 1 200 ? 14.055 -5.262 -17.297 1 98.19 200 ARG A C 1
ATOM 1604 O O . ARG A 1 200 ? 13.438 -4.191 -17.234 1 98.19 200 ARG A O 1
ATOM 1611 N N . GLU A 1 201 ? 15.016 -5.52 -16.484 1 98.25 201 GLU A N 1
ATOM 1612 C CA . GLU A 1 201 ? 15.281 -4.68 -15.32 1 98.25 201 GLU A CA 1
ATOM 1613 C C . GLU A 1 201 ? 15.602 -3.244 -15.734 1 98.25 201 GLU A C 1
ATOM 1615 O O . GLU A 1 201 ? 14.992 -2.297 -15.227 1 98.25 201 GLU A O 1
ATOM 1620 N N . LYS A 1 202 ? 16.547 -3.121 -16.625 1 98.12 202 LYS A N 1
ATOM 1621 C CA . LYS A 1 202 ? 16.969 -1.792 -17.047 1 98.12 202 LYS A CA 1
ATOM 1622 C C . LYS A 1 202 ? 15.797 -1.008 -17.641 1 98.12 202 LYS A C 1
ATOM 1624 O O . LYS A 1 202 ? 15.562 0.146 -17.281 1 98.12 202 LYS A O 1
ATOM 1629 N N . THR A 1 203 ? 15.047 -1.646 -18.516 1 98.69 203 THR A N 1
ATOM 1630 C CA . THR A 1 203 ? 13.914 -1.002 -19.172 1 98.69 203 THR A CA 1
ATOM 1631 C C . THR A 1 203 ? 12.836 -0.644 -18.141 1 98.69 203 THR A C 1
ATOM 1633 O O . THR A 1 203 ? 12.234 0.429 -18.219 1 98.69 203 THR A O 1
ATOM 1636 N N . ALA A 1 204 ? 12.586 -1.538 -17.219 1 98.56 204 ALA A N 1
ATOM 1637 C CA . ALA A 1 204 ? 11.594 -1.281 -16.172 1 98.56 204 ALA A CA 1
ATOM 1638 C C . ALA A 1 204 ? 11.961 -0.041 -15.367 1 98.56 204 ALA A C 1
ATOM 1640 O O . ALA A 1 204 ? 11.117 0.827 -15.133 1 98.56 204 ALA A O 1
ATOM 1641 N N . ARG A 1 205 ? 13.203 0.089 -14.984 1 98 205 ARG A N 1
ATOM 1642 C CA . ARG A 1 205 ? 13.656 1.226 -14.188 1 98 205 ARG A CA 1
ATOM 1643 C C . ARG A 1 205 ? 13.555 2.525 -14.984 1 98 205 ARG A C 1
ATOM 1645 O O . ARG A 1 205 ? 13.172 3.562 -14.438 1 98 205 ARG A O 1
ATOM 1652 N N . GLU A 1 206 ? 13.852 2.451 -16.219 1 98.25 206 GLU A N 1
ATOM 1653 C CA . GLU A 1 206 ? 13.734 3.629 -17.078 1 98.25 206 GLU A CA 1
ATOM 1654 C C . GLU A 1 206 ? 12.273 4.059 -17.219 1 98.25 206 GLU A C 1
ATOM 1656 O O . GLU A 1 206 ? 11.969 5.25 -17.156 1 98.25 206 GLU A O 1
ATOM 1661 N N . ASN A 1 207 ? 11.406 3.076 -17.453 1 98.69 207 ASN A N 1
ATOM 1662 C CA . ASN A 1 207 ? 9.984 3.361 -17.578 1 98.69 207 ASN A CA 1
ATOM 1663 C C . ASN A 1 207 ? 9.438 4.004 -16.297 1 98.69 207 ASN A C 1
ATOM 1665 O O . ASN A 1 207 ? 8.734 5.012 -16.359 1 98.69 207 ASN A O 1
ATOM 1669 N N . ILE A 1 208 ? 9.805 3.428 -15.141 1 98 208 ILE A N 1
ATOM 1670 C CA . ILE A 1 208 ? 9.32 3.895 -13.844 1 98 208 ILE A CA 1
ATOM 1671 C C . ILE A 1 208 ? 9.828 5.309 -13.578 1 98 208 ILE A C 1
ATOM 1673 O O . ILE A 1 208 ? 9.07 6.184 -13.156 1 98 208 ILE A O 1
ATOM 1677 N N . GLN A 1 209 ? 11.078 5.504 -13.898 1 96.31 209 GLN A N 1
ATOM 1678 C CA . GLN A 1 209 ? 11.664 6.82 -13.68 1 96.31 209 GLN A CA 1
ATOM 1679 C C . GLN A 1 209 ? 10.984 7.879 -14.547 1 96.31 209 GLN A C 1
ATOM 1681 O O . GLN A 1 209 ? 10.703 8.984 -14.07 1 96.31 209 GLN A O 1
ATOM 1686 N N . ARG A 1 210 ? 10.781 7.555 -15.758 1 97.5 210 ARG A N 1
ATOM 1687 C CA . ARG A 1 210 ? 10.086 8.477 -16.641 1 97.5 210 ARG A CA 1
ATOM 1688 C C . ARG A 1 210 ? 8.695 8.805 -16.109 1 97.5 210 ARG A C 1
ATOM 1690 O O . ARG A 1 210 ? 8.266 9.961 -16.141 1 97.5 210 ARG A O 1
ATOM 1697 N N . GLU A 1 211 ? 7.965 7.77 -15.688 1 97.81 211 GLU A N 1
ATOM 1698 C CA . GLU A 1 211 ? 6.633 8 -15.141 1 97.81 211 GLU A CA 1
ATOM 1699 C C . GLU A 1 211 ? 6.691 8.875 -13.891 1 97.81 211 GLU A C 1
ATOM 1701 O O . GLU A 1 211 ? 5.859 9.773 -13.719 1 97.81 211 GLU A O 1
ATOM 1706 N N . VAL A 1 212 ? 7.641 8.594 -13.023 1 94.94 212 VAL A N 1
ATOM 1707 C CA . VAL A 1 212 ? 7.812 9.383 -11.805 1 94.94 212 VAL A CA 1
ATOM 1708 C C . VAL A 1 212 ? 8.031 10.852 -12.164 1 94.94 212 VAL A C 1
ATOM 1710 O O . VAL A 1 212 ? 7.402 11.734 -11.586 1 94.94 212 VAL A O 1
ATOM 1713 N N . GLU A 1 213 ? 8.852 11.102 -13.102 1 94.19 213 GLU A N 1
ATOM 1714 C CA . GLU A 1 213 ? 9.141 12.469 -13.539 1 94.19 213 GLU A CA 1
ATOM 1715 C C . GLU A 1 213 ? 7.898 13.133 -14.117 1 94.19 213 GLU A C 1
ATOM 1717 O O . GLU A 1 213 ? 7.645 14.312 -13.859 1 94.19 213 GLU A O 1
ATOM 1722 N N . ASN A 1 214 ? 7.117 12.359 -14.859 1 94.62 214 ASN A N 1
ATOM 1723 C CA . ASN A 1 214 ? 5.898 12.891 -15.469 1 94.62 214 ASN A CA 1
ATOM 1724 C C . ASN A 1 214 ? 4.852 13.234 -14.414 1 94.62 214 ASN A C 1
ATOM 1726 O O . ASN A 1 214 ? 4.105 14.203 -14.57 1 94.62 214 ASN A O 1
ATOM 1730 N N . LEU A 1 215 ? 4.781 12.406 -13.406 1 92.19 215 LEU A N 1
ATOM 1731 C CA . LEU A 1 215 ? 3.785 12.602 -12.359 1 92.19 215 LEU A CA 1
ATOM 1732 C C . LEU A 1 215 ? 4.145 13.797 -11.477 1 92.19 215 LEU A C 1
ATOM 1734 O O . LEU A 1 215 ? 3.27 14.406 -10.859 1 92.19 215 LEU A O 1
ATOM 1738 N N . GLN A 1 216 ? 5.383 14.078 -11.375 1 84.81 216 GLN A N 1
ATOM 1739 C CA . GLN A 1 216 ? 5.848 15.164 -10.523 1 84.81 216 GLN A CA 1
ATOM 1740 C C . GLN A 1 216 ? 5.895 16.484 -11.297 1 84.81 216 GLN A C 1
ATOM 1742 O O . GLN A 1 216 ? 6.129 17.547 -10.719 1 84.81 216 GLN A O 1
ATOM 1747 N N . ALA A 1 217 ? 5.812 16.438 -12.625 1 78.06 217 ALA A N 1
ATOM 1748 C CA . ALA A 1 217 ? 5.852 17.609 -13.484 1 78.06 217 ALA A CA 1
ATOM 1749 C C . ALA A 1 217 ? 4.523 18.359 -13.445 1 78.06 217 ALA A C 1
ATOM 1751 O O . ALA A 1 217 ? 3.469 17.766 -13.234 1 78.06 217 ALA A O 1
ATOM 1752 N N . MET B 1 1 ? -8.094 14.477 26.828 1 56.38 1 MET B N 1
ATOM 1753 C CA . MET B 1 1 ? -9.102 15 25.906 1 56.38 1 MET B CA 1
ATOM 1754 C C . MET B 1 1 ? -9.125 16.531 25.938 1 56.38 1 MET B C 1
ATOM 1756 O O . MET B 1 1 ? -9.227 17.172 24.891 1 56.38 1 MET B O 1
ATOM 1760 N N . GLU B 1 2 ? -8.914 17.016 27.094 1 66.69 2 GLU B N 1
ATOM 1761 C CA . GLU B 1 2 ? -8.945 18.469 27.266 1 66.69 2 GLU B CA 1
ATOM 1762 C C . GLU B 1 2 ? -7.781 19.125 26.531 1 66.69 2 GLU B C 1
ATOM 1764 O O . GLU B 1 2 ? -7.945 20.188 25.922 1 66.69 2 GLU B O 1
ATOM 1769 N N . ASP B 1 3 ? -6.777 18.391 26.344 1 90.38 3 ASP B N 1
ATOM 1770 C CA . ASP B 1 3 ? -5.598 18.922 25.688 1 90.38 3 ASP B CA 1
ATOM 1771 C C . ASP B 1 3 ? -5.777 18.922 24.156 1 90.38 3 ASP B C 1
ATOM 1773 O O . ASP B 1 3 ? -5.512 19.938 23.5 1 90.38 3 ASP B O 1
ATOM 1777 N N . LEU B 1 4 ? -6.57 18.062 23.688 1 96.5 4 LEU B N 1
ATOM 1778 C CA . LEU B 1 4 ? -6.77 18.016 22.234 1 96.5 4 LEU B CA 1
ATOM 1779 C C . LEU B 1 4 ? -7.781 19.062 21.797 1 96.5 4 LEU B C 1
ATOM 1781 O O . LEU B 1 4 ? -7.668 19.625 20.703 1 96.5 4 LEU B O 1
ATOM 1785 N N . ARG B 1 5 ? -8.758 19.312 22.703 1 96.44 5 ARG B N 1
ATOM 1786 C CA . ARG B 1 5 ? -9.734 20.359 22.422 1 96.44 5 ARG B CA 1
ATOM 1787 C C . ARG B 1 5 ? -9.062 21.719 22.297 1 96.44 5 ARG B C 1
ATOM 1789 O O . ARG B 1 5 ? -9.383 22.5 21.406 1 96.44 5 ARG B O 1
ATOM 1796 N N . SER B 1 6 ? -8.172 21.922 23.219 1 97.19 6 SER B N 1
ATOM 1797 C CA . SER B 1 6 ? -7.438 23.188 23.172 1 97.19 6 SER B CA 1
ATOM 1798 C C . SER B 1 6 ? -6.609 23.297 21.891 1 97.19 6 SER B C 1
ATOM 1800 O O . SER B 1 6 ? -6.512 24.375 21.312 1 97.19 6 SER B O 1
ATOM 1802 N N . GLU B 1 7 ? -5.977 22.203 21.516 1 98 7 GLU B N 1
ATOM 1803 C CA . GLU B 1 7 ? -5.223 22.172 20.266 1 98 7 GLU B CA 1
ATOM 1804 C C . GLU B 1 7 ? -6.121 22.5 19.078 1 98 7 GLU B C 1
ATOM 1806 O O . GLU B 1 7 ? -5.738 23.266 18.188 1 98 7 GLU B O 1
ATOM 1811 N N . TRP B 1 8 ? -7.32 21.906 19.078 1 98.19 8 TRP B N 1
ATOM 1812 C CA . TRP B 1 8 ? -8.273 22.109 18 1 98.19 8 TRP B CA 1
ATOM 1813 C C . TRP B 1 8 ? -8.719 23.578 17.922 1 98.19 8 TRP B C 1
ATOM 1815 O O . TRP B 1 8 ? -8.727 24.172 16.859 1 98.19 8 TRP B O 1
ATOM 1825 N N . ASP B 1 9 ? -9.039 24.109 19.109 1 97.44 9 ASP B N 1
ATOM 1826 C CA . ASP B 1 9 ? -9.508 25.5 19.156 1 97.44 9 ASP B CA 1
ATOM 1827 C C . ASP B 1 9 ? -8.445 26.469 18.656 1 97.44 9 ASP B C 1
ATOM 1829 O O . ASP B 1 9 ? -8.75 27.391 17.906 1 97.44 9 ASP B O 1
ATOM 1833 N N . ALA B 1 10 ? -7.25 26.203 19.047 1 97.19 10 ALA B N 1
ATOM 1834 C CA . ALA B 1 10 ? -6.152 27.047 18.578 1 97.19 10 ALA B CA 1
ATOM 1835 C C . ALA B 1 10 ? -5.945 26.922 17.078 1 97.19 10 ALA B C 1
ATOM 1837 O O . ALA B 1 10 ? -5.762 27.906 16.375 1 97.19 10 ALA B O 1
ATOM 1838 N N . ALA B 1 11 ? -6.004 25.703 16.562 1 97.56 11 ALA B N 1
ATOM 1839 C CA . ALA B 1 11 ? -5.75 25.422 15.148 1 97.56 11 ALA B CA 1
ATOM 1840 C C . ALA B 1 11 ? -6.859 26 14.266 1 97.56 11 ALA B C 1
ATOM 1842 O O . ALA B 1 11 ? -6.621 26.359 13.109 1 97.56 11 ALA B O 1
ATOM 1843 N N . THR B 1 12 ? -8.07 26.156 14.836 1 97.19 12 THR B N 1
ATOM 1844 C CA . THR B 1 12 ? -9.211 26.562 14.023 1 97.19 12 THR B CA 1
ATOM 1845 C C . THR B 1 12 ? -9.719 27.938 14.438 1 97.19 12 THR B C 1
ATOM 1847 O O . THR B 1 12 ? -10.898 28.25 14.25 1 97.19 12 THR B O 1
ATOM 1850 N N . SER B 1 13 ? -8.852 28.719 15.039 1 94.12 13 SER B N 1
ATOM 1851 C CA . SER B 1 13 ? -9.227 30.016 15.578 1 94.12 13 SER B CA 1
ATOM 1852 C C . SER B 1 13 ? -9.75 30.938 14.484 1 94.12 13 SER B C 1
ATOM 1854 O O . SER B 1 13 ? -10.461 31.906 14.766 1 94.12 13 SER B O 1
ATOM 1856 N N . PHE B 1 14 ? -9.438 30.656 13.219 1 92.44 14 PHE B N 1
ATOM 1857 C CA . PHE B 1 14 ? -9.852 31.469 12.086 1 92.44 14 PHE B CA 1
ATOM 1858 C C . PHE B 1 14 ? -11.289 31.156 11.695 1 92.44 14 PHE B C 1
ATOM 1860 O O . PHE B 1 14 ? -11.93 31.922 10.969 1 92.44 14 PHE B O 1
ATOM 1867 N N . ALA B 1 15 ? -11.797 30.031 12.047 1 93.38 15 ALA B N 1
ATOM 1868 C CA . ALA B 1 15 ? -13.109 29.562 11.617 1 93.38 15 ALA B CA 1
ATOM 1869 C C . ALA B 1 15 ? -14.211 30.094 12.531 1 93.38 15 ALA B C 1
ATOM 1871 O O . ALA B 1 15 ? -13.969 30.375 13.711 1 93.38 15 ALA B O 1
ATOM 1872 N N . ALA B 1 16 ? -15.398 30.234 11.961 1 91.56 16 ALA B N 1
ATOM 1873 C CA . ALA B 1 16 ? -16.562 30.578 12.773 1 91.56 16 ALA B CA 1
ATOM 1874 C C . ALA B 1 16 ? -16.75 29.578 13.914 1 91.56 16 ALA B C 1
ATOM 1876 O O . ALA B 1 16 ? -16.562 28.375 13.727 1 91.56 16 ALA B O 1
ATOM 1877 N N . GLY B 1 17 ? -17.109 30.078 15.031 1 92.62 17 GLY B N 1
ATOM 1878 C CA . GLY B 1 17 ? -17.234 29.25 16.219 1 92.62 17 GLY B CA 1
ATOM 1879 C C . GLY B 1 17 ? -18.141 28.047 16.016 1 92.62 17 GLY B C 1
ATOM 1880 O O . GLY B 1 17 ? -17.797 26.938 16.438 1 92.62 17 GLY B O 1
ATOM 1881 N N . ALA B 1 18 ? -19.25 28.266 15.359 1 95.19 18 ALA B N 1
ATOM 1882 C CA . ALA B 1 18 ? -20.203 27.188 15.133 1 95.19 18 ALA B CA 1
ATOM 1883 C C . ALA B 1 18 ? -19.609 26.109 14.242 1 95.19 18 ALA B C 1
ATOM 1885 O O . ALA B 1 18 ? -19.875 24.922 14.43 1 95.19 18 ALA B O 1
ATOM 1886 N N . VAL B 1 19 ? -18.844 26.531 13.289 1 96.25 19 VAL B N 1
ATOM 1887 C CA . VAL B 1 19 ? -18.219 25.594 12.367 1 96.25 19 VAL B CA 1
ATOM 1888 C C . VAL B 1 19 ? -17.141 24.797 13.102 1 96.25 19 VAL B C 1
ATOM 1890 O O . VAL B 1 19 ? -17.078 23.562 12.984 1 96.25 19 VAL B O 1
ATOM 1893 N N . SER B 1 20 ? -16.281 25.531 13.828 1 96.62 20 SER B N 1
ATOM 1894 C CA . SER B 1 20 ? -15.242 24.875 14.609 1 96.62 20 SER B CA 1
ATOM 1895 C C . SER B 1 20 ? -15.828 23.859 15.57 1 96.62 20 SER B C 1
ATOM 1897 O O . SER B 1 20 ? -15.312 22.75 15.703 1 96.62 20 SER B O 1
ATOM 1899 N N . GLU B 1 21 ? -16.938 24.203 16.172 1 97.12 21 GLU B N 1
ATOM 1900 C CA . GLU B 1 21 ? -17.562 23.312 17.141 1 97.12 21 GLU B CA 1
ATOM 1901 C C . GLU B 1 21 ? -18.141 22.078 16.469 1 97.12 21 GLU B C 1
ATOM 1903 O O . GLU B 1 21 ? -18.016 20.969 16.984 1 97.12 21 GLU B O 1
ATOM 1908 N N . ARG B 1 22 ? -18.812 22.25 15.438 1 97.12 22 ARG B N 1
ATOM 1909 C CA . ARG B 1 22 ? -19.375 21.125 14.703 1 97.12 22 ARG B CA 1
ATOM 1910 C C . ARG B 1 22 ? -18.297 20.156 14.258 1 97.12 22 ARG B C 1
ATOM 1912 O O . ARG B 1 22 ? -18.453 18.938 14.398 1 97.12 22 ARG B O 1
ATOM 1919 N N . TRP B 1 23 ? -17.234 20.688 13.758 1 97.75 23 TRP B N 1
ATOM 1920 C CA . TRP B 1 23 ? -16.172 19.812 13.258 1 97.75 23 TRP B CA 1
ATOM 1921 C C . TRP B 1 23 ? -15.398 19.188 14.398 1 97.75 23 TRP B C 1
ATOM 1923 O O . TRP B 1 23 ? -14.875 18.078 14.266 1 97.75 23 TRP B O 1
ATOM 1933 N N . TRP B 1 24 ? -15.328 19.906 15.508 1 97.56 24 TRP B N 1
ATOM 1934 C CA . TRP B 1 24 ? -14.75 19.25 16.672 1 97.56 24 TRP B CA 1
ATOM 1935 C C . TRP B 1 24 ? -15.531 17.984 17.047 1 97.56 24 TRP B C 1
ATOM 1937 O O . TRP B 1 24 ? -14.938 16.969 17.391 1 97.56 24 TRP B O 1
ATOM 1947 N N . SER B 1 25 ? -16.797 18.078 16.953 1 97.44 25 SER B N 1
ATOM 1948 C CA . SER B 1 25 ? -17.641 16.922 17.219 1 97.44 25 SER B CA 1
ATOM 1949 C C . SER B 1 25 ? -17.344 15.781 16.25 1 97.44 25 SER B C 1
ATOM 1951 O O . SER B 1 25 ? -17.312 14.617 16.656 1 97.44 25 SER B O 1
ATOM 1953 N N . THR B 1 26 ? -17.125 16.141 15.039 1 97 26 THR B N 1
ATOM 1954 C CA . THR B 1 26 ? -16.797 15.156 14.016 1 97 26 THR B CA 1
ATOM 1955 C C . THR B 1 26 ? -15.438 14.516 14.312 1 97 26 THR B C 1
ATOM 1957 O O . THR B 1 26 ? -15.312 13.289 14.305 1 97 26 THR B O 1
ATOM 1960 N N . VAL B 1 27 ? -14.438 15.359 14.586 1 97.5 27 VAL B N 1
ATOM 1961 C CA . VAL B 1 27 ? -13.086 14.898 14.859 1 97.5 27 VAL B CA 1
ATOM 1962 C C . VAL B 1 27 ? -13.078 14.008 16.094 1 97.5 27 VAL B C 1
ATOM 1964 O O . VAL B 1 27 ? -12.523 12.906 16.078 1 97.5 27 VAL B O 1
ATOM 1967 N N . SER B 1 28 ? -13.727 14.484 17.109 1 96.25 28 SER B N 1
ATOM 1968 C CA . SER B 1 28 ? -13.766 13.75 18.375 1 96.25 28 SER B CA 1
ATOM 1969 C C . SER B 1 28 ? -14.445 12.398 18.203 1 96.25 28 SER B C 1
ATOM 1971 O O . SER B 1 28 ? -13.961 11.375 18.703 1 96.25 28 SER B O 1
ATOM 1973 N N . ARG B 1 29 ? -15.523 12.359 17.516 1 96.31 29 ARG B N 1
ATOM 1974 C CA . ARG B 1 29 ? -16.266 11.125 17.266 1 96.31 29 ARG B CA 1
ATOM 1975 C C . ARG B 1 29 ? -15.438 10.133 16.453 1 96.31 29 ARG B C 1
ATOM 1977 O O . ARG B 1 29 ? -15.359 8.953 16.797 1 96.31 29 ARG B O 1
ATOM 1984 N N . GLN B 1 30 ? -14.836 10.609 15.398 1 96.12 30 GLN B N 1
ATOM 1985 C CA . GLN B 1 30 ? -14.086 9.734 14.5 1 96.12 30 GLN B CA 1
ATOM 1986 C C . GLN B 1 30 ? -12.883 9.109 15.211 1 96.12 30 GLN B C 1
ATOM 1988 O O . GLN B 1 30 ? -12.625 7.914 15.078 1 96.12 30 GLN B O 1
ATOM 1993 N N . TYR B 1 31 ? -12.18 9.883 16.016 1 96.94 31 TYR B N 1
ATOM 1994 C CA . TYR B 1 31 ? -10.969 9.383 16.672 1 96.94 31 TYR B CA 1
ATOM 1995 C C . TYR B 1 31 ? -11.312 8.508 17.859 1 96.94 31 TYR B C 1
ATOM 1997 O O . TYR B 1 31 ? -10.422 7.898 18.469 1 96.94 31 TYR B O 1
ATOM 2005 N N . THR B 1 32 ? -12.578 8.375 18.156 1 94.5 32 THR B N 1
ATOM 2006 C CA . THR B 1 32 ? -12.984 7.504 19.25 1 94.5 32 THR B CA 1
ATOM 2007 C C . THR B 1 32 ? -13.797 6.324 18.719 1 94.5 32 THR B C 1
ATOM 2009 O O . THR B 1 32 ? -14.422 5.598 19.5 1 94.5 32 THR B O 1
ATOM 2012 N N . GLU B 1 33 ? -13.859 6.289 17.422 1 93.5 33 GLU B N 1
ATOM 2013 C CA . GLU B 1 33 ? -14.609 5.199 16.812 1 93.5 33 GLU B CA 1
ATOM 2014 C C . GLU B 1 33 ? -14.086 3.842 17.281 1 93.5 33 GLU B C 1
ATOM 2016 O O . GLU B 1 33 ? -12.875 3.664 17.453 1 93.5 33 GLU B O 1
ATOM 2021 N N . GLU B 1 34 ? -14.977 2.908 17.281 1 90.38 34 GLU B N 1
ATOM 2022 C CA . GLU B 1 34 ? -14.602 1.549 17.656 1 90.38 34 GLU B CA 1
ATOM 2023 C C . GLU B 1 34 ? -13.633 0.947 16.656 1 90.38 34 GLU B C 1
ATOM 2025 O O . GLU B 1 34 ? -13.773 1.148 15.445 1 90.38 34 GLU B O 1
ATOM 2030 N N . GLY B 1 35 ? -12.602 0.318 17.094 1 91.56 35 GLY B N 1
ATOM 2031 C CA . GLY B 1 35 ? -11.641 -0.321 16.219 1 91.56 35 GLY B CA 1
ATOM 2032 C C . GLY B 1 35 ? -10.344 0.448 16.094 1 91.56 35 GLY B C 1
ATOM 2033 O O . GLY B 1 35 ? -9.328 -0.104 15.664 1 91.56 35 GLY B O 1
ATOM 2034 N N . ARG B 1 36 ? -10.461 1.778 16.359 1 94 36 ARG B N 1
ATOM 2035 C CA . ARG B 1 36 ? -9.227 2.564 16.375 1 94 36 ARG B CA 1
ATOM 2036 C C . ARG B 1 36 ? -8.453 2.348 17.672 1 94 36 ARG B C 1
ATOM 2038 O O . ARG B 1 36 ? -8.539 3.158 18.594 1 94 36 ARG B O 1
ATOM 2045 N N . VAL B 1 37 ? -7.66 1.429 17.688 1 95.94 37 VAL B N 1
ATOM 2046 C CA . VAL B 1 37 ? -6.938 1.067 18.906 1 95.94 37 VAL B CA 1
ATOM 2047 C C . VAL B 1 37 ? -5.656 1.896 19.016 1 95.94 37 VAL B C 1
ATOM 2049 O O . VAL B 1 37 ? -5.355 2.449 20.062 1 95.94 37 VAL B O 1
ATOM 2052 N N . TYR B 1 38 ? -4.945 2.047 17.984 1 97.44 38 TYR B N 1
ATOM 2053 C CA . TYR B 1 38 ? -3.725 2.848 17.984 1 97.44 38 TYR B CA 1
ATOM 2054 C C . TYR B 1 38 ? -4.012 4.273 17.516 1 97.44 38 TYR B C 1
ATOM 2056 O O . TYR B 1 38 ? -3.588 5.234 18.172 1 97.44 38 TYR B O 1
ATOM 2064 N N . HIS B 1 39 ? -4.789 4.414 16.438 1 97.38 39 HIS B N 1
ATOM 2065 C CA . HIS B 1 39 ? -5.027 5.715 15.82 1 97.38 39 HIS B CA 1
ATOM 2066 C C . HIS B 1 39 ? -6.223 6.414 16.453 1 97.38 39 HIS B C 1
ATOM 2068 O O . HIS B 1 39 ? -7.137 6.852 15.75 1 97.38 39 HIS B O 1
ATOM 2074 N N . GLY B 1 40 ? -6.152 6.547 17.734 1 96.69 40 GLY B N 1
ATOM 2075 C CA . GLY B 1 40 ? -7.164 7.262 18.484 1 96.69 40 GLY B CA 1
ATOM 2076 C C . GLY B 1 40 ? -6.637 8.531 19.141 1 96.69 40 GLY B C 1
ATOM 2077 O O . GLY B 1 40 ? -5.754 9.188 18.594 1 96.69 40 GLY B O 1
ATOM 2078 N N . HIS B 1 41 ? -7.211 8.898 20.25 1 95.25 41 HIS B N 1
ATOM 2079 C CA . HIS B 1 41 ? -6.855 10.141 20.953 1 95.25 41 HIS B CA 1
ATOM 2080 C C . HIS B 1 41 ? -5.414 10.094 21.453 1 95.25 41 HIS B C 1
ATOM 2082 O O . HIS B 1 41 ? -4.715 11.109 21.422 1 95.25 41 HIS B O 1
ATOM 2088 N N . ALA B 1 42 ? -5.094 8.93 21.891 1 95.69 42 ALA B N 1
ATOM 2089 C CA . ALA B 1 42 ? -3.732 8.797 22.406 1 95.69 42 ALA B CA 1
ATOM 2090 C C . ALA B 1 42 ? -2.703 9.031 21.297 1 95.69 42 ALA B C 1
ATOM 2092 O O . ALA B 1 42 ? -1.649 9.625 21.547 1 95.69 42 ALA B O 1
ATOM 2093 N N . TYR B 1 43 ? -3.01 8.531 20.125 1 97.31 43 TYR B N 1
ATOM 2094 C CA . TYR B 1 43 ? -2.168 8.758 18.953 1 97.31 43 TYR B CA 1
ATOM 2095 C C . TYR B 1 43 ? -2.039 10.25 18.656 1 97.31 43 TYR B C 1
ATO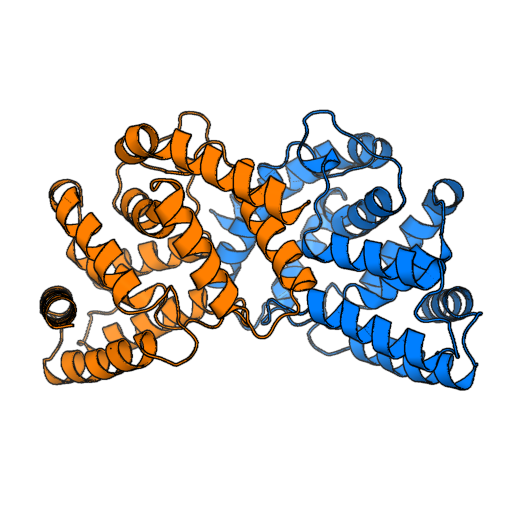M 2097 O O . TYR B 1 43 ? -0.933 10.758 18.453 1 97.31 43 TYR B O 1
ATOM 2105 N N . LEU B 1 44 ? -3.119 11 18.688 1 97.88 44 LEU B N 1
ATOM 2106 C CA . LEU B 1 44 ? -3.092 12.438 18.453 1 97.88 44 LEU B CA 1
ATOM 2107 C C . LEU B 1 44 ? -2.256 13.148 19.516 1 97.88 44 LEU B C 1
ATOM 2109 O O . LEU B 1 44 ? -1.482 14.055 19.188 1 97.88 44 LEU B O 1
ATOM 2113 N N . ALA B 1 45 ? -2.477 12.719 20.719 1 97.44 45 ALA B N 1
ATOM 2114 C CA . ALA B 1 45 ? -1.734 13.328 21.812 1 97.44 45 ALA B CA 1
ATOM 2115 C C . ALA B 1 45 ? -0.23 13.164 21.625 1 97.44 45 ALA B C 1
ATOM 2117 O O . ALA B 1 45 ? 0.546 14.07 21.906 1 97.44 45 ALA B O 1
ATOM 2118 N N . GLN B 1 46 ? 0.162 12.016 21.156 1 97.25 46 GLN B N 1
ATOM 2119 C CA . GLN B 1 46 ? 1.572 11.766 20.875 1 97.25 46 GLN B CA 1
ATOM 2120 C C . GLN B 1 46 ? 2.096 12.703 19.797 1 97.25 46 GLN B C 1
ATOM 2122 O O . GLN B 1 46 ? 3.195 13.25 19.922 1 97.25 46 GLN B O 1
ATOM 2127 N N . LEU B 1 47 ? 1.317 12.875 18.75 1 98.25 47 LEU B N 1
ATOM 2128 C CA . LEU B 1 47 ? 1.745 13.742 17.656 1 98.25 47 LEU B CA 1
ATOM 2129 C C . LEU B 1 47 ? 1.85 15.195 18.125 1 98.25 47 LEU B C 1
ATOM 2131 O O . LEU B 1 47 ? 2.785 15.906 17.75 1 98.25 47 LEU B O 1
ATOM 2135 N N . PHE B 1 48 ? 0.917 15.617 18.969 1 98.31 48 PHE B N 1
ATOM 2136 C CA . PHE B 1 48 ? 0.946 17 19.422 1 98.31 48 PHE B CA 1
ATOM 2137 C C . PHE B 1 48 ? 2.078 17.219 20.422 1 98.31 48 PHE B C 1
ATOM 2139 O O . PHE B 1 48 ? 2.633 18.312 20.516 1 98.31 48 PHE B O 1
ATOM 2146 N N . SER B 1 49 ? 2.439 16.141 21.188 1 98.06 49 SER B N 1
ATOM 2147 C CA . SER B 1 49 ? 3.625 16.25 22.016 1 98.06 49 SER B CA 1
ATOM 2148 C C . SER B 1 49 ? 4.863 16.578 21.188 1 98.06 49 SER B C 1
ATOM 2150 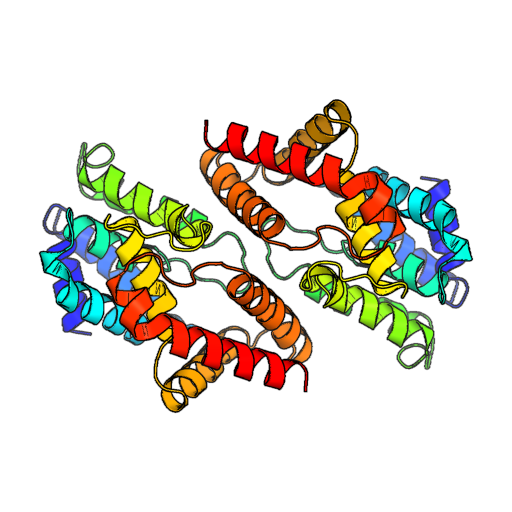O O . SER B 1 49 ? 5.66 17.438 21.562 1 98.06 49 SER B O 1
ATOM 2152 N N . LEU B 1 50 ? 5.012 15.898 20.094 1 98.31 50 LEU B N 1
ATOM 2153 C CA . LEU B 1 50 ? 6.121 16.172 19.188 1 98.31 50 LEU B CA 1
ATOM 2154 C C . LEU B 1 50 ? 5.984 17.547 18.547 1 98.31 50 LEU B C 1
ATOM 2156 O O . LEU B 1 50 ? 6.969 18.281 18.422 1 98.31 50 LEU B O 1
ATOM 2160 N N . TYR B 1 51 ? 4.742 17.844 18.172 1 98.19 51 TYR B N 1
ATOM 2161 C CA . TYR B 1 51 ? 4.438 19.156 17.625 1 98.19 51 TYR B CA 1
ATOM 2162 C C . TYR B 1 51 ? 4.953 20.266 18.547 1 98.19 51 TYR B C 1
ATOM 2164 O O . TYR B 1 51 ? 5.641 21.188 18.094 1 98.19 51 TYR B O 1
ATOM 2172 N N . HIS B 1 52 ? 4.695 20.156 19.812 1 98 52 HIS B N 1
ATOM 2173 C CA . HIS B 1 52 ? 5.113 21.188 20.75 1 98 52 HIS B CA 1
ATOM 2174 C C . HIS B 1 52 ? 6.621 21.172 20.969 1 98 52 HIS B C 1
ATOM 2176 O O . HIS B 1 52 ? 7.25 22.219 21.109 1 98 52 HIS B O 1
ATOM 2182 N N . GLN B 1 53 ? 7.164 20 20.969 1 98 53 GLN B N 1
ATOM 2183 C CA . GLN B 1 53 ? 8.609 19.844 21.141 1 98 53 GLN B CA 1
ATOM 2184 C C . GLN B 1 53 ? 9.367 20.531 20 1 98 53 GLN B C 1
ATOM 2186 O O . GLN B 1 53 ? 10.438 21.109 20.219 1 98 53 GLN B O 1
ATOM 2191 N N . TYR B 1 54 ? 8.773 20.547 18.797 1 97.94 54 TYR B N 1
ATOM 2192 C CA . TYR B 1 54 ? 9.508 21.047 17.641 1 97.94 54 TYR B CA 1
ATOM 2193 C C . TYR B 1 54 ? 8.844 22.281 17.062 1 97.94 54 TYR B C 1
ATOM 2195 O O . TYR B 1 54 ? 9.094 22.656 15.922 1 97.94 54 TYR B O 1
ATOM 2203 N N . GLU B 1 55 ? 8.031 22.906 17.797 1 97.5 55 GLU B N 1
ATOM 2204 C CA . GLU B 1 55 ? 7.219 24.031 17.328 1 97.5 55 GLU B CA 1
ATOM 2205 C C . GLU B 1 55 ? 8.094 25.141 16.75 1 97.5 55 GLU B C 1
ATOM 2207 O O . GLU B 1 55 ? 7.746 25.75 15.734 1 97.5 55 GLU B O 1
ATOM 2212 N N . GLU B 1 56 ? 9.25 25.375 17.344 1 97.44 56 GLU B N 1
ATOM 2213 C CA . GLU B 1 56 ? 10.141 26.453 16.922 1 97.44 56 GLU B CA 1
ATOM 2214 C C . GLU B 1 56 ? 10.75 26.188 15.555 1 97.44 56 GLU B C 1
ATOM 2216 O O . GLU B 1 56 ? 11.242 27.094 14.891 1 97.44 56 GLU B O 1
ATOM 2221 N N . LYS B 1 57 ? 10.727 24.906 15.148 1 97.56 57 LYS B N 1
ATOM 2222 C CA . LYS B 1 57 ? 11.305 24.531 13.859 1 97.56 57 LYS B CA 1
ATOM 2223 C C . LYS B 1 57 ? 10.266 24.625 12.75 1 97.56 57 LYS B C 1
ATOM 2225 O O . LYS B 1 57 ? 10.617 24.594 11.562 1 97.56 57 LYS B O 1
ATOM 2230 N N . LEU B 1 58 ? 9.016 24.828 13.133 1 98.19 58 LEU B N 1
ATOM 2231 C CA . LEU B 1 58 ? 7.938 24.781 12.156 1 98.19 58 LEU B CA 1
ATOM 2232 C C . LEU B 1 58 ? 7.676 26.156 11.555 1 98.19 58 LEU B C 1
ATOM 2234 O O . LEU B 1 58 ? 7.648 27.156 12.273 1 98.19 58 LEU B O 1
ATOM 2238 N N . THR B 1 59 ? 7.551 26.188 10.266 1 98.19 59 THR B N 1
ATOM 2239 C CA . THR B 1 59 ? 7.254 27.422 9.555 1 98.19 59 THR B CA 1
ATOM 2240 C C . THR B 1 59 ? 5.781 27.797 9.695 1 98.19 59 THR B C 1
ATOM 2242 O O . THR B 1 59 ? 5.441 28.969 9.82 1 98.19 59 THR B O 1
ATOM 2245 N N . ASN B 1 60 ? 4.887 26.859 9.633 1 98.25 60 ASN B N 1
ATOM 2246 C CA . ASN B 1 60 ? 3.447 27.047 9.773 1 98.25 60 ASN B CA 1
ATOM 2247 C C . ASN B 1 60 ? 2.84 26.047 10.758 1 98.25 60 ASN B C 1
ATOM 2249 O O . ASN B 1 60 ? 2.135 25.125 10.352 1 98.25 60 ASN B O 1
ATOM 2253 N N . PRO B 1 61 ? 3.061 26.344 12.016 1 98.25 61 PRO B N 1
ATOM 2254 C CA . PRO B 1 61 ? 2.576 25.406 13.039 1 98.25 61 PRO B CA 1
ATOM 2255 C C . PRO B 1 61 ? 1.069 25.172 12.961 1 98.25 61 PRO B C 1
ATOM 2257 O O . PRO B 1 61 ? 0.597 24.062 13.227 1 98.25 61 PRO B O 1
ATOM 2260 N N . GLN B 1 62 ? 0.341 26.188 12.586 1 98.31 62 GLN B N 1
ATOM 2261 C CA . GLN B 1 62 ? -1.109 26.047 12.5 1 98.31 62 GLN B CA 1
ATOM 2262 C C . GLN B 1 62 ? -1.504 25.031 11.43 1 98.31 62 GLN B C 1
ATOM 2264 O O . GLN B 1 62 ? -2.393 24.203 11.641 1 98.31 62 GLN B O 1
ATOM 2269 N N . ALA B 1 63 ? -0.876 25.078 10.305 1 98.44 63 ALA B N 1
ATOM 2270 C CA . ALA B 1 63 ? -1.144 24.125 9.227 1 98.44 63 ALA B CA 1
ATOM 2271 C C . ALA B 1 63 ? -0.826 22.703 9.672 1 98.44 63 ALA B C 1
ATOM 2273 O O . ALA B 1 63 ? -1.573 21.766 9.359 1 98.44 63 ALA B O 1
ATOM 2274 N N . LEU B 1 64 ? 0.255 22.562 10.367 1 98.81 64 LEU B N 1
ATOM 2275 C CA . LEU B 1 64 ? 0.654 21.234 10.812 1 98.81 64 LEU B CA 1
ATOM 2276 C C . LEU B 1 64 ? -0.329 20.688 11.844 1 98.81 64 LEU B C 1
ATOM 2278 O O . LEU B 1 64 ? -0.649 19.5 11.836 1 98.81 64 LEU B O 1
ATOM 2282 N N . ALA B 1 65 ? -0.802 21.594 12.711 1 98.69 65 ALA B N 1
ATOM 2283 C CA . ALA B 1 65 ? -1.808 21.172 13.688 1 98.69 65 ALA B CA 1
ATOM 2284 C C . ALA B 1 65 ? -3.074 20.688 13 1 98.69 65 ALA B C 1
ATOM 2286 O O . ALA B 1 65 ? -3.611 19.625 13.344 1 98.69 65 ALA B O 1
ATOM 2287 N N . LEU B 1 66 ? -3.527 21.406 12 1 98.56 66 LEU B N 1
ATOM 2288 C CA . LEU B 1 66 ? -4.719 21.016 11.258 1 98.56 66 LEU B CA 1
ATOM 2289 C C . LEU B 1 66 ? -4.48 19.688 10.523 1 98.56 66 LEU B C 1
ATOM 2291 O O . LEU B 1 66 ? -5.324 18.797 10.562 1 98.56 66 LEU B O 1
ATOM 2295 N N . ALA B 1 67 ? -3.342 19.547 9.867 1 98.62 67 ALA B N 1
ATOM 2296 C CA . ALA B 1 67 ? -3.01 18.297 9.172 1 98.62 67 ALA B CA 1
ATOM 2297 C C . ALA B 1 67 ? -3.002 17.109 10.141 1 98.62 67 ALA B C 1
ATOM 2299 O O . ALA B 1 67 ? -3.408 16.016 9.773 1 98.62 67 ALA B O 1
ATOM 2300 N N . THR B 1 68 ? -2.553 17.344 11.344 1 98.62 68 THR B N 1
ATOM 2301 C CA . THR B 1 68 ? -2.494 16.297 12.367 1 98.62 68 THR B CA 1
ATOM 2302 C C . THR B 1 68 ? -3.891 15.773 12.68 1 98.62 68 THR B C 1
ATOM 2304 O O . THR B 1 68 ? -4.09 14.562 12.797 1 98.62 68 THR B O 1
ATOM 2307 N N . PHE B 1 69 ? -4.848 16.656 12.703 1 98.56 69 PHE B N 1
ATOM 2308 C CA . PHE B 1 69 ? -6.211 16.234 13.008 1 98.56 69 PHE B CA 1
ATOM 2309 C C . PHE B 1 69 ? -6.832 15.523 11.812 1 98.56 69 PHE B C 1
ATOM 2311 O O . PHE B 1 69 ? -7.652 14.617 11.977 1 98.56 69 PHE B O 1
ATOM 2318 N N . PHE B 1 70 ? -6.398 15.867 10.609 1 98.38 70 PHE B N 1
ATOM 2319 C CA . PHE B 1 70 ? -7.172 15.438 9.445 1 98.38 70 PHE B CA 1
ATOM 2320 C C . PHE B 1 70 ? -6.531 14.227 8.781 1 98.38 70 PHE B C 1
ATOM 2322 O O . PHE B 1 70 ? -7.199 13.477 8.062 1 98.38 70 PHE B O 1
ATOM 2329 N N . HIS B 1 71 ? -5.223 13.945 8.969 1 97 71 HIS B N 1
ATOM 2330 C CA . HIS B 1 71 ? -4.523 12.977 8.133 1 97 71 HIS B CA 1
ATOM 2331 C C . HIS B 1 71 ? -5.008 11.562 8.414 1 97 71 HIS B C 1
ATOM 2333 O O . HIS B 1 71 ? -4.832 10.664 7.59 1 97 71 HIS B O 1
ATOM 2339 N N . LYS B 1 72 ? -5.594 11.297 9.531 1 96.94 72 LYS B N 1
ATOM 2340 C CA . LYS B 1 72 ? -6.188 10.008 9.867 1 96.94 72 LYS B CA 1
ATOM 2341 C C . LYS B 1 72 ? -7.621 10.18 10.359 1 96.94 72 LYS B C 1
ATOM 2343 O O . LYS B 1 72 ? -8.117 9.367 11.148 1 96.94 72 LYS B O 1
ATOM 2348 N N . LEU B 1 73 ? -8.273 11.305 9.953 1 97.5 73 LEU B N 1
ATOM 2349 C CA . LEU B 1 73 ? -9.664 11.508 10.336 1 97.5 73 LEU B CA 1
ATOM 2350 C C . LEU B 1 73 ? -10.539 10.375 9.828 1 97.5 73 LEU B C 1
ATOM 2352 O O . LEU B 1 73 ? -11.211 9.695 10.609 1 97.5 73 LEU B O 1
ATOM 2356 N N . GLU B 1 74 ? -10.547 10.266 8.523 1 94.75 74 GLU B N 1
ATOM 2357 C CA . GLU B 1 74 ? -11.086 9.039 7.953 1 94.75 74 GLU B CA 1
ATOM 2358 C C . GLU B 1 74 ? -10.062 7.91 8 1 94.75 74 GLU B C 1
ATOM 2360 O O . GLU B 1 74 ? -8.977 8.031 7.441 1 94.75 74 GLU B O 1
ATOM 2365 N N . TYR B 1 75 ? -10.445 6.852 8.719 1 93.19 75 TYR B N 1
ATOM 2366 C CA . TYR B 1 75 ? -9.516 5.746 8.906 1 93.19 75 TYR B CA 1
ATOM 2367 C C . TYR B 1 75 ? -10.242 4.406 8.844 1 93.19 75 TYR B C 1
ATOM 2369 O O . TYR B 1 75 ? -11.109 4.121 9.672 1 93.19 75 TYR B O 1
ATOM 2377 N N . ASN B 1 76 ? -9.945 3.695 7.844 1 87.81 76 ASN B N 1
ATOM 2378 C CA . ASN B 1 76 ? -10.469 2.348 7.645 1 87.81 76 ASN B CA 1
ATOM 2379 C C . ASN B 1 76 ? -9.398 1.406 7.102 1 87.81 76 ASN B C 1
ATOM 2381 O O . ASN B 1 76 ? -9.07 1.453 5.914 1 87.81 76 ASN B O 1
ATOM 2385 N N . PRO B 1 77 ? -8.867 0.549 7.996 1 85.94 77 PRO B N 1
ATOM 2386 C CA . PRO B 1 77 ? -7.797 -0.352 7.57 1 85.94 77 PRO B CA 1
ATOM 2387 C C . PRO B 1 77 ? -8.211 -1.251 6.406 1 85.94 77 PRO B C 1
ATOM 2389 O O . PRO B 1 77 ? -7.352 -1.829 5.734 1 85.94 77 PRO B O 1
ATOM 2392 N N . ARG B 1 78 ? -9.492 -1.338 6.176 1 79.25 78 ARG B N 1
ATOM 2393 C CA . ARG B 1 78 ? -9.992 -2.154 5.074 1 79.25 78 ARG B CA 1
ATOM 2394 C C . ARG B 1 78 ? -9.883 -1.409 3.746 1 79.25 78 ARG B C 1
ATOM 2396 O O . ARG B 1 78 ? -9.898 -2.025 2.68 1 79.25 78 ARG B O 1
ATOM 2403 N N . CYS B 1 79 ? -9.797 -0.093 3.91 1 77.62 79 CYS B N 1
ATOM 2404 C CA . CYS B 1 79 ? -9.891 0.726 2.707 1 77.62 79 CYS B CA 1
ATOM 2405 C C . CYS B 1 79 ? -8.555 1.392 2.395 1 77.62 79 CYS B C 1
ATOM 2407 O O . CYS B 1 79 ? -7.867 1.872 3.299 1 77.62 79 CYS B O 1
ATOM 2409 N N . GLY B 1 80 ? -8.25 1.401 1.118 1 74.5 80 GLY B N 1
ATOM 2410 C CA . GLY B 1 80 ? -6.977 1.959 0.688 1 74.5 80 GLY B CA 1
ATOM 2411 C C . GLY B 1 80 ? -7.062 3.428 0.321 1 74.5 80 GLY B C 1
ATOM 2412 O O . GLY B 1 80 ? -6.051 4.047 -0.022 1 74.5 80 GLY B O 1
ATOM 2413 N N . ASP B 1 81 ? -8.195 4.047 0.453 1 78.69 81 ASP B N 1
ATOM 2414 C CA . ASP B 1 81 ? -8.305 5.414 -0.053 1 78.69 81 ASP B CA 1
ATOM 2415 C C . ASP B 1 81 ? -8.633 6.391 1.072 1 78.69 81 ASP B C 1
ATOM 2417 O O . ASP B 1 81 ? -9.039 7.527 0.814 1 78.69 81 ASP B O 1
ATOM 2421 N N . SER B 1 82 ? -8.445 6.016 2.291 1 87.44 82 SER B N 1
ATOM 2422 C CA . SER B 1 82 ? -8.766 6.879 3.422 1 87.44 82 SER B CA 1
ATOM 2423 C C . SER B 1 82 ? -7.938 8.164 3.389 1 87.44 82 SER B C 1
ATOM 2425 O O . SER B 1 82 ? -8.43 9.234 3.744 1 87.44 82 SER B O 1
ATOM 2427 N N . ASP B 1 83 ? -6.773 8.031 2.961 1 86.5 83 ASP B N 1
ATOM 2428 C CA . ASP B 1 83 ? -5.891 9.195 2.939 1 86.5 83 ASP B CA 1
ATOM 2429 C C . ASP B 1 83 ? -6.398 10.258 1.963 1 86.5 83 ASP B C 1
ATOM 2431 O O . ASP B 1 83 ? -6.281 11.453 2.225 1 86.5 83 ASP B O 1
ATOM 2435 N N . ILE B 1 84 ? -6.961 9.812 0.897 1 86.5 84 ILE B N 1
ATOM 2436 C CA . ILE B 1 84 ? -7.52 10.734 -0.089 1 86.5 84 ILE B CA 1
ATOM 2437 C C . ILE B 1 84 ? -8.789 11.367 0.463 1 86.5 84 ILE B C 1
ATOM 2439 O O . ILE B 1 84 ? -9.023 12.57 0.275 1 86.5 84 ILE B O 1
ATOM 2443 N N . LYS B 1 85 ? -9.547 10.594 1.148 1 91.31 85 LYS B N 1
ATOM 2444 C CA . LYS B 1 85 ? -10.781 11.094 1.757 1 91.31 85 LYS B CA 1
ATOM 2445 C C . LYS B 1 85 ? -10.477 12.18 2.793 1 91.31 85 LYS B C 1
ATOM 2447 O O . LYS B 1 85 ? -11.266 13.109 2.973 1 91.31 85 LYS B O 1
ATOM 2452 N N . ASN B 1 86 ? -9.367 12.055 3.434 1 95.56 86 ASN B N 1
ATOM 2453 C CA . ASN B 1 86 ? -8.992 13.023 4.457 1 95.56 86 ASN B CA 1
ATOM 2454 C C . ASN B 1 86 ? -8.727 14.398 3.854 1 95.56 86 ASN B C 1
ATOM 2456 O O . ASN B 1 86 ? -9 15.422 4.488 1 95.56 86 ASN B O 1
ATOM 2460 N N . ILE B 1 87 ? -8.211 14.43 2.623 1 93.44 87 ILE B N 1
ATOM 2461 C CA . ILE B 1 87 ? -8.039 15.695 1.913 1 93.44 87 ILE B CA 1
ATOM 2462 C C . ILE B 1 87 ? -9.406 16.312 1.612 1 93.44 87 ILE B C 1
ATOM 2464 O O . ILE B 1 87 ? -9.617 17.5 1.805 1 93.44 87 ILE B O 1
ATOM 2468 N N . GLU B 1 88 ? -10.32 15.477 1.237 1 93.25 88 GLU B N 1
ATOM 2469 C CA . GLU B 1 88 ? -11.68 15.93 0.939 1 93.25 88 GLU B CA 1
ATOM 2470 C C . GLU B 1 88 ? -12.375 16.453 2.191 1 93.25 88 GLU B C 1
ATOM 2472 O O . GLU B 1 88 ? -13.086 17.469 2.135 1 93.25 88 GLU B O 1
ATOM 2477 N N . ARG B 1 89 ? -12.188 15.742 3.301 1 96.5 89 ARG B N 1
ATOM 2478 C CA . ARG B 1 89 ? -12.781 16.172 4.562 1 96.5 89 ARG B CA 1
ATOM 2479 C C . ARG B 1 89 ? -12.242 17.547 4.977 1 96.5 89 ARG B C 1
ATOM 2481 O O . ARG B 1 89 ? -12.992 18.391 5.477 1 96.5 89 ARG B O 1
ATOM 2488 N N . PHE B 1 90 ? -10.992 17.766 4.785 1 97.06 90 PHE B N 1
ATOM 2489 C CA . PHE B 1 90 ? -10.422 19.062 5.09 1 97.06 90 PHE B CA 1
ATOM 2490 C C . PHE B 1 90 ? -11.016 20.141 4.191 1 97.06 90 PHE B C 1
ATOM 2492 O O . PHE B 1 90 ? -11.328 21.25 4.648 1 97.06 90 PHE B O 1
ATOM 2499 N N . ASP B 1 91 ? -11.148 19.797 2.908 1 94.62 91 ASP B N 1
ATOM 2500 C CA . ASP B 1 91 ? -11.734 20.75 1.969 1 94.62 91 ASP B CA 1
ATOM 2501 C C . ASP B 1 91 ? -13.156 21.109 2.375 1 94.62 91 ASP B C 1
ATOM 2503 O O . ASP B 1 91 ? -13.57 22.266 2.227 1 94.62 91 ASP B O 1
ATOM 2507 N N . GLU B 1 92 ? -13.867 20.172 2.857 1 95.69 92 GLU B N 1
ATOM 2508 C CA . GLU B 1 92 ? -15.203 20.438 3.375 1 95.69 92 GLU B CA 1
ATOM 2509 C C . GLU B 1 92 ? -15.148 21.406 4.562 1 95.69 92 GLU B C 1
ATOM 2511 O O . GLU B 1 92 ? -15.891 22.391 4.605 1 95.69 92 GLU B O 1
ATOM 2516 N N . PHE B 1 93 ? -14.273 21.188 5.512 1 97.5 93 PHE B N 1
ATOM 2517 C CA . PHE B 1 93 ? -14.109 22.016 6.699 1 97.5 93 PHE B CA 1
ATOM 2518 C C . PHE B 1 93 ? -13.766 23.453 6.312 1 97.5 93 PHE B C 1
ATOM 2520 O O . PHE B 1 93 ? -14.422 24.391 6.746 1 97.5 93 PHE B O 1
ATOM 2527 N N . ILE B 1 94 ? -12.742 23.531 5.438 1 96.44 94 ILE B N 1
ATOM 2528 C CA . ILE B 1 94 ? -12.211 24.859 5.133 1 96.44 94 ILE B CA 1
ATOM 2529 C C . ILE B 1 94 ? -13.242 25.641 4.328 1 96.44 94 ILE B C 1
ATOM 2531 O O . ILE B 1 94 ? -13.336 26.875 4.457 1 96.44 94 ILE B O 1
ATOM 2535 N N . SER B 1 95 ? -14 24.938 3.51 1 93.88 95 SER B N 1
ATOM 2536 C CA . SER B 1 95 ? -15.07 25.594 2.762 1 93.88 95 SER B CA 1
ATOM 2537 C C . SER B 1 95 ? -16.141 26.141 3.697 1 93.88 95 SER B C 1
ATOM 2539 O O . SER B 1 95 ? -16.719 27.203 3.432 1 93.88 95 SER B O 1
ATOM 2541 N N . GLU B 1 96 ? -16.359 25.484 4.777 1 94.62 96 GLU B N 1
ATOM 2542 C CA . GLU B 1 96 ? -17.375 25.906 5.742 1 94.62 96 GLU B CA 1
ATOM 2543 C C . GLU B 1 96 ? -16.844 26.969 6.684 1 94.62 96 GLU B C 1
ATOM 2545 O O . GLU B 1 96 ? -17.609 27.719 7.293 1 94.62 96 GLU B O 1
ATOM 2550 N N . ALA B 1 97 ? -15.578 27 6.914 1 91.19 97 ALA B N 1
ATOM 2551 C CA . ALA B 1 97 ? -14.945 27.859 7.902 1 91.19 97 ALA B CA 1
ATOM 2552 C C . ALA B 1 97 ? -15.07 29.328 7.504 1 91.19 97 ALA B C 1
ATOM 2554 O O . ALA B 1 97 ? -15.023 30.219 8.359 1 91.19 97 ALA B O 1
ATOM 2555 N N . GLY B 1 98 ? -15.203 29.578 6.277 1 82.06 98 GLY B N 1
ATOM 2556 C CA . GLY B 1 98 ? -15.383 30.969 5.855 1 82.06 98 GLY B CA 1
ATOM 2557 C C . GLY B 1 98 ? -15.141 31.172 4.371 1 82.06 98 GLY B C 1
ATOM 2558 O O . GLY B 1 98 ? -14.438 30.391 3.734 1 82.06 98 GLY B O 1
ATOM 2559 N N . GLU B 1 99 ? -15.75 32.281 3.943 1 77.38 99 GLU B N 1
ATOM 2560 C CA . GLU B 1 99 ? -15.602 32.625 2.529 1 77.38 99 GLU B CA 1
ATOM 2561 C C . GLU B 1 99 ? -14.148 32.906 2.184 1 77.38 99 GLU B C 1
ATOM 2563 O O . GLU B 1 99 ? -13.469 33.656 2.906 1 77.38 99 GLU B O 1
ATOM 2568 N N . GLY B 1 100 ? -13.578 32.281 1.188 1 80.12 100 GLY B N 1
ATOM 2569 C CA . GLY B 1 100 ? -12.242 32.562 0.67 1 80.12 100 GLY B CA 1
ATOM 2570 C C . GLY B 1 100 ? -11.164 31.75 1.363 1 80.12 100 GLY B C 1
ATOM 2571 O O . GLY B 1 100 ? -10.016 31.734 0.921 1 80.12 100 GLY B O 1
ATOM 2572 N N . GLN B 1 101 ? -11.539 31.062 2.369 1 84.81 101 GLN B N 1
ATOM 2573 C CA . GLN B 1 101 ? -10.539 30.328 3.135 1 84.81 101 GLN B CA 1
ATOM 2574 C C . GLN B 1 101 ? -9.969 29.172 2.324 1 84.81 101 GLN B C 1
ATOM 2576 O O . GLN B 1 101 ? -8.828 28.75 2.551 1 84.81 101 GLN B O 1
ATOM 2581 N N . GLN B 1 102 ? -10.703 28.75 1.353 1 86.62 102 GLN B N 1
ATOM 2582 C CA . GLN B 1 102 ? -10.297 27.578 0.562 1 86.62 102 GLN B CA 1
ATOM 2583 C C . GLN B 1 102 ? -9.008 27.859 -0.204 1 86.62 102 GLN B C 1
ATOM 2585 O O . GLN B 1 102 ? -8.219 26.953 -0.457 1 86.62 102 GLN B O 1
ATOM 2590 N N . ASP B 1 103 ? -8.797 29.109 -0.488 1 89 103 ASP B N 1
ATOM 2591 C CA . ASP B 1 103 ? -7.621 29.453 -1.281 1 89 103 ASP B CA 1
ATOM 2592 C C . ASP B 1 103 ? -6.57 30.156 -0.426 1 89 103 ASP B C 1
ATOM 2594 O O . ASP B 1 103 ? -5.602 30.719 -0.952 1 89 103 ASP B O 1
ATOM 2598 N N . SER B 1 104 ? -6.781 30.125 0.854 1 93.62 104 SER B N 1
ATOM 2599 C CA . SER B 1 104 ? -5.84 30.781 1.755 1 93.62 104 SER B CA 1
ATOM 2600 C C . SER B 1 104 ? -4.5 30.062 1.782 1 93.62 104 SER B C 1
ATOM 2602 O O . SER B 1 104 ? -4.422 28.891 1.41 1 93.62 104 SER B O 1
ATOM 2604 N N . SER B 1 105 ? -3.488 30.766 2.168 1 95.38 105 SER B N 1
ATOM 2605 C CA . SER B 1 105 ? -2.166 30.172 2.324 1 95.38 105 SER B CA 1
ATOM 2606 C C . SER B 1 105 ? -2.186 29.031 3.342 1 95.38 105 SER B C 1
ATOM 2608 O O . SER B 1 105 ? -1.464 28.047 3.193 1 95.38 105 SER B O 1
ATOM 2610 N N . LEU B 1 106 ? -3.008 29.203 4.336 1 96.25 106 LEU B N 1
ATOM 2611 C CA . LEU B 1 106 ? -3.164 28.156 5.34 1 96.25 106 LEU B CA 1
ATOM 2612 C C . LEU B 1 106 ? -3.734 26.891 4.719 1 96.25 106 LEU B C 1
ATOM 2614 O O . LEU B 1 106 ? -3.195 25.797 4.918 1 96.25 106 LEU B O 1
ATOM 2618 N N . ALA B 1 107 ? -4.801 27.047 3.92 1 96.75 107 ALA B N 1
ATOM 2619 C CA . ALA B 1 107 ? -5.449 25.906 3.285 1 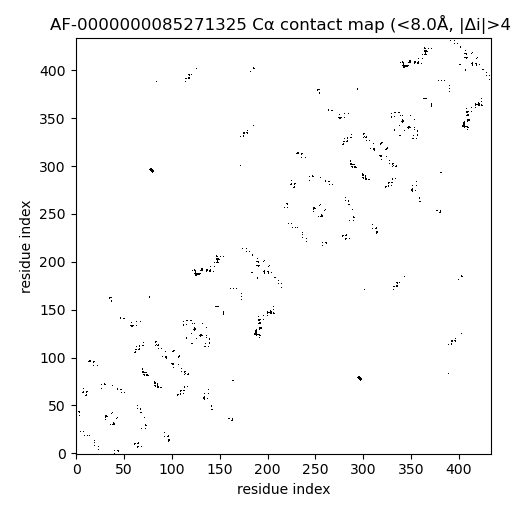96.75 107 ALA B CA 1
ATOM 2620 C C . ALA B 1 107 ? -4.496 25.203 2.33 1 96.75 107 ALA B C 1
ATOM 2622 O O . ALA B 1 107 ? -4.453 23.969 2.289 1 96.75 107 ALA B O 1
ATOM 2623 N N . VAL B 1 108 ? -3.762 25.938 1.62 1 96.12 108 VAL B N 1
ATOM 2624 C CA . VAL B 1 108 ? -2.801 25.375 0.671 1 96.12 108 VAL B CA 1
ATOM 2625 C C . VAL B 1 108 ? -1.739 24.578 1.419 1 96.12 108 VAL B C 1
ATOM 2627 O O . VAL B 1 108 ? -1.381 23.469 1.003 1 96.12 108 VAL B O 1
ATOM 2630 N N . ALA B 1 109 ? -1.251 25.109 2.508 1 97.5 109 ALA B N 1
ATOM 2631 C CA . ALA B 1 109 ? -0.225 24.453 3.307 1 97.5 109 ALA B CA 1
ATOM 2632 C C . ALA B 1 109 ? -0.751 23.141 3.898 1 97.5 109 ALA B C 1
ATOM 2634 O O . ALA B 1 109 ? -0.065 22.125 3.869 1 97.5 109 ALA B O 1
ATOM 2635 N N . VAL B 1 110 ? -1.961 23.172 4.398 1 98 110 VAL B N 1
ATOM 2636 C CA . VAL B 1 110 ? -2.553 21.984 4.996 1 98 110 VAL B CA 1
ATOM 2637 C C . VAL B 1 110 ? -2.738 20.906 3.928 1 98 110 VAL B C 1
ATOM 2639 O O . VAL B 1 110 ? -2.393 19.75 4.145 1 98 110 VAL B O 1
ATOM 2642 N N . ARG B 1 111 ? -3.225 21.328 2.785 1 95.38 111 ARG B N 1
ATOM 2643 C CA . ARG B 1 111 ? -3.439 20.391 1.688 1 95.38 111 ARG B CA 1
ATOM 2644 C C . ARG B 1 111 ? -2.131 19.719 1.27 1 95.38 111 ARG B C 1
ATOM 2646 O O . ARG B 1 111 ? -2.092 18.516 1.019 1 95.38 111 ARG B O 1
ATOM 2653 N N . SER B 1 112 ? -1.172 20.5 1.224 1 94.94 112 SER B N 1
ATOM 2654 C CA . SER B 1 112 ? 0.135 19.969 0.839 1 94.94 112 SER B CA 1
ATOM 2655 C C . SER B 1 112 ? 0.628 18.938 1.835 1 94.94 112 SER B C 1
ATOM 2657 O O . SER B 1 112 ? 1.196 17.906 1.441 1 94.94 112 SER B O 1
ATOM 2659 N N . LEU B 1 113 ? 0.432 19.172 3.084 1 97.19 113 LEU B N 1
ATOM 2660 C CA . LEU B 1 113 ? 0.834 18.219 4.117 1 97.19 113 LEU B CA 1
ATOM 2661 C C . LEU B 1 113 ? 0.014 16.938 4.023 1 97.19 113 LEU B C 1
ATOM 2663 O O . LEU B 1 113 ? 0.565 15.836 4.102 1 97.19 113 LEU B O 1
ATOM 2667 N N . LEU B 1 114 ? -1.266 17.109 3.811 1 96 114 LEU B N 1
ATOM 2668 C CA . LEU B 1 114 ? -2.145 15.953 3.705 1 96 114 LEU B CA 1
ATOM 2669 C C . LEU B 1 114 ? -1.814 15.125 2.463 1 96 114 LEU B C 1
ATOM 2671 O O . LEU B 1 114 ? -1.813 13.898 2.512 1 96 114 LEU B O 1
ATOM 2675 N N . GLU B 1 115 ? -1.551 15.773 1.405 1 91.81 115 GLU B N 1
ATOM 2676 C CA . GLU B 1 115 ? -1.164 15.086 0.179 1 91.81 115 GLU B CA 1
ATOM 2677 C C . GLU B 1 115 ? 0.126 14.289 0.375 1 91.81 115 GLU B C 1
ATOM 2679 O O . GLU B 1 115 ? 0.239 13.156 -0.085 1 91.81 115 GLU B O 1
ATOM 2684 N N . ALA B 1 116 ? 1.055 14.859 1.087 1 91.81 116 ALA B N 1
ATOM 2685 C CA . ALA B 1 116 ? 2.322 14.188 1.351 1 91.81 116 ALA B CA 1
ATOM 2686 C C . ALA B 1 116 ? 2.119 12.961 2.24 1 91.81 116 ALA B C 1
ATOM 2688 O O . ALA B 1 116 ? 2.848 11.977 2.127 1 91.81 116 ALA B O 1
ATOM 2689 N N . SER B 1 117 ? 1.127 13.047 3.068 1 92.56 117 SER B N 1
ATOM 2690 C CA . SER B 1 117 ? 0.883 11.953 4 1 92.56 117 SER B CA 1
ATOM 2691 C C . SER B 1 117 ? 0.35 10.719 3.275 1 92.56 117 SER B C 1
ATOM 2693 O O . SER B 1 117 ? 0.405 9.609 3.807 1 92.56 117 SER B O 1
ATOM 2695 N N . VAL B 1 118 ? -0.185 10.883 2.068 1 86.44 118 VAL B N 1
ATOM 2696 C CA . VAL B 1 118 ? -0.696 9.758 1.288 1 86.44 118 VAL B CA 1
ATOM 2697 C C . VAL B 1 118 ? 0.44 8.789 0.973 1 86.44 118 VAL B C 1
ATOM 2699 O O . VAL B 1 118 ? 0.284 7.574 1.116 1 86.44 118 VAL B O 1
ATOM 2702 N N . SER B 1 119 ? 1.566 9.32 0.63 1 83.12 119 SER B N 1
ATOM 2703 C CA . SER B 1 119 ? 2.707 8.477 0.309 1 83.12 119 SER B CA 1
ATOM 2704 C C . SER B 1 119 ? 3.625 8.305 1.515 1 83.12 119 SER B C 1
ATOM 2706 O O . SER B 1 119 ? 4.379 7.328 1.595 1 83.12 119 SER B O 1
ATOM 2708 N N . ASN B 1 120 ? 3.574 9.266 2.406 1 88.88 120 ASN B N 1
ATOM 2709 C CA . ASN B 1 120 ? 4.465 9.336 3.561 1 88.88 120 ASN B CA 1
ATOM 2710 C C . ASN B 1 120 ? 5.93 9.242 3.145 1 88.88 120 ASN B C 1
ATOM 2712 O O . ASN B 1 120 ? 6.719 8.555 3.791 1 88.88 120 ASN B O 1
ATOM 2716 N N . LEU B 1 121 ? 6.238 9.898 2.07 1 89.38 121 LEU B N 1
ATOM 2717 C CA . LEU B 1 121 ? 7.551 9.789 1.447 1 89.38 121 LEU B CA 1
ATOM 2718 C C . LEU B 1 121 ? 7.945 11.102 0.775 1 89.38 121 LEU B C 1
ATOM 2720 O O . LEU B 1 121 ? 7.121 11.734 0.114 1 89.38 121 LEU B O 1
ATOM 2724 N N . THR B 1 122 ? 9.141 11.562 0.988 1 92.38 122 THR B N 1
ATOM 2725 C CA . THR B 1 122 ? 9.742 12.695 0.292 1 92.38 122 THR B CA 1
ATOM 2726 C C . THR B 1 122 ? 11.109 12.32 -0.27 1 92.38 122 THR B C 1
ATOM 2728 O O . THR B 1 122 ? 11.602 11.211 -0.034 1 92.38 122 THR B O 1
ATOM 2731 N N . ASP B 1 123 ? 11.695 13.211 -1.015 1 90.81 123 ASP B N 1
ATOM 2732 C CA . ASP B 1 123 ? 13.031 12.977 -1.564 1 90.81 123 ASP B CA 1
ATOM 2733 C C . ASP B 1 123 ? 14.047 12.742 -0.453 1 90.81 123 ASP B C 1
ATOM 2735 O O . ASP B 1 123 ? 15.008 11.984 -0.63 1 90.81 123 ASP B O 1
ATOM 2739 N N . ALA B 1 124 ? 13.781 13.352 0.686 1 95.06 124 ALA B N 1
ATOM 2740 C CA . ALA B 1 124 ? 14.688 13.195 1.825 1 95.06 124 ALA B CA 1
ATOM 2741 C C . ALA B 1 124 ? 14.734 11.75 2.297 1 95.06 124 ALA B C 1
ATOM 2743 O O . ALA B 1 124 ? 15.773 11.273 2.76 1 95.06 124 ALA B O 1
ATOM 2744 N N . HIS B 1 125 ? 13.664 11.039 2.119 1 95.06 125 HIS B N 1
ATOM 2745 C CA . HIS B 1 125 ? 13.617 9.633 2.5 1 95.06 125 HIS B CA 1
ATOM 2746 C C . HIS B 1 125 ? 14.383 8.766 1.508 1 95.06 125 HIS B C 1
ATOM 2748 O O . HIS B 1 125 ? 14.992 7.766 1.894 1 95.06 125 HIS B O 1
ATOM 2754 N N . MET B 1 126 ? 14.391 9.156 0.287 1 91.38 126 MET B N 1
ATOM 2755 C CA . MET B 1 126 ? 14.789 8.281 -0.813 1 91.38 126 MET B CA 1
ATOM 2756 C C . MET B 1 126 ? 16.281 8.43 -1.114 1 91.38 126 MET B C 1
ATOM 2758 O O . MET B 1 126 ? 16.859 7.594 -1.802 1 91.38 126 MET B O 1
ATOM 2762 N N . MET B 1 127 ? 16.875 9.492 -0.617 1 91.19 127 MET B N 1
ATOM 2763 C CA . MET B 1 127 ? 18.281 9.758 -0.894 1 91.19 127 MET B CA 1
ATOM 2764 C C . MET B 1 127 ? 19.141 9.438 0.323 1 91.19 127 MET B C 1
ATOM 2766 O O . MET B 1 127 ? 18.984 10.047 1.381 1 91.19 127 MET B O 1
ATOM 2770 N N . GLU B 1 128 ? 20.078 8.555 0.119 1 90.81 128 GLU B N 1
ATOM 2771 C CA . GLU B 1 128 ? 20.984 8.242 1.217 1 90.81 128 GLU B CA 1
ATOM 2772 C C . GLU B 1 128 ? 21.656 9.508 1.759 1 90.81 128 GLU B C 1
ATOM 2774 O O . GLU B 1 128 ? 22.203 10.305 0.994 1 90.81 128 GLU B O 1
ATOM 2779 N N . GLY B 1 129 ? 21.531 9.648 2.979 1 92.25 129 GLY B N 1
ATOM 2780 C CA . GLY B 1 129 ? 22.109 10.828 3.604 1 92.25 129 GLY B CA 1
ATOM 2781 C C . GLY B 1 129 ? 21.25 12.07 3.426 1 92.25 129 GLY B C 1
ATOM 2782 O O . GLY B 1 129 ? 21.578 13.133 3.955 1 92.25 129 GLY B O 1
ATOM 2783 N N . GLY B 1 130 ? 20.203 11.945 2.688 1 96.06 130 GLY B N 1
ATOM 2784 C CA . GLY B 1 130 ? 19.297 13.07 2.471 1 96.06 130 GLY B CA 1
ATOM 2785 C C . GLY B 1 130 ? 18.531 13.469 3.715 1 96.06 130 GLY B C 1
ATOM 2786 O O . GLY B 1 130 ? 18.281 12.641 4.586 1 96.06 130 GLY B O 1
ATOM 2787 N N . SER B 1 131 ? 18.266 14.773 3.832 1 97.69 131 SER B N 1
ATOM 2788 C CA . SER B 1 131 ? 17.438 15.289 4.918 1 97.69 131 SER B CA 1
ATOM 2789 C C . SER B 1 131 ? 16.719 16.562 4.508 1 97.69 131 SER B C 1
ATOM 2791 O O . SER B 1 131 ? 17.094 17.203 3.521 1 97.69 131 SER B O 1
ATOM 2793 N N . GLY B 1 132 ? 15.617 16.812 5.16 1 97.81 132 GLY B N 1
ATOM 2794 C CA . GLY B 1 132 ? 14.883 18.062 4.996 1 97.81 132 GLY B CA 1
ATOM 2795 C C . GLY B 1 132 ? 14.539 18.734 6.312 1 97.81 132 GLY B C 1
ATOM 2796 O O . GLY B 1 132 ? 14.742 18.156 7.379 1 97.81 132 GLY B O 1
ATOM 2797 N N . SER B 1 133 ? 14.109 20.016 6.176 1 97.62 133 SER B N 1
ATOM 2798 C CA . SER B 1 133 ? 13.789 20.766 7.387 1 97.62 133 SER B CA 1
ATOM 2799 C C . SER B 1 133 ? 12.469 21.516 7.242 1 97.62 133 SER B C 1
ATOM 2801 O O . SER B 1 133 ? 12.117 22.328 8.094 1 97.62 133 SER B O 1
ATOM 2803 N N . ASP B 1 134 ? 11.781 21.203 6.152 1 98.19 134 ASP B N 1
ATOM 2804 C CA . ASP B 1 134 ? 10.477 21.844 5.961 1 98.19 134 ASP B CA 1
ATOM 2805 C C . ASP B 1 134 ? 9.414 21.172 6.828 1 98.19 134 ASP B C 1
ATOM 2807 O O . ASP B 1 134 ? 9.617 20.062 7.32 1 98.19 134 ASP B O 1
ATOM 2811 N N . ASP B 1 135 ? 8.266 21.797 6.98 1 98.69 135 ASP B N 1
ATOM 2812 C CA . ASP B 1 135 ? 7.176 21.312 7.82 1 98.69 135 ASP B CA 1
ATOM 2813 C C . ASP B 1 135 ? 6.777 19.891 7.422 1 98.69 135 ASP B C 1
ATOM 2815 O O . ASP B 1 135 ? 6.453 19.062 8.281 1 98.69 135 ASP B O 1
ATOM 2819 N N . VAL B 1 136 ? 6.82 19.609 6.113 1 98.31 136 VAL B N 1
ATOM 2820 C CA . VAL B 1 136 ? 6.398 18.312 5.617 1 98.31 136 VAL B CA 1
ATOM 2821 C C . VAL B 1 136 ? 7.297 17.219 6.195 1 98.31 136 VAL B C 1
ATOM 2823 O O . VAL B 1 136 ? 6.832 16.125 6.527 1 98.31 136 VAL B O 1
ATOM 2826 N N . HIS B 1 137 ? 8.547 17.5 6.367 1 98.62 137 HIS B N 1
ATOM 2827 C CA . HIS B 1 137 ? 9.492 16.516 6.891 1 98.62 137 HIS B CA 1
ATOM 2828 C C . HIS B 1 137 ? 9.219 16.219 8.367 1 98.62 137 HIS B C 1
ATOM 2830 O O . HIS B 1 137 ? 9.219 15.062 8.781 1 98.62 137 HIS B O 1
ATOM 2836 N N . TYR B 1 138 ? 8.945 17.281 9.109 1 98.75 138 TYR B N 1
ATOM 2837 C CA . TYR B 1 138 ? 8.609 17.094 10.516 1 98.75 138 TYR B CA 1
ATOM 2838 C C . TYR B 1 138 ? 7.27 16.375 10.664 1 98.75 138 TYR B C 1
ATOM 2840 O O . TYR B 1 138 ? 7.141 15.453 11.477 1 98.75 138 TYR B O 1
ATOM 2848 N N . PHE B 1 139 ? 6.328 16.781 9.852 1 98.75 139 PHE B N 1
ATOM 2849 C CA . PHE B 1 139 ? 5.004 16.172 9.898 1 98.75 139 PHE B CA 1
ATOM 2850 C C . PHE B 1 139 ? 5.094 14.672 9.68 1 98.75 139 PHE B C 1
ATOM 2852 O O . PHE B 1 139 ? 4.555 13.891 10.461 1 98.75 139 PHE B O 1
ATOM 2859 N N . LEU B 1 140 ? 5.762 14.258 8.656 1 98.06 140 LEU B N 1
ATOM 2860 C CA . LEU B 1 140 ? 5.875 12.844 8.328 1 98.06 140 LEU B CA 1
ATOM 2861 C C . LEU B 1 140 ? 6.695 12.109 9.383 1 98.06 140 LEU B C 1
ATOM 2863 O O . LEU B 1 140 ? 6.395 10.953 9.719 1 98.06 140 LEU B O 1
ATOM 2867 N N . ASP B 1 141 ? 7.738 12.773 9.922 1 98.56 141 ASP B N 1
ATOM 2868 C CA . ASP B 1 141 ? 8.516 12.164 11 1 98.56 141 ASP B CA 1
ATOM 2869 C C . ASP B 1 141 ? 7.656 11.938 12.242 1 98.56 141 ASP B C 1
ATOM 2871 O O . ASP B 1 141 ? 7.793 10.922 12.922 1 98.56 141 ASP B O 1
ATOM 2875 N N . PHE B 1 142 ? 6.797 12.938 12.523 1 98.56 142 PHE B N 1
ATOM 2876 C CA . PHE B 1 142 ? 5.918 12.789 13.68 1 98.56 142 PHE B CA 1
ATOM 2877 C C . PHE B 1 142 ? 5.031 11.555 13.523 1 98.56 142 PHE B C 1
ATOM 2879 O O . PHE B 1 142 ? 4.855 10.797 14.477 1 98.56 142 PHE B O 1
ATOM 2886 N N . THR B 1 143 ? 4.5 11.266 12.359 1 97.56 143 THR B N 1
ATOM 2887 C CA . THR B 1 143 ? 3.543 10.195 12.133 1 97.56 143 THR B CA 1
ATOM 2888 C C . THR B 1 143 ? 4.223 8.828 12.219 1 97.56 143 THR B C 1
ATOM 2890 O O . THR B 1 143 ? 3.568 7.816 12.461 1 97.56 143 THR B O 1
ATOM 2893 N N . THR B 1 144 ? 5.555 8.773 12.055 1 97.31 144 THR B N 1
ATOM 2894 C CA . THR B 1 144 ? 6.273 7.504 12.07 1 97.31 144 THR B CA 1
ATOM 2895 C C . THR B 1 144 ? 7.223 7.434 13.266 1 97.31 144 THR B C 1
ATOM 2897 O O . THR B 1 144 ? 8.047 6.523 13.352 1 97.31 144 THR B O 1
ATOM 2900 N N . ALA B 1 145 ? 7.113 8.406 14.141 1 98.25 145 ALA B N 1
ATOM 2901 C CA . ALA B 1 145 ? 8.047 8.523 15.258 1 98.25 145 ALA B CA 1
ATOM 2902 C C . ALA B 1 145 ? 8.031 7.266 16.125 1 98.25 145 ALA B C 1
ATOM 2904 O O . ALA B 1 145 ? 9.062 6.883 16.688 1 98.25 145 ALA B O 1
ATOM 2905 N N . VAL B 1 146 ? 6.945 6.578 16.156 1 98.44 146 VAL B N 1
ATOM 2906 C CA . VAL B 1 146 ? 6.746 5.43 17.031 1 98.44 146 VAL B CA 1
ATOM 2907 C C . VAL B 1 146 ? 7.684 4.297 16.609 1 98.44 146 VAL B C 1
ATOM 2909 O O . VAL B 1 146 ? 8.016 3.426 17.422 1 98.44 146 VAL B O 1
ATOM 2912 N N . LEU B 1 147 ? 8.133 4.27 15.398 1 98.38 147 LEU B N 1
ATOM 2913 C CA . LEU B 1 147 ? 9.023 3.221 14.906 1 98.38 147 LEU B CA 1
ATOM 2914 C C . LEU B 1 147 ? 10.359 3.248 15.648 1 98.38 147 LEU B C 1
ATOM 2916 O O . LEU B 1 147 ? 11.039 2.227 15.75 1 98.38 147 LEU B O 1
ATOM 2920 N N . GLY B 1 148 ? 10.703 4.414 16.172 1 98.62 148 GLY B N 1
ATOM 2921 C CA . GLY B 1 148 ? 12.008 4.57 16.797 1 98.62 148 GLY B CA 1
ATOM 2922 C C . GLY B 1 148 ? 11.93 4.699 18.312 1 98.62 148 GLY B C 1
ATOM 2923 O O . GLY B 1 148 ? 12.828 5.254 18.938 1 98.62 148 GLY B O 1
ATOM 2924 N N . VAL B 1 149 ? 10.891 4.305 18.906 1 98.38 149 VAL B N 1
ATOM 2925 C CA . VAL B 1 149 ? 10.758 4.301 20.359 1 98.38 149 VAL B CA 1
ATOM 2926 C C . VAL B 1 149 ? 11.477 3.086 20.938 1 98.38 149 VAL B C 1
ATOM 2928 O O . VAL B 1 149 ? 11.844 2.166 20.203 1 98.38 149 VAL B O 1
ATOM 2931 N N . PRO B 1 150 ? 11.648 3.066 22.281 1 98.31 150 PRO B N 1
ATOM 2932 C CA . PRO B 1 150 ? 12.25 1.887 22.906 1 98.31 150 PRO B CA 1
ATOM 2933 C C . PRO B 1 150 ? 11.461 0.608 22.641 1 98.31 150 PRO B C 1
ATOM 2935 O O . PRO B 1 150 ? 10.234 0.653 22.5 1 98.31 150 PRO B O 1
ATOM 2938 N N . ALA B 1 151 ? 12.086 -0.508 22.688 1 97.94 151 ALA B N 1
ATOM 2939 C CA . ALA B 1 151 ? 11.578 -1.805 22.234 1 97.94 151 ALA B CA 1
ATOM 2940 C C . ALA B 1 151 ? 10.281 -2.156 22.953 1 97.94 151 ALA B C 1
ATOM 2942 O O . ALA B 1 151 ? 9.305 -2.572 22.312 1 97.94 151 ALA B O 1
ATOM 2943 N N . PRO B 1 152 ? 10.164 -1.963 24.266 1 98.25 152 PRO B N 1
ATOM 2944 C CA . PRO B 1 152 ? 8.906 -2.32 24.938 1 98.25 152 PRO B CA 1
ATOM 2945 C C . PRO B 1 152 ? 7.723 -1.493 24.438 1 98.25 152 PRO B C 1
ATOM 2947 O O . PRO B 1 152 ? 6.613 -2.014 24.312 1 98.25 152 PRO B O 1
ATOM 2950 N N . GLU B 1 153 ? 7.992 -0.243 24.188 1 98.25 153 GLU B N 1
ATOM 2951 C CA . GLU B 1 153 ? 6.941 0.625 23.672 1 98.25 153 GLU B CA 1
ATOM 2952 C C . GLU B 1 153 ? 6.574 0.245 22.234 1 98.25 153 GLU B C 1
ATOM 2954 O O . GLU B 1 153 ? 5.402 0.288 21.859 1 98.25 153 GLU B O 1
ATOM 2959 N N . TYR B 1 154 ? 7.57 -0.136 21.453 1 98.69 154 TYR B N 1
ATOM 2960 C CA . TYR B 1 154 ? 7.324 -0.594 20.094 1 98.69 154 TYR B CA 1
ATOM 2961 C C . TYR B 1 154 ? 6.465 -1.854 20.094 1 98.69 154 TYR B C 1
ATOM 2963 O O . TYR B 1 154 ? 5.574 -2.002 19.25 1 98.69 154 TYR B O 1
ATOM 2971 N N . ASP B 1 155 ? 6.688 -2.721 21.016 1 98.06 155 ASP B N 1
ATOM 2972 C CA . ASP B 1 155 ? 5.906 -3.949 21.125 1 98.06 155 ASP B CA 1
ATOM 2973 C C . ASP B 1 155 ? 4.441 -3.643 21.422 1 98.06 155 ASP B C 1
ATOM 2975 O O . ASP B 1 155 ? 3.541 -4.285 20.875 1 98.06 155 ASP B O 1
ATOM 2979 N N . GLN B 1 156 ? 4.207 -2.705 22.297 1 98.12 156 GLN B N 1
ATOM 2980 C CA . GLN B 1 156 ? 2.84 -2.281 22.578 1 98.12 156 GLN B CA 1
ATOM 2981 C C . GLN B 1 156 ? 2.178 -1.691 21.344 1 98.12 156 GLN B C 1
ATOM 2983 O O . GLN B 1 156 ? 1.006 -1.961 21.062 1 98.12 156 GLN B O 1
ATOM 2988 N N . TYR B 1 157 ? 2.986 -0.926 20.656 1 98.06 157 TYR B N 1
ATOM 2989 C CA . TYR B 1 157 ? 2.518 -0.342 19.391 1 98.06 157 TYR B CA 1
ATOM 2990 C C . TYR B 1 157 ? 2.088 -1.426 18.422 1 98.06 157 TYR B C 1
ATOM 2992 O O . TYR B 1 157 ? 1.007 -1.348 17.828 1 98.06 157 TYR B O 1
ATOM 3000 N N . THR B 1 158 ? 2.912 -2.473 18.203 1 97.94 158 THR B N 1
ATOM 3001 C CA . THR B 1 158 ? 2.623 -3.529 17.234 1 97.94 158 THR B CA 1
ATOM 3002 C C . THR B 1 158 ? 1.36 -4.289 17.625 1 97.94 158 THR B C 1
ATOM 3004 O O . THR B 1 158 ? 0.571 -4.68 16.766 1 97.94 158 THR B O 1
ATOM 3007 N N . THR B 1 159 ? 1.148 -4.453 18.938 1 97.56 159 THR B N 1
ATOM 3008 C CA . THR B 1 159 ? -0.055 -5.117 19.422 1 97.56 159 THR B CA 1
ATOM 3009 C C . THR B 1 159 ? -1.296 -4.285 19.109 1 97.56 159 THR B C 1
ATOM 3011 O O . THR B 1 159 ? -2.314 -4.82 18.672 1 97.56 159 THR B O 1
ATOM 3014 N N . LYS B 1 160 ? -1.225 -3.002 19.328 1 97.75 160 LYS B N 1
ATOM 3015 C CA . LYS B 1 160 ? -2.35 -2.105 19.078 1 97.75 160 LYS B CA 1
ATOM 3016 C C . LYS B 1 160 ? -2.66 -2.01 17.594 1 97.75 160 LYS B C 1
ATOM 3018 O O . LYS B 1 160 ? -3.826 -1.99 17.188 1 97.75 160 LYS B O 1
ATOM 3023 N N . ILE B 1 161 ? -1.588 -1.973 16.781 1 97 161 ILE B N 1
ATOM 3024 C CA . ILE B 1 161 ? -1.78 -1.88 15.336 1 97 161 ILE B CA 1
ATOM 3025 C C . ILE B 1 161 ? -2.449 -3.152 14.828 1 97 161 ILE B C 1
ATOM 3027 O O . ILE B 1 161 ? -3.361 -3.09 14 1 97 161 ILE B O 1
ATOM 3031 N N . GLN B 1 162 ? -2.002 -4.297 15.281 1 96 162 GLN B N 1
ATOM 3032 C CA . GLN B 1 162 ? -2.602 -5.555 14.844 1 96 162 GLN B CA 1
ATOM 3033 C C . GLN B 1 162 ? -4.078 -5.617 15.219 1 96 162 GLN B C 1
ATOM 3035 O O . GLN B 1 162 ? -4.898 -6.141 14.461 1 96 162 GLN B O 1
ATOM 3040 N N . ALA B 1 163 ? -4.426 -5.098 16.391 1 96.5 163 ALA B N 1
ATOM 3041 C CA . ALA B 1 163 ? -5.805 -5.098 16.875 1 96.5 163 ALA B CA 1
ATOM 3042 C C . ALA B 1 163 ? -6.711 -4.305 15.938 1 96.5 163 ALA B C 1
ATOM 3044 O O . ALA B 1 163 ? -7.922 -4.543 15.883 1 96.5 163 ALA B O 1
ATOM 3045 N N . GLU B 1 164 ? -6.164 -3.373 15.203 1 95.44 164 GLU B N 1
ATOM 3046 C CA . GLU B 1 164 ? -6.953 -2.596 14.258 1 95.44 164 GLU B CA 1
ATOM 3047 C C . GLU B 1 164 ? -7.246 -3.402 12.992 1 95.44 164 GLU B C 1
ATOM 3049 O O . GLU B 1 164 ? -8.117 -3.031 12.203 1 95.44 164 GLU B O 1
ATOM 3054 N N . TYR B 1 165 ? -6.523 -4.484 12.797 1 92.38 165 TYR B N 1
ATOM 3055 C CA . TYR B 1 165 ? -6.699 -5.355 11.641 1 92.38 165 TYR B CA 1
ATOM 3056 C C . TYR B 1 165 ? -7.32 -6.688 12.047 1 92.38 165 TYR B C 1
ATOM 3058 O O . TYR B 1 165 ? -7.004 -7.73 11.469 1 92.38 165 TYR B O 1
ATOM 3066 N N . ILE B 1 166 ? -8.141 -6.66 13.008 1 91.31 166 ILE B N 1
ATOM 3067 C CA . ILE B 1 166 ? -8.719 -7.859 13.602 1 91.31 166 ILE B CA 1
ATOM 3068 C C . ILE B 1 166 ? -9.594 -8.578 12.57 1 91.31 166 ILE B C 1
ATOM 3070 O O . ILE B 1 166 ? -9.875 -9.773 12.711 1 91.31 166 ILE B O 1
ATOM 3074 N N . HIS B 1 167 ? -10.055 -7.855 11.594 1 87.25 167 HIS B N 1
ATOM 3075 C CA . HIS B 1 167 ? -10.906 -8.438 10.555 1 87.25 167 HIS B CA 1
ATOM 3076 C C . HIS B 1 167 ? -10.109 -9.375 9.656 1 87.25 167 HIS B C 1
ATOM 3078 O O . HIS B 1 167 ? -10.688 -10.148 8.891 1 87.25 167 HIS B O 1
ATOM 3084 N N . LEU B 1 168 ? -8.82 -9.398 9.734 1 86.94 168 LEU B N 1
ATOM 3085 C CA . LEU B 1 168 ? -7.957 -10.258 8.938 1 86.94 168 LEU B CA 1
ATOM 3086 C C . LEU B 1 168 ? -7.512 -11.477 9.742 1 86.94 168 LEU B C 1
ATOM 3088 O O . LEU B 1 168 ? -7.219 -11.367 10.938 1 86.94 168 LEU B O 1
ATOM 3092 N N . PRO B 1 169 ? -7.457 -12.625 8.992 1 86.69 169 PRO B N 1
ATOM 3093 C CA . PRO B 1 169 ? -6.738 -13.727 9.633 1 86.69 169 PRO B CA 1
ATOM 3094 C C . PRO B 1 169 ? -5.277 -13.391 9.93 1 86.69 169 PRO B C 1
ATOM 3096 O O . PRO B 1 169 ? -4.672 -12.578 9.227 1 86.69 169 PRO B O 1
ATOM 3099 N N . THR B 1 170 ? -4.766 -14.023 10.945 1 89.44 170 THR B N 1
ATOM 3100 C CA . THR B 1 170 ? -3.422 -13.719 11.43 1 89.44 170 THR B CA 1
ATOM 3101 C C . THR B 1 170 ? -2.402 -13.812 10.305 1 89.44 170 THR B C 1
ATOM 3103 O O . THR B 1 170 ? -1.54 -12.945 10.164 1 89.44 170 THR B O 1
ATOM 3106 N N . ASN B 1 171 ? -2.5 -14.812 9.508 1 84.75 171 ASN B N 1
ATOM 3107 C CA . ASN B 1 171 ? -1.541 -15 8.43 1 84.75 171 ASN B CA 1
ATOM 3108 C C . ASN B 1 171 ? -1.636 -13.875 7.398 1 84.75 171 ASN B C 1
ATOM 3110 O O . ASN B 1 171 ? -0.618 -13.422 6.871 1 84.75 171 ASN B O 1
ATOM 3114 N N . ALA B 1 172 ? -2.842 -13.508 7.09 1 84.88 172 ALA B N 1
ATOM 3115 C CA . ALA B 1 172 ? -3.047 -12.414 6.145 1 84.88 172 ALA B CA 1
ATOM 3116 C C . ALA B 1 172 ? -2.48 -11.109 6.688 1 84.88 172 ALA B C 1
ATOM 3118 O O . ALA B 1 172 ? -1.84 -10.352 5.957 1 84.88 172 ALA B O 1
ATOM 3119 N N . TYR B 1 173 ? -2.746 -10.898 7.957 1 90.56 173 TYR B N 1
ATOM 3120 C CA . TYR B 1 173 ? -2.18 -9.711 8.586 1 90.56 173 TYR B CA 1
ATOM 3121 C C . TYR B 1 173 ? -0.657 -9.727 8.516 1 90.56 173 TYR B C 1
ATOM 3123 O O . TYR B 1 173 ? -0.029 -8.719 8.195 1 90.56 173 TYR B O 1
ATOM 3131 N N . ASN B 1 174 ? -0.069 -10.859 8.852 1 90.88 174 ASN B N 1
ATOM 3132 C CA . ASN B 1 174 ? 1.385 -10.984 8.852 1 90.88 174 ASN B CA 1
ATOM 3133 C C . ASN B 1 174 ? 1.979 -10.648 7.492 1 90.88 174 ASN B C 1
ATOM 3135 O O . ASN B 1 174 ? 3.002 -9.969 7.406 1 90.88 174 ASN B O 1
ATOM 3139 N N . GLN B 1 175 ? 1.361 -11.07 6.469 1 85.31 175 GLN B N 1
ATOM 3140 C CA . GLN B 1 175 ? 1.857 -10.805 5.121 1 85.31 175 GLN B CA 1
ATOM 3141 C C . GLN B 1 175 ? 1.755 -9.32 4.781 1 85.31 175 GLN B C 1
ATOM 3143 O O . GLN B 1 175 ? 2.674 -8.75 4.191 1 85.31 175 GLN B O 1
ATOM 3148 N N . LEU B 1 176 ? 0.642 -8.766 5.141 1 87.62 176 LEU B N 1
ATOM 3149 C CA . LEU B 1 176 ? 0.44 -7.34 4.891 1 87.62 176 LEU B CA 1
ATOM 3150 C C . LEU B 1 176 ? 1.448 -6.504 5.672 1 87.62 176 LEU B C 1
ATOM 3152 O O . LEU B 1 176 ? 2.047 -5.578 5.125 1 87.62 176 LEU B O 1
ATOM 3156 N N . ARG B 1 177 ? 1.597 -6.879 6.938 1 92.94 177 ARG B N 1
ATOM 3157 C CA . ARG B 1 177 ? 2.527 -6.156 7.797 1 92.94 177 ARG B CA 1
ATOM 3158 C C . ARG B 1 177 ? 3.961 -6.305 7.297 1 92.94 177 ARG B C 1
ATOM 3160 O O . ARG B 1 177 ? 4.723 -5.336 7.289 1 92.94 177 ARG B O 1
ATOM 3167 N N . LEU B 1 178 ? 4.301 -7.449 6.898 1 90.62 178 LEU B N 1
ATOM 3168 C CA . LEU B 1 178 ? 5.637 -7.691 6.363 1 90.62 178 LEU B CA 1
ATOM 3169 C C . LEU B 1 178 ? 5.902 -6.809 5.145 1 90.62 178 LEU B C 1
ATOM 3171 O O . LEU B 1 178 ? 6.992 -6.25 5.008 1 90.62 178 LEU B O 1
ATOM 3175 N N . LYS B 1 179 ? 4.949 -6.707 4.297 1 87.38 179 LYS B N 1
ATOM 3176 C CA . LYS B 1 179 ? 5.09 -5.852 3.121 1 87.38 179 LYS B CA 1
ATOM 3177 C C . LYS B 1 179 ? 5.398 -4.414 3.523 1 87.38 179 LYS B C 1
ATOM 3179 O O . LYS B 1 179 ? 6.328 -3.801 2.994 1 87.38 179 LYS B O 1
ATOM 3184 N N . MET B 1 180 ? 4.664 -3.926 4.41 1 89.81 180 MET B N 1
ATOM 3185 C CA . MET B 1 180 ? 4.844 -2.553 4.875 1 89.81 180 MET B CA 1
ATOM 3186 C C . MET B 1 180 ? 6.223 -2.363 5.496 1 89.81 180 MET B C 1
ATOM 3188 O O . MET B 1 180 ? 6.902 -1.37 5.223 1 89.81 180 MET B O 1
ATOM 3192 N N . LEU B 1 181 ? 6.625 -3.312 6.281 1 95 181 LEU B N 1
ATOM 3193 C CA . LEU B 1 181 ? 7.891 -3.223 7 1 95 181 LEU B CA 1
ATOM 3194 C C . LEU B 1 181 ? 9.07 -3.367 6.043 1 95 181 LEU B C 1
ATOM 3196 O O . LEU B 1 181 ? 10.086 -2.676 6.188 1 95 181 LEU B O 1
ATOM 3200 N N . LYS B 1 182 ? 8.945 -4.203 5.121 1 91 182 LYS B N 1
ATOM 3201 C CA . LYS B 1 182 ? 10.023 -4.406 4.156 1 91 182 LYS B CA 1
ATOM 3202 C C . LYS B 1 182 ? 10.227 -3.17 3.291 1 91 182 LYS B C 1
ATOM 3204 O O . LYS B 1 182 ? 11.359 -2.826 2.945 1 91 182 LYS B O 1
ATOM 3209 N N . ASN B 1 183 ? 9.133 -2.506 2.986 1 89.88 183 ASN B N 1
ATOM 3210 C CA . ASN B 1 183 ? 9.25 -1.23 2.287 1 89.88 183 ASN B CA 1
ATOM 3211 C C . ASN B 1 183 ? 10.016 -0.204 3.123 1 89.88 183 ASN B C 1
ATOM 3213 O O . ASN B 1 183 ? 10.828 0.554 2.592 1 89.88 183 ASN B O 1
ATOM 3217 N N . LEU B 1 184 ? 9.781 -0.244 4.379 1 92.81 184 LEU B N 1
ATOM 3218 C CA . LEU B 1 184 ? 10.461 0.693 5.266 1 92.81 184 LEU B CA 1
ATOM 3219 C C . LEU B 1 184 ? 11.945 0.359 5.375 1 92.81 184 LEU B C 1
ATOM 3221 O O . LEU B 1 184 ? 12.789 1.26 5.41 1 92.81 184 LEU B O 1
ATOM 3225 N N . VAL B 1 185 ? 12.242 -0.903 5.406 1 90.5 185 VAL B N 1
ATOM 3226 C CA . VAL B 1 185 ? 13.625 -1.357 5.523 1 90.5 185 VAL B CA 1
ATOM 3227 C C . VAL B 1 185 ? 14.422 -0.917 4.293 1 90.5 185 VAL B C 1
ATOM 3229 O O . VAL B 1 185 ? 15.602 -0.588 4.398 1 90.5 185 VAL B O 1
ATOM 3232 N N . LEU B 1 186 ? 13.789 -0.813 3.217 1 90.62 186 LEU B N 1
ATOM 3233 C CA . LEU B 1 186 ? 14.453 -0.489 1.958 1 90.62 186 LEU B CA 1
ATOM 3234 C C . LEU B 1 186 ? 14.688 1.014 1.84 1 90.62 186 LEU B C 1
ATOM 3236 O O . LEU B 1 186 ? 15.5 1.455 1.027 1 90.62 186 LEU B O 1
ATOM 3240 N N . MET B 1 187 ? 14 1.759 2.646 1 92.75 187 MET B N 1
ATOM 3241 C CA . MET B 1 187 ? 14.164 3.209 2.586 1 92.75 187 MET B CA 1
ATOM 3242 C C . MET B 1 187 ? 15.547 3.623 3.072 1 92.75 187 MET B C 1
ATOM 3244 O O . MET B 1 187 ? 15.977 3.225 4.156 1 92.75 187 MET B O 1
ATOM 3248 N N . PRO B 1 188 ? 16.25 4.426 2.297 1 94.81 188 PRO B N 1
ATOM 3249 C CA . PRO B 1 188 ? 17.547 4.922 2.77 1 94.81 188 PRO B CA 1
ATOM 3250 C C . PRO B 1 188 ? 17.438 5.613 4.129 1 94.81 188 PRO B C 1
ATOM 3252 O O . PRO B 1 188 ? 18.312 5.426 4.984 1 94.81 188 PRO B O 1
ATOM 3255 N N . ASN B 1 189 ? 16.391 6.395 4.273 1 97 189 ASN B N 1
ATOM 3256 C CA . ASN B 1 189 ? 16.078 7.055 5.535 1 97 189 ASN B CA 1
ATOM 3257 C C . ASN B 1 189 ? 14.617 6.812 5.945 1 97 189 ASN B C 1
ATOM 3259 O O . ASN B 1 189 ? 13.695 7.152 5.203 1 97 189 ASN B O 1
ATOM 3263 N N . ILE B 1 190 ? 14.469 6.289 7.121 1 97.06 190 ILE B N 1
ATOM 3264 C CA . ILE B 1 190 ? 13.117 6.145 7.641 1 97.06 190 ILE B CA 1
ATOM 3265 C C . ILE B 1 190 ? 12.547 7.516 7.996 1 97.06 190 ILE B C 1
ATOM 3267 O O . ILE B 1 190 ? 11.367 7.789 7.754 1 97.06 190 ILE B O 1
ATOM 3271 N N . TYR B 1 191 ? 13.438 8.328 8.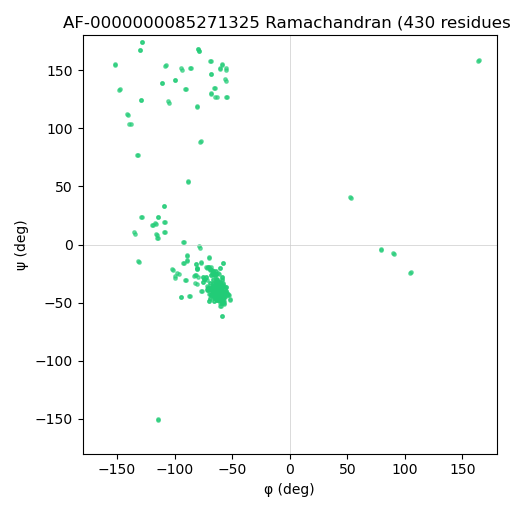523 1 98.19 191 TYR B N 1
ATOM 3272 C CA . TYR B 1 191 ? 13.039 9.672 8.922 1 98.19 191 TYR B CA 1
ATOM 3273 C C . TYR B 1 191 ? 13.625 10.719 7.977 1 98.19 191 TYR B C 1
ATOM 3275 O O . TYR B 1 191 ? 14.719 10.539 7.438 1 98.19 191 TYR B O 1
ATOM 3283 N N . ALA B 1 192 ? 12.961 11.82 7.895 1 98.06 192 ALA B N 1
ATOM 3284 C CA . ALA B 1 192 ? 13.312 12.828 6.898 1 98.06 192 ALA B CA 1
ATOM 3285 C C . ALA B 1 192 ? 14.141 13.945 7.523 1 98.06 192 ALA B C 1
ATOM 3287 O O . ALA B 1 192 ? 14.883 14.641 6.828 1 98.06 192 ALA B O 1
ATOM 3288 N N . THR B 1 193 ? 13.992 14.234 8.781 1 98.5 193 THR B N 1
ATOM 3289 C CA . THR B 1 193 ? 14.719 15.32 9.422 1 98.5 193 THR B CA 1
ATOM 3290 C C . THR B 1 193 ? 16 14.812 10.07 1 98.5 193 THR B C 1
ATOM 3292 O O . THR B 1 193 ? 16.047 13.68 10.57 1 98.5 193 THR B O 1
ATOM 3295 N N . ARG B 1 194 ? 17.016 15.664 10.148 1 98.12 194 ARG B N 1
ATOM 3296 C CA . ARG B 1 194 ? 18.281 15.289 10.758 1 98.12 194 ARG B CA 1
ATOM 3297 C C . ARG B 1 194 ? 18.094 14.914 12.227 1 98.12 194 ARG B C 1
ATOM 3299 O O . ARG B 1 194 ? 18.734 13.977 12.711 1 98.12 194 ARG B O 1
ATOM 3306 N N . GLU B 1 195 ? 17.281 15.625 12.883 1 98 195 GLU B N 1
ATOM 3307 C CA . GLU B 1 195 ? 17.031 15.367 14.297 1 98 195 GLU B CA 1
ATOM 3308 C C . GLU B 1 195 ? 16.516 13.953 14.516 1 98 195 GLU B C 1
ATOM 3310 O O . GLU B 1 195 ? 17.047 13.195 15.32 1 98 195 GLU B O 1
ATOM 3315 N N . PHE B 1 196 ? 15.531 13.578 13.797 1 98.5 196 PHE B N 1
ATOM 3316 C CA . PHE B 1 196 ? 14.93 12.258 13.961 1 98.5 196 PHE B CA 1
ATOM 3317 C C . PHE B 1 196 ? 15.875 11.164 13.469 1 98.5 196 PHE B C 1
ATOM 3319 O O . PHE B 1 196 ? 15.914 10.07 14.039 1 98.5 196 PHE B O 1
ATOM 3326 N N . GLN B 1 197 ? 16.578 11.422 12.406 1 98.25 197 GLN B N 1
ATOM 3327 C CA . GLN B 1 197 ? 17.578 10.461 11.93 1 98.25 197 GLN B CA 1
ATOM 3328 C C . GLN B 1 197 ? 18.625 10.172 13 1 98.25 197 GLN B C 1
ATOM 3330 O O . GLN B 1 197 ? 18.953 9.016 13.258 1 98.25 197 GLN B O 1
ATOM 3335 N N . THR B 1 198 ? 19.031 11.234 13.617 1 97.94 198 THR B N 1
ATOM 3336 C CA . THR B 1 198 ? 20.062 11.102 14.648 1 97.94 198 THR B CA 1
ATOM 3337 C C . THR B 1 198 ? 19.484 10.398 15.883 1 97.94 198 THR B C 1
ATOM 3339 O O . THR B 1 198 ? 20.141 9.531 16.453 1 97.94 198 THR B O 1
ATOM 3342 N N . GLU B 1 199 ? 18.312 10.672 16.219 1 97.75 199 GLU B N 1
ATOM 3343 C CA . GLU B 1 199 ? 17.75 10.25 17.5 1 97.75 199 GLU B CA 1
ATOM 3344 C C . GLU B 1 199 ? 17.078 8.883 17.375 1 97.75 199 GLU B C 1
ATOM 3346 O O . GLU B 1 199 ? 17.047 8.117 18.344 1 97.75 199 GLU B O 1
ATOM 3351 N N . ARG B 1 200 ? 16.531 8.586 16.172 1 98.19 200 ARG B N 1
ATOM 3352 C CA . ARG B 1 200 ? 15.562 7.496 16.188 1 98.19 200 ARG B CA 1
ATOM 3353 C C . ARG B 1 200 ? 15.852 6.484 15.086 1 98.19 200 ARG B C 1
ATOM 3355 O O . ARG B 1 200 ? 15.336 5.367 15.109 1 98.19 200 ARG B O 1
ATOM 3362 N N . GLU B 1 201 ? 16.656 6.82 14.141 1 98.31 201 GLU B N 1
ATOM 3363 C CA . GLU B 1 201 ? 16.828 5.996 12.945 1 98.31 201 GLU B CA 1
ATOM 3364 C C . GLU B 1 201 ? 17.328 4.602 13.305 1 98.31 201 GLU B C 1
ATOM 3366 O O . GLU B 1 201 ? 16.734 3.6 12.883 1 98.31 201 GLU B O 1
ATOM 3371 N N . LYS B 1 202 ? 18.391 4.574 14.039 1 98.19 202 LYS B N 1
ATOM 3372 C CA . LYS B 1 202 ? 18.984 3.289 14.398 1 98.19 202 LYS B CA 1
ATOM 3373 C C . LYS B 1 202 ? 17.984 2.408 15.141 1 98.19 202 LYS B C 1
ATOM 3375 O O . LYS B 1 202 ? 17.797 1.235 14.805 1 98.19 202 LYS B O 1
ATOM 3380 N N . THR B 1 203 ? 17.312 2.984 16.109 1 98.69 203 THR B N 1
ATOM 3381 C CA . THR B 1 203 ? 16.344 2.246 16.922 1 98.69 203 THR B CA 1
ATOM 3382 C C . THR B 1 203 ? 15.172 1.788 16.062 1 98.69 203 THR B C 1
ATOM 3384 O O . THR B 1 203 ? 14.688 0.667 16.203 1 98.69 203 THR B O 1
ATOM 3387 N N . ALA B 1 204 ? 14.711 2.645 15.195 1 98.62 204 ALA B N 1
ATOM 3388 C CA . ALA B 1 204 ? 13.609 2.293 14.305 1 98.62 204 ALA B CA 1
ATOM 3389 C C . ALA B 1 204 ? 13.969 1.085 13.445 1 98.62 204 ALA B C 1
ATOM 3391 O O . ALA B 1 204 ? 13.18 0.144 13.328 1 98.62 204 ALA B O 1
ATOM 3392 N N . ARG B 1 205 ? 15.156 1.071 12.875 1 98 205 ARG B N 1
ATOM 3393 C CA . ARG B 1 205 ? 15.594 -0.025 12.016 1 98 205 ARG B CA 1
ATOM 3394 C C . ARG B 1 205 ? 15.711 -1.324 12.805 1 98 205 ARG B C 1
ATOM 3396 O O . ARG B 1 205 ? 15.352 -2.393 12.312 1 98 205 ARG B O 1
ATOM 3403 N N . GLU B 1 206 ? 16.172 -1.214 13.992 1 98.31 206 GLU B N 1
ATOM 3404 C CA . GLU B 1 206 ? 16.281 -2.393 14.852 1 98.31 206 GLU B CA 1
ATOM 3405 C C . GLU B 1 206 ? 14.906 -2.949 15.195 1 98.31 206 GLU B C 1
ATOM 3407 O O . GLU B 1 206 ? 14.695 -4.164 15.172 1 98.31 206 GLU B O 1
ATOM 3412 N N . ASN B 1 207 ? 14 -2.049 15.57 1 98.69 207 ASN B N 1
ATOM 3413 C CA . ASN B 1 207 ? 12.633 -2.457 15.883 1 98.69 207 ASN B CA 1
ATOM 3414 C C . ASN B 1 207 ? 11.977 -3.154 14.695 1 98.69 207 ASN B C 1
ATOM 3416 O O . ASN B 1 207 ? 11.375 -4.223 14.852 1 98.69 207 ASN B O 1
ATOM 3420 N N . ILE B 1 208 ? 12.117 -2.555 13.492 1 98.06 208 ILE B N 1
ATOM 3421 C CA . ILE B 1 208 ? 11.492 -3.07 12.281 1 98.06 208 ILE B CA 1
ATOM 3422 C C . ILE B 1 208 ? 12.086 -4.434 11.938 1 98.06 208 ILE B C 1
ATOM 3424 O O . ILE B 1 208 ? 11.352 -5.375 11.617 1 98.06 208 ILE B O 1
ATOM 3428 N N . GLN B 1 209 ? 13.375 -4.516 12.07 1 96.38 209 GLN B N 1
ATOM 3429 C CA . GLN B 1 209 ? 14.039 -5.777 11.758 1 96.38 209 GLN B CA 1
ATOM 3430 C C . GLN B 1 209 ? 13.594 -6.887 12.703 1 96.38 209 GLN B C 1
ATOM 3432 O O . GLN B 1 209 ? 13.344 -8.016 12.273 1 96.38 209 GLN B O 1
ATOM 3437 N N . ARG B 1 210 ? 13.531 -6.57 13.93 1 97.5 210 ARG B N 1
ATOM 3438 C CA . ARG B 1 210 ? 13.062 -7.551 14.906 1 97.5 210 ARG B CA 1
ATOM 3439 C C . ARG B 1 210 ? 11.641 -8 14.578 1 97.5 210 ARG B C 1
ATOM 3441 O O . ARG B 1 210 ? 11.328 -9.188 14.656 1 97.5 210 ARG B O 1
ATOM 3448 N N . GLU B 1 211 ? 10.773 -7.043 14.273 1 97.81 211 GLU B N 1
ATOM 3449 C CA . GLU B 1 211 ? 9.398 -7.395 13.922 1 97.81 211 GLU B CA 1
ATOM 3450 C C . GLU B 1 211 ? 9.352 -8.273 12.672 1 97.81 211 GLU B C 1
ATOM 3452 O O . GLU B 1 211 ? 8.594 -9.242 12.617 1 97.81 211 GLU B O 1
ATOM 3457 N N . VAL B 1 212 ? 10.141 -7.906 11.672 1 95.06 212 VAL B N 1
ATOM 3458 C CA . VAL B 1 212 ? 10.211 -8.688 10.438 1 95.06 212 VAL B CA 1
ATOM 3459 C C . VAL B 1 212 ? 10.602 -10.125 10.758 1 95.06 212 VAL B C 1
ATOM 3461 O O . VAL B 1 212 ? 9.984 -11.07 10.258 1 95.06 212 VAL B O 1
ATOM 3464 N N . GLU B 1 213 ? 11.562 -10.289 11.57 1 94.25 213 GLU B N 1
ATOM 3465 C CA . GLU B 1 213 ? 12.039 -11.625 11.945 1 94.25 213 GLU B CA 1
ATOM 3466 C C . GLU B 1 213 ? 10.961 -12.398 12.695 1 94.25 213 GLU B C 1
ATOM 3468 O O . GLU B 1 213 ? 10.773 -13.594 12.469 1 94.25 213 GLU B O 1
ATOM 3473 N N . ASN B 1 214 ? 10.234 -11.695 13.547 1 94.69 214 ASN B N 1
ATOM 3474 C CA . ASN B 1 214 ? 9.172 -12.328 14.32 1 94.69 214 ASN B CA 1
ATOM 3475 C C . ASN B 1 214 ? 8.016 -12.773 13.43 1 94.69 214 ASN B C 1
ATOM 3477 O O . ASN B 1 214 ? 7.395 -13.805 13.688 1 94.69 214 ASN B O 1
ATOM 3481 N N . LEU B 1 215 ? 7.727 -11.977 12.445 1 92.31 215 LEU B N 1
ATOM 3482 C CA . LEU B 1 215 ? 6.609 -12.273 11.555 1 92.31 215 LEU B CA 1
ATOM 3483 C C . LEU B 1 215 ? 6.945 -13.43 10.625 1 92.31 215 LEU B C 1
ATOM 3485 O O . LEU B 1 215 ? 6.047 -14.117 10.133 1 92.31 215 LEU B O 1
ATOM 3489 N N . GLN B 1 216 ? 8.188 -13.594 10.344 1 84.75 216 GLN B N 1
ATOM 3490 C CA . GLN B 1 216 ? 8.625 -14.641 9.43 1 84.75 216 GLN B CA 1
ATOM 3491 C C . GLN B 1 216 ? 8.906 -15.938 10.18 1 84.75 216 GLN B C 1
ATOM 3493 O O . GLN B 1 216 ? 9.156 -16.984 9.562 1 84.75 216 GLN B O 1
ATOM 3498 N N . ALA B 1 217 ? 8.992 -15.891 11.5 1 78.31 217 ALA B N 1
ATOM 3499 C CA . ALA B 1 217 ? 9.266 -17.062 12.328 1 78.31 217 ALA B CA 1
ATOM 3500 C C . ALA B 1 217 ? 8.016 -17.938 12.469 1 78.31 217 ALA B C 1
ATOM 3502 O O . ALA B 1 217 ? 6.891 -17.438 12.406 1 78.31 217 ALA B O 1
#

Sequence (434 aa):
MEDLRSEWDAATSFAAGAVSERWWSTVSRQYTEEGRVYHGHAYLAQLFSLYHQYEEKLTNPQALALATFFHKLEYNPRCGDSDIKNIERFDEFISEAGEGQQDSSLAVAVRSLLEASVSNLTDAHMMEGGSGSDDVHYFLDFTTAVLGVPAPEYDQYTTKIQAEYIHLPTNAYNQLRLKMLKNLVLMPNIYATREFQTEREKTARENIQREVENLQAMEDLRSEWDAATSFAAGAVSERWWSTVSRQYTEEGRVYHGHAYLAQLFSLYHQYEEKLTNPQALALATFFHKLEYNPRCGDSDIKNIERFDEFISEAGEGQQDSSLAVAVRSLLEASVSNLTDAHMMEGGSGSDDVHYFLDFTTAVLGVPAPEYDQYTTKIQAEYIHLPTNAYNQLRLKMLKNLVLMPNIYATREFQTEREKTARENIQREVENLQA

Nearest PDB structures (foldseek):
  5cwj-assembly1_A  TM=3.210E-01  e=4.826E+00  synthetic construct

pLDDT: mean 94.22, std 5.84, range [56.38, 98.81]

Organism: Cherax quadricarinatus (NCBI:txid27406)

Radius of gyration: 23.23 Å; Cα contacts (8 Å, |Δi|>4): 553; chains: 2; bounding box: 42×67×53 Å

InterPro domains:
  IPR009218 Predicted HD phosphohydrolase [PIRSF035170] (25-216)
  IPR009218 Predicted HD phosphohydrolase [PTHR21174] (4-217)

Foldseek 3Di:
DVVLLVLLCVLLVLFDPVLSVVVVVLLQDQLPDPLQQCSHPVLLVQLVVLLVVCVVLAPCSSLLSVLSSQQCSPPDPVDLCSLVVSLVVLLVSQVNRDPPSCVDPSNVSNSVLSVCSSVLDDPLFADQVRADRYSSQSSSCSNCVQLQDDQVSVVVVVVSVVSSVVVDDPLVVLVVLLVVLVVCLPTSFNGHHPVSCVRGGVSSNVNSVVSNVVSVD/DVVLLVLLCVLLVLFDPVLSVVVVVLLQDQLPDPLQQCSHPVLLVQLVVLLVVCVVLAPCSSLLSVLSSQQCSPPDPVDLCSLVVSLVVLLVSQVNRDDPSCVDPSNVSNSVLSVCSSVLDDPLFADQVRADRYSSQSSSCSNCVQLQDDQVSVVVVVVSVVSSVVVDDPLVVLVVLLVVLVVCLPTSFNGHHPVSCVRGGVSSNVNSVVSNVVSVD

Secondary structure (DSSP, 8-state):
-HHHHHHHHHHTTTS-HHHHHHHHHHHHHHTT-TT-SSSSHHHHHHHHHHHHHTGGG-S-HHHHHHHHHHTTTS--TTBS-HHHHHHHHHHHHHHHH-TTGGGSHHHHHHHHHHHHHHHT--HHHHSTT----SHHHHHHHHHTGGGGS-HHHHHHHHHHHHHTTTTS-HHHHHHHHHHHHHHHHH-S-S-SSHHHIIIIIHHHHHHHHHHHHHHH-/-HHHHHHHHHHTTTS-HHHHHHHHHHHHHHHT-TT-SSSSHHHHHHHHHHHHHTGGG-S-HHHHHHHHHHTTTS--TTBS-HHHHHHHHHHHHHHHH-TTGGGSHHHHHHHHHHHHHHHT--HHHHSTT----SHHHHHHHHHTGGGGS-HHHHHHHHHHHHHTTTTS-HHHHHHHHHHHHHHHHH-S-S-SSHHHIIIIIHHHHHHHHHHHHHHH-

Solvent-accessible surface area (backbone atoms only — not comparable to full-atom values): 22670 Å² total; per-residue (Å²): 107,72,64,56,51,53,52,49,49,64,47,39,62,84,29,44,65,70,49,44,50,54,48,47,53,50,53,55,50,48,34,63,36,88,61,42,64,44,69,16,63,68,39,51,51,53,41,49,52,48,46,63,74,44,41,91,67,38,84,52,56,50,28,52,50,46,30,64,61,31,56,59,43,46,74,44,87,61,40,61,49,27,44,56,49,16,51,52,52,48,51,53,49,37,55,64,29,34,91,69,37,62,76,28,72,57,41,50,50,23,50,52,43,34,55,41,58,62,47,61,66,54,70,23,20,67,31,74,90,38,56,42,75,49,54,61,27,52,54,51,33,50,77,51,44,62,49,29,41,59,67,72,59,35,52,53,46,54,53,29,50,50,57,44,46,63,90,44,56,68,68,54,42,43,42,54,51,44,36,57,48,52,54,50,69,52,35,62,25,86,31,19,25,62,68,48,37,71,73,20,37,68,46,20,51,51,47,48,50,51,50,47,53,57,63,73,98,109,70,66,54,51,52,51,48,50,62,46,37,62,83,30,44,67,70,48,44,50,54,48,46,52,51,53,55,50,48,34,63,35,88,63,44,63,44,70,17,61,68,42,52,51,54,42,49,52,49,46,64,74,44,42,89,66,38,84,52,56,52,30,52,50,47,30,65,61,32,54,59,45,45,73,43,86,62,39,60,48,27,45,57,49,16,51,51,52,47,51,53,50,36,55,64,30,32,91,69,38,63,74,29,72,57,41,51,51,22,49,51,44,33,54,41,56,62,46,62,65,54,70,23,19,68,31,74,90,38,56,41,74,49,55,60,27,53,53,50,33,48,78,51,45,62,50,29,42,60,66,73,60,34,52,52,48,54,53,29,51,50,58,43,45,62,91,44,55,70,67,56,44,43,42,53,50,43,37,56,48,52,56,48,68,55,36,62,26,85,32,19,24,63,66,47,37,71,72,21,38,68,46,20,52,52,47,49,51,53,50,48,52,58,63,72,99